Protein AF-A0A0R3U8U8-F1 (afdb_monomer_lite)

Secondary structure (DSSP, 8-state):
-HHHHHHTT-SSPPPHHHHHHHSTT--TT--SSS-PPPPPHHHHHHHHTT-S-EEEEETTEEEESS---SS-EEEEE-HHHHHHHHHHHHHHHHHIIIIITTS-HHHHHHHHHHHHHTT---HHHHHHHHHHHHHHHHHHHHHHHHHHHHHHHHHHHHHHHTSGGGSTTHHHH-EE-HHHHHHHHHS-HHHHHHH-EEEEEESSPPPPPPGGG-SSHHHHHHHSSHHHHHHIIIIIIHHHHHHHHHHHH-S-TTGGGTS-HHHHHHHHHHHHHHHHHHHHHHH-S-HHHHHHHHHHHHHHHHHHHHHHHHHHH-HHHHHHHHH-HHHHHHHHHHHHHHHHHHHHHHHHHHHS-HHHHHHHHHHSTTS---STTHHHHHHHHHHHSTT--

Structure (mmCIF, N/CA/C/O backbone):
data_AF-A0A0R3U8U8-F1
#
_entry.id   AF-A0A0R3U8U8-F1
#
loop_
_atom_site.group_PDB
_atom_site.id
_atom_site.type_symbol
_atom_site.label_atom_id
_atom_site.label_alt_id
_atom_site.label_comp_id
_atom_site.label_asym_id
_atom_site.label_entity_id
_atom_site.label_seq_id
_atom_site.pdbx_PDB_ins_code
_atom_site.Cartn_x
_atom_site.Cartn_y
_atom_site.Cartn_z
_atom_site.occupancy
_atom_site.B_iso_or_equiv
_atom_site.auth_seq_id
_atom_site.auth_comp_id
_atom_site.auth_asym_id
_atom_site.auth_atom_id
_atom_site.pdbx_PDB_model_num
ATOM 1 N N . MET A 1 1 ? -0.030 -17.656 10.258 1.00 36.34 1 MET A N 1
ATOM 2 C CA . MET A 1 1 ? 0.138 -19.116 10.435 1.00 36.34 1 MET A CA 1
ATOM 3 C C . MET A 1 1 ? 0.496 -19.491 11.875 1.00 36.34 1 MET A C 1
ATOM 5 O O . MET A 1 1 ? -0.238 -20.289 12.433 1.00 36.34 1 MET A O 1
ATOM 9 N N . MET A 1 2 ? 1.517 -18.893 12.518 1.00 40.34 2 MET A N 1
ATOM 10 C CA . MET A 1 2 ? 1.862 -19.218 13.926 1.00 40.34 2 MET A CA 1
ATOM 11 C C . MET A 1 2 ? 0.715 -18.973 14.923 1.00 40.34 2 MET A C 1
ATOM 13 O O . MET A 1 2 ? 0.404 -19.857 15.707 1.00 40.34 2 MET A O 1
ATOM 17 N N . VAL A 1 3 ? -0.002 -17.851 14.796 1.00 53.53 3 VAL A N 1
ATOM 18 C CA . VAL A 1 3 ? -1.159 -17.520 15.652 1.00 53.53 3 VAL A CA 1
ATOM 19 C C . VAL A 1 3 ? -2.245 -18.611 15.612 1.00 53.53 3 VAL A C 1
ATOM 21 O O . VAL A 1 3 ? -2.747 -19.026 16.649 1.00 53.53 3 VAL A O 1
ATOM 24 N N . CYS A 1 4 ? -2.567 -19.152 14.431 1.00 51.81 4 CYS A N 1
ATOM 25 C CA . CYS A 1 4 ? -3.560 -20.225 14.283 1.00 51.81 4 CYS A CA 1
ATOM 26 C C . CYS A 1 4 ? -3.095 -21.556 14.898 1.00 51.81 4 CYS A C 1
ATOM 28 O O . CYS A 1 4 ? -3.913 -22.290 15.446 1.00 51.81 4 CYS A O 1
ATOM 30 N N . CYS A 1 5 ? -1.796 -21.862 14.824 1.00 54.69 5 CYS A N 1
ATOM 31 C CA . CYS A 1 5 ? -1.227 -23.072 15.421 1.00 54.69 5 CYS A CA 1
ATOM 32 C C . CYS A 1 5 ? -1.226 -23.022 16.954 1.00 54.69 5 CYS A C 1
ATOM 34 O O . CYS A 1 5 ? -1.372 -24.065 17.586 1.00 54.69 5 CYS A O 1
ATOM 36 N N . ASP A 1 6 ? -1.077 -21.835 17.544 1.00 63.56 6 ASP A N 1
ATOM 37 C CA . ASP A 1 6 ? -1.142 -21.657 18.996 1.00 63.56 6 ASP A CA 1
ATOM 38 C C . ASP A 1 6 ? -2.589 -21.750 19.501 1.00 63.56 6 ASP A C 1
ATOM 40 O O . ASP A 1 6 ? -2.847 -22.423 20.497 1.00 63.56 6 ASP A O 1
ATOM 44 N N . TYR A 1 7 ? -3.554 -21.197 18.755 1.00 63.56 7 TYR A N 1
ATOM 45 C CA . TYR A 1 7 ? -4.982 -21.336 19.065 1.00 63.56 7 TYR A CA 1
ATOM 46 C C . TYR A 1 7 ? -5.494 -22.777 18.941 1.00 63.56 7 TYR A C 1
ATOM 48 O O . TYR A 1 7 ? -6.297 -23.212 19.761 1.00 63.56 7 TYR A O 1
ATOM 56 N N . ALA A 1 8 ? -4.989 -23.552 17.976 1.00 62.41 8 ALA A N 1
ATOM 57 C CA . ALA A 1 8 ? -5.346 -24.964 17.817 1.00 62.41 8 ALA A CA 1
ATOM 58 C C . ALA A 1 8 ? -4.863 -25.863 18.974 1.00 62.41 8 ALA A C 1
ATOM 60 O O . ALA A 1 8 ? -5.318 -26.998 19.096 1.00 62.41 8 ALA A O 1
ATOM 61 N N . LYS A 1 9 ? -3.935 -25.378 19.812 1.00 67.31 9 LYS A N 1
ATOM 62 C CA . LYS A 1 9 ? -3.412 -26.098 20.984 1.00 67.31 9 LYS A CA 1
ATOM 63 C C . LYS A 1 9 ? -4.145 -25.759 22.283 1.00 67.31 9 LYS A C 1
ATOM 65 O O . LYS A 1 9 ? -3.867 -26.390 23.302 1.00 67.31 9 LYS A O 1
ATOM 70 N N . LEU A 1 10 ? -5.039 -24.769 22.278 1.00 73.19 10 LEU A N 1
ATOM 71 C CA . LEU A 1 10 ? -5.806 -24.411 23.468 1.00 73.19 10 LEU A CA 1
ATOM 72 C C . LEU A 1 10 ? -6.879 -25.470 23.742 1.00 73.19 10 LEU A C 1
ATOM 74 O O . LEU A 1 10 ? -7.604 -25.885 22.842 1.00 73.19 10 LEU A O 1
ATOM 78 N N . GLN A 1 11 ? -6.971 -25.905 25.000 1.00 74.06 11 GLN A N 1
ATOM 79 C CA . GLN A 1 11 ? -7.982 -26.874 25.440 1.00 74.06 11 GLN A CA 1
ATOM 80 C C . GLN A 1 11 ? -9.384 -26.257 25.532 1.00 74.06 11 GLN A C 1
ATOM 82 O O . GLN A 1 11 ? -10.376 -26.975 25.438 1.00 74.06 11 GLN A O 1
ATOM 87 N N . GLU A 1 12 ? -9.466 -24.935 25.690 1.00 77.31 12 GLU A N 1
ATOM 88 C CA . GLU A 1 12 ? -10.726 -24.201 25.747 1.00 77.31 12 GLU A CA 1
ATOM 89 C C . GLU A 1 12 ? -11.007 -23.460 24.429 1.00 77.31 12 GLU A C 1
ATOM 91 O O . GLU A 1 12 ? -10.082 -22.911 23.816 1.00 77.31 12 GLU A O 1
ATOM 96 N N . PRO A 1 13 ? -12.278 -23.403 23.983 1.00 73.06 13 PRO A N 1
ATOM 97 C CA . PRO A 1 13 ? -12.655 -22.671 22.781 1.00 73.06 13 PRO A CA 1
ATOM 98 C C . PRO A 1 13 ? -12.299 -21.186 22.896 1.00 73.06 13 PRO A C 1
ATOM 100 O O . PRO A 1 13 ? -12.686 -20.502 23.841 1.00 73.06 13 PRO A O 1
ATOM 103 N N . THR A 1 14 ? -11.601 -20.659 21.893 1.00 74.06 14 THR A N 1
ATOM 104 C CA . THR A 1 14 ? -11.275 -19.230 21.830 1.00 74.06 14 THR A CA 1
ATOM 105 C C . THR A 1 14 ? -12.510 -18.412 21.459 1.00 74.06 14 THR A C 1
ATOM 107 O O . THR A 1 14 ? -13.206 -18.720 20.492 1.00 74.06 14 THR A O 1
ATOM 110 N N . GLY A 1 15 ? -12.777 -17.337 22.203 1.00 76.56 15 GLY A N 1
ATOM 111 C CA . GLY A 1 15 ? -13.890 -16.435 21.912 1.00 76.56 15 GLY A CA 1
ATOM 112 C C . GLY A 1 15 ? -13.701 -15.648 20.608 1.00 76.56 15 GLY A C 1
ATOM 113 O O . GLY A 1 15 ? -12.586 -15.263 20.248 1.00 76.56 15 GLY A O 1
ATOM 114 N N . TRP A 1 16 ? -14.808 -15.329 19.928 1.00 74.56 16 TRP A N 1
ATOM 115 C CA . TRP A 1 16 ? -14.800 -14.568 18.669 1.00 74.56 16 TRP A CA 1
ATOM 116 C C . TRP A 1 16 ? -14.083 -13.219 18.772 1.00 74.56 16 TRP A C 1
ATOM 118 O O . TRP A 1 16 ? -13.357 -12.852 17.857 1.00 74.56 16 TRP A O 1
ATOM 128 N N . GLY A 1 17 ? -14.237 -12.493 19.884 1.00 76.00 17 GLY A N 1
ATOM 129 C CA . GLY A 1 17 ? -13.558 -11.206 20.075 1.00 76.00 17 GLY A CA 1
ATOM 130 C C . GLY A 1 17 ? -12.032 -11.335 20.033 1.00 76.00 17 GLY A C 1
ATOM 131 O O . GLY A 1 17 ? -11.363 -10.573 19.336 1.00 76.00 17 GLY A O 1
ATOM 132 N N . GLN A 1 18 ? -11.493 -12.354 20.705 1.00 76.00 18 GLN A N 1
ATOM 133 C CA . GLN A 1 18 ? -10.062 -12.644 20.699 1.00 76.00 18 GLN A CA 1
ATOM 134 C C . GLN A 1 18 ? -9.599 -13.055 19.298 1.00 76.00 18 GLN A C 1
ATOM 136 O O . GLN A 1 18 ? -8.670 -12.450 18.767 1.00 76.00 18 GLN A O 1
ATOM 141 N N . LEU A 1 19 ? -10.303 -13.984 18.645 1.00 75.00 19 LEU A N 1
ATOM 142 C CA . LEU A 1 19 ? -9.982 -14.417 17.282 1.00 75.00 19 LEU A CA 1
ATOM 143 C C . LEU A 1 19 ? -9.977 -13.248 16.279 1.00 75.00 19 LEU A C 1
ATOM 145 O O . LEU A 1 19 ? -9.058 -13.127 15.469 1.00 75.00 19 LEU A O 1
ATOM 149 N N . LEU A 1 20 ? -10.981 -12.367 16.336 1.00 76.12 20 LEU A N 1
ATOM 150 C CA . LEU A 1 20 ? -11.075 -11.201 15.456 1.00 76.12 20 LEU A CA 1
ATOM 151 C C . LEU A 1 20 ? -9.940 -10.205 15.722 1.00 76.12 20 LEU A C 1
ATOM 153 O O . LEU A 1 20 ? -9.358 -9.706 14.769 1.00 76.12 20 LEU A O 1
ATOM 157 N N . SER A 1 21 ? -9.583 -9.956 16.987 1.00 74.69 21 SER A N 1
ATOM 158 C CA . SER A 1 21 ? -8.508 -9.018 17.355 1.00 74.69 21 SER A CA 1
ATOM 159 C C . SER A 1 21 ? -7.120 -9.462 16.871 1.00 74.69 21 SER A C 1
ATOM 161 O O . SER A 1 21 ? -6.292 -8.645 16.467 1.00 74.69 21 SER A O 1
ATOM 163 N N . GLU A 1 22 ? -6.892 -10.773 16.850 1.00 76.00 22 GLU A N 1
ATOM 164 C CA . GLU A 1 22 ? -5.627 -11.395 16.446 1.00 76.00 22 GLU A CA 1
ATOM 165 C C . GLU A 1 22 ? -5.528 -11.583 14.935 1.00 76.00 22 GLU A C 1
ATOM 167 O O . GLU A 1 22 ? -4.442 -11.785 14.396 1.00 76.00 22 GLU A O 1
ATOM 172 N N . SER A 1 23 ? -6.673 -11.521 14.251 1.00 71.44 23 SER A N 1
ATOM 173 C CA . SER A 1 23 ? -6.767 -11.661 12.803 1.00 71.44 23 SER A CA 1
ATOM 174 C C . SER A 1 23 ? -6.917 -10.331 12.066 1.00 71.44 23 SER A C 1
ATOM 176 O O . SER A 1 23 ? -7.000 -10.340 10.838 1.00 71.44 23 SER A O 1
ATOM 178 N N . ILE A 1 24 ? -6.907 -9.182 12.759 1.00 72.19 24 ILE A N 1
ATOM 179 C CA . ILE A 1 24 ? -6.916 -7.878 12.081 1.00 72.19 24 ILE A CA 1
ATOM 180 C C . ILE A 1 24 ? -5.666 -7.756 11.212 1.00 72.19 24 ILE A C 1
ATOM 182 O O . ILE A 1 24 ? -4.542 -7.806 11.705 1.00 72.19 24 ILE A O 1
ATOM 186 N N . GLY A 1 25 ? -5.870 -7.608 9.904 1.00 59.34 25 GLY A N 1
ATOM 187 C CA . GLY A 1 25 ? -4.782 -7.579 8.925 1.00 59.34 25 GLY A CA 1
ATOM 188 C C . GLY A 1 25 ? -4.218 -8.955 8.546 1.00 59.34 25 GLY A C 1
ATOM 189 O O . GLY A 1 25 ? -3.406 -9.033 7.629 1.00 59.34 25 GLY A O 1
ATOM 190 N N . PHE A 1 26 ? -4.668 -10.047 9.176 1.00 59.69 26 PHE A N 1
ATOM 191 C CA . PHE A 1 26 ? -4.376 -11.419 8.753 1.00 59.69 26 PHE A CA 1
ATOM 192 C C . PHE A 1 26 ? -5.549 -11.971 7.941 1.00 59.69 26 PHE A C 1
ATOM 194 O O . PHE A 1 26 ? -6.565 -12.416 8.470 1.00 59.69 26 PHE A O 1
ATOM 201 N N . GLN A 1 27 ? -5.395 -11.977 6.621 1.00 53.12 27 GLN A N 1
ATOM 202 C CA . GLN A 1 27 ? -6.355 -12.616 5.728 1.00 53.12 27 GLN A CA 1
ATOM 203 C C . GLN A 1 27 ? -6.272 -14.145 5.883 1.00 53.12 27 GLN A C 1
ATOM 205 O O . GLN A 1 27 ? -5.287 -14.764 5.485 1.00 53.12 27 GLN A O 1
ATOM 210 N N . ALA A 1 28 ? -7.339 -14.773 6.385 1.00 38.59 28 ALA A N 1
ATOM 211 C CA . ALA A 1 28 ? -7.546 -16.226 6.312 1.00 38.59 28 ALA A CA 1
ATOM 212 C C . ALA A 1 28 ? -7.781 -16.740 4.867 1.00 38.59 28 ALA A C 1
ATOM 214 O O . ALA A 1 28 ? -7.961 -17.934 4.658 1.00 38.59 28 ALA A O 1
ATOM 215 N N . MET A 1 29 ? -7.772 -15.845 3.869 1.00 36.59 29 MET A N 1
ATOM 216 C CA . MET A 1 29 ? -8.101 -16.100 2.458 1.00 36.59 29 MET A CA 1
ATOM 217 C C . MET A 1 29 ? -6.865 -16.046 1.533 1.00 36.59 29 MET A C 1
ATOM 219 O O . MET A 1 29 ? -6.971 -15.719 0.353 1.00 36.59 29 MET A O 1
ATOM 223 N N . ALA A 1 30 ? -5.665 -16.325 2.050 1.00 37.28 30 ALA A N 1
ATOM 224 C CA . ALA A 1 30 ? -4.413 -16.235 1.293 1.00 37.28 30 ALA A CA 1
ATOM 225 C C . ALA A 1 30 ? -4.118 -17.517 0.484 1.00 37.28 30 ALA A C 1
ATOM 227 O O . ALA A 1 30 ? -3.167 -18.239 0.764 1.00 37.28 30 ALA A O 1
ATOM 228 N N . GLY A 1 31 ? -4.953 -17.801 -0.520 1.00 35.44 31 GLY A N 1
ATOM 229 C CA . GLY A 1 31 ? -4.634 -18.754 -1.595 1.00 35.44 31 GLY A CA 1
ATOM 230 C C . GLY A 1 31 ? -3.940 -18.104 -2.802 1.00 35.44 31 GLY A C 1
ATOM 231 O O . GLY A 1 31 ? -3.416 -18.800 -3.663 1.00 35.44 31 GLY A O 1
ATOM 232 N N . VAL A 1 32 ? -3.917 -16.768 -2.867 1.00 42.38 32 VAL A N 1
ATOM 233 C CA . VAL A 1 32 ? -3.322 -15.997 -3.967 1.00 42.38 32 VAL A CA 1
ATOM 234 C C . VAL A 1 32 ? -2.129 -15.218 -3.417 1.00 42.38 32 VAL A C 1
ATOM 236 O O . VAL A 1 32 ? -2.249 -14.528 -2.411 1.00 42.38 32 VAL A O 1
ATOM 239 N N . PHE A 1 33 ? -0.970 -15.340 -4.057 1.00 42.72 33 PHE A N 1
ATOM 240 C CA . PHE A 1 33 ? 0.354 -14.936 -3.555 1.00 42.72 33 PHE A CA 1
ATOM 241 C C . PHE A 1 33 ? 0.620 -13.416 -3.413 1.00 42.72 33 PHE A C 1
ATOM 243 O O . PHE A 1 33 ? 1.774 -13.024 -3.262 1.00 42.72 33 PHE A O 1
ATOM 250 N N . MET A 1 34 ? -0.391 -12.536 -3.448 1.00 49.56 34 MET A N 1
ATOM 251 C CA . MET A 1 34 ? -0.171 -11.074 -3.450 1.00 49.56 34 MET A CA 1
ATOM 252 C C . MET A 1 34 ? -1.205 -10.117 -2.802 1.00 49.56 34 MET A C 1
ATOM 254 O O . MET A 1 34 ? -0.861 -8.943 -2.711 1.00 49.56 34 MET A O 1
ATOM 258 N N . PRO A 1 35 ? -2.430 -10.456 -2.346 1.00 50.88 35 PRO A N 1
ATOM 259 C CA . PRO A 1 35 ? -3.446 -9.408 -2.249 1.00 50.88 35 PRO A CA 1
ATOM 260 C C . PRO A 1 35 ? -3.750 -8.874 -0.837 1.00 50.88 35 PRO A C 1
ATOM 262 O O . PRO A 1 35 ? -4.819 -8.300 -0.634 1.00 50.88 35 PRO A O 1
ATOM 265 N N . ALA A 1 36 ? -2.879 -9.068 0.156 1.00 56.28 36 ALA A N 1
ATOM 266 C CA . ALA A 1 36 ? -3.153 -8.577 1.508 1.00 56.28 36 ALA A CA 1
ATOM 267 C C . ALA A 1 36 ? -2.430 -7.253 1.768 1.00 56.28 36 ALA A C 1
ATOM 269 O O . ALA A 1 36 ? -1.203 -7.186 1.722 1.00 56.28 36 ALA A O 1
ATOM 270 N N . SER A 1 37 ? -3.191 -6.206 2.090 1.00 66.62 37 SER A N 1
ATOM 271 C CA . SER A 1 37 ? -2.613 -4.961 2.589 1.00 66.62 37 SER A CA 1
ATOM 272 C C . SER A 1 37 ? -1.921 -5.233 3.923 1.00 66.62 37 SER A C 1
ATOM 274 O O . SER A 1 37 ? -2.539 -5.750 4.856 1.00 66.62 37 SER A O 1
ATOM 276 N N . PHE A 1 38 ? -0.647 -4.870 4.031 1.00 75.38 38 PHE A N 1
ATOM 277 C CA . PHE A 1 38 ? 0.074 -5.007 5.290 1.00 75.38 38 PHE A CA 1
ATOM 278 C C . PHE A 1 38 ? -0.420 -3.991 6.318 1.00 75.38 38 PHE A C 1
ATOM 280 O O . PHE A 1 38 ? -0.520 -2.793 6.041 1.00 75.38 38 PHE A O 1
ATOM 287 N N . VAL A 1 39 ? -0.658 -4.478 7.532 1.00 82.94 39 VAL A N 1
ATOM 288 C CA . VAL A 1 39 ? -0.814 -3.645 8.723 1.00 82.94 39 VAL A CA 1
ATOM 289 C C . VAL A 1 39 ? 0.550 -3.492 9.387 1.00 82.94 39 VAL A C 1
ATOM 291 O O . VAL A 1 39 ? 1.311 -4.453 9.510 1.00 82.94 39 VAL A O 1
ATOM 294 N N . VAL A 1 40 ? 0.867 -2.282 9.842 1.00 84.75 40 VAL A N 1
ATOM 295 C CA . VAL A 1 40 ? 2.079 -2.034 10.627 1.00 84.75 40 VAL A CA 1
ATOM 296 C C . VAL A 1 40 ? 1.928 -2.705 11.994 1.00 84.75 40 VAL A C 1
ATOM 298 O O . VAL A 1 40 ? 1.059 -2.340 12.786 1.00 84.75 40 VAL A O 1
ATOM 301 N N . PHE A 1 41 ? 2.788 -3.685 12.281 1.00 84.44 41 PHE A N 1
ATOM 302 C CA . PHE A 1 41 ? 2.723 -4.507 13.494 1.00 84.44 41 PHE A CA 1
ATOM 303 C C . PHE A 1 41 ? 2.719 -3.681 14.787 1.00 84.44 41 PHE A C 1
ATOM 305 O O . PHE A 1 41 ? 1.981 -3.996 15.712 1.00 84.44 41 PHE A O 1
ATOM 312 N N . THR A 1 42 ? 3.487 -2.592 14.849 1.00 86.62 42 THR A N 1
ATOM 313 C CA . THR A 1 42 ? 3.542 -1.714 16.028 1.00 86.62 42 THR A CA 1
ATOM 314 C C . THR A 1 42 ? 2.230 -0.973 16.243 1.00 86.62 42 THR A C 1
ATOM 316 O O . THR A 1 42 ? 1.817 -0.800 17.384 1.00 86.62 42 THR A O 1
ATOM 319 N N . ASP A 1 43 ? 1.546 -0.568 15.172 1.00 89.38 43 ASP A N 1
ATOM 320 C CA . ASP A 1 43 ? 0.237 0.080 15.282 1.00 89.38 43 ASP A CA 1
ATOM 321 C C . ASP A 1 43 ? -0.827 -0.932 15.718 1.00 89.38 43 ASP A C 1
ATOM 323 O O . ASP A 1 43 ? -1.617 -0.637 16.614 1.00 89.38 43 ASP A O 1
ATOM 327 N N . TRP A 1 44 ? -0.796 -2.148 15.159 1.00 88.56 44 TRP A N 1
ATOM 328 C CA . TRP A 1 44 ? -1.650 -3.248 15.616 1.00 88.56 44 TRP A CA 1
ATOM 329 C C . TRP A 1 44 ? -1.400 -3.588 17.090 1.00 88.56 44 TRP A C 1
ATOM 331 O O . TRP A 1 44 ? -2.351 -3.734 17.853 1.00 88.56 44 TRP A O 1
ATOM 341 N N . GLN A 1 45 ? -0.139 -3.652 17.521 1.00 86.38 45 GLN A N 1
ATOM 342 C CA . GLN A 1 45 ? 0.224 -3.958 18.903 1.00 86.38 45 GLN A CA 1
ATOM 343 C C . GLN A 1 45 ? -0.270 -2.872 19.868 1.00 86.38 45 GLN A C 1
ATOM 345 O O . GLN A 1 45 ? -0.868 -3.193 20.891 1.00 86.38 45 GLN A O 1
ATOM 350 N N . ARG A 1 46 ? -0.089 -1.589 19.532 1.00 89.69 46 ARG A N 1
ATOM 351 C CA . ARG A 1 46 ? -0.624 -0.464 20.322 1.00 89.69 46 ARG A CA 1
ATOM 352 C C . ARG A 1 46 ? -2.151 -0.494 20.395 1.00 89.69 46 ARG A C 1
ATOM 354 O O . ARG A 1 46 ? -2.726 -0.244 21.454 1.00 89.69 46 ARG A O 1
ATOM 361 N N . TRP A 1 47 ? -2.813 -0.827 19.285 1.00 89.56 47 TRP A N 1
ATOM 362 C CA . TRP A 1 47 ? -4.265 -1.001 19.243 1.00 89.56 47 TRP A CA 1
ATOM 363 C C . TRP A 1 47 ? -4.711 -2.142 20.162 1.00 89.56 47 TRP A C 1
ATOM 365 O O . TRP A 1 47 ? -5.573 -1.935 21.015 1.00 89.56 47 TRP A O 1
ATOM 375 N N . ARG A 1 48 ? -4.053 -3.302 20.070 1.00 85.31 48 ARG A N 1
ATOM 376 C CA . ARG A 1 48 ? -4.306 -4.475 20.916 1.00 85.31 48 ARG A CA 1
ATOM 377 C C . ARG A 1 48 ? -4.083 -4.185 22.402 1.00 85.31 48 ARG A C 1
ATOM 379 O O . ARG A 1 48 ? -4.839 -4.671 23.234 1.00 85.31 48 ARG A O 1
ATOM 386 N N . ASN A 1 49 ? -3.086 -3.369 22.732 1.00 88.06 49 ASN A N 1
ATOM 387 C CA . ASN A 1 49 ? -2.783 -2.957 24.104 1.00 88.06 49 ASN A CA 1
ATOM 388 C C . ASN A 1 49 ? -3.766 -1.906 24.661 1.00 88.06 49 ASN A C 1
ATOM 390 O O . ASN A 1 49 ? -3.604 -1.459 25.796 1.00 88.06 49 ASN A O 1
ATOM 394 N N . GLY A 1 50 ? -4.773 -1.486 23.886 1.00 86.94 50 GLY A N 1
ATOM 395 C CA . GLY A 1 50 ? -5.775 -0.517 24.328 1.00 86.94 50 GLY A CA 1
ATOM 396 C C . GLY A 1 50 ? -5.269 0.928 24.377 1.00 86.94 50 GLY A C 1
ATOM 397 O O . GLY A 1 50 ? -5.868 1.770 25.046 1.00 86.94 50 GLY A O 1
ATOM 398 N N . GLU A 1 51 ? -4.182 1.253 23.670 1.00 91.12 51 GLU A N 1
ATOM 399 C CA . GLU A 1 51 ? -3.671 2.631 23.609 1.00 91.12 51 GLU A CA 1
ATOM 400 C C . GLU A 1 51 ? -4.592 3.561 22.798 1.00 91.12 51 GLU A C 1
ATOM 402 O O . GLU A 1 51 ? -4.565 4.782 22.970 1.00 91.12 51 GLU A O 1
ATOM 407 N N . PHE A 1 52 ? -5.436 2.981 21.941 1.00 90.38 52 PHE A N 1
ATOM 408 C CA . PHE A 1 52 ? -6.410 3.672 21.102 1.00 90.38 52 PHE A CA 1
ATOM 409 C C . PHE A 1 52 ? -7.670 3.941 21.927 1.00 90.38 52 PHE A C 1
ATOM 411 O O . PHE A 1 52 ? -8.591 3.127 21.985 1.00 90.38 52 PHE A O 1
ATOM 418 N N . LYS A 1 53 ? -7.681 5.086 22.610 1.00 92.19 53 LYS A N 1
ATOM 419 C CA . LYS A 1 53 ? -8.784 5.509 23.479 1.00 92.19 53 LYS A CA 1
ATOM 420 C C . LYS A 1 53 ? -9.839 6.291 22.712 1.00 92.19 53 LYS A C 1
ATOM 422 O O . LYS A 1 53 ? -9.527 7.013 21.765 1.00 92.19 53 LYS A O 1
ATOM 427 N N . PHE A 1 54 ? -11.083 6.182 23.167 1.00 93.56 54 PHE A N 1
ATOM 428 C CA . PHE A 1 54 ? -12.240 6.794 22.525 1.00 93.56 54 PHE A CA 1
ATOM 429 C C . PHE A 1 54 ? -13.000 7.694 23.487 1.00 93.56 54 PHE A C 1
ATOM 431 O O . PHE A 1 54 ? -13.089 7.418 24.684 1.00 93.56 54 PHE A O 1
ATOM 438 N N . VAL A 1 55 ? -13.605 8.735 22.926 1.00 94.12 55 VAL A N 1
ATOM 439 C CA . VAL A 1 55 ? -14.507 9.638 23.632 1.00 94.12 55 VAL A CA 1
ATOM 440 C C . VAL A 1 55 ? -15.814 9.819 22.872 1.00 94.12 55 VAL A C 1
ATOM 442 O O . VAL A 1 55 ? -15.854 9.764 21.639 1.00 94.12 55 VAL A O 1
ATOM 445 N N . TRP A 1 56 ? -16.888 10.070 23.615 1.00 92.69 56 TRP A N 1
ATOM 446 C CA . TRP A 1 56 ? -18.152 10.525 23.047 1.00 92.69 56 TRP A CA 1
ATOM 447 C C . TRP A 1 56 ? -18.011 11.971 22.588 1.00 92.69 56 TRP A C 1
ATOM 449 O O . TRP A 1 56 ? -17.875 12.867 23.424 1.00 92.69 56 TRP A O 1
ATOM 459 N N . SER A 1 57 ? -18.060 12.203 21.275 1.00 89.94 57 SER A N 1
ATOM 460 C CA . SER A 1 57 ? -18.032 13.565 20.725 1.00 89.94 57 SER A CA 1
ATOM 461 C C . SER A 1 57 ? -19.430 14.154 20.528 1.00 89.94 57 SER A C 1
ATOM 463 O O . SER A 1 57 ? -19.599 15.366 20.604 1.00 89.94 57 SER A O 1
ATOM 465 N N . LYS A 1 58 ? -20.425 13.299 20.268 1.00 90.88 58 LYS A N 1
ATOM 466 C CA . LYS A 1 58 ? -21.857 13.621 20.148 1.00 90.88 58 LYS A CA 1
ATOM 467 C C . LYS A 1 58 ? -22.678 12.322 20.269 1.00 90.88 58 LYS A C 1
ATOM 469 O O . LYS A 1 58 ? -22.087 11.235 20.243 1.00 90.88 58 LYS A O 1
ATOM 474 N N . PRO A 1 59 ? -24.022 12.377 20.374 1.00 90.25 59 PRO A N 1
ATOM 475 C CA . PRO A 1 59 ? -24.846 11.171 20.430 1.00 90.25 59 PRO A CA 1
ATOM 476 C C . PRO A 1 59 ? -24.545 10.212 19.272 1.00 90.25 59 PRO A C 1
ATOM 478 O O . PRO A 1 59 ? -24.507 10.628 18.115 1.00 90.25 59 PRO A O 1
ATOM 481 N N . PHE A 1 60 ? -24.339 8.933 19.603 1.00 91.75 60 PHE A N 1
ATOM 482 C CA . PHE A 1 60 ? -23.991 7.856 18.664 1.00 91.75 60 PHE A CA 1
ATOM 483 C C . PHE A 1 60 ? -22.677 8.044 17.891 1.00 91.75 60 PHE A C 1
ATOM 485 O O . PHE A 1 60 ? -22.455 7.334 16.918 1.00 91.75 60 PHE A O 1
ATOM 492 N N . HIS A 1 61 ? -21.787 8.946 18.309 1.00 95.00 61 HIS A N 1
ATOM 493 C CA . HIS A 1 61 ? -20.507 9.138 17.635 1.00 95.00 61 HIS A CA 1
ATOM 494 C C . HIS A 1 61 ? -19.336 9.014 18.609 1.00 95.00 61 HIS A C 1
ATOM 496 O O . HIS A 1 61 ? -19.185 9.819 19.534 1.00 95.00 61 HIS A O 1
ATOM 502 N N . LEU A 1 62 ? -18.484 8.021 18.359 1.00 94.00 62 LEU A N 1
ATOM 503 C CA . LEU A 1 62 ? -17.209 7.847 19.041 1.00 94.00 62 LEU A CA 1
ATOM 504 C C . LEU A 1 62 ? -16.104 8.445 18.176 1.00 94.00 62 LEU A C 1
ATOM 506 O O . LEU A 1 62 ? -16.071 8.241 16.962 1.00 94.00 62 LEU A O 1
ATOM 510 N N . ALA A 1 63 ? -15.184 9.158 18.808 1.00 94.06 63 ALA A N 1
ATOM 511 C CA . ALA A 1 63 ? -13.990 9.695 18.172 1.00 94.06 63 ALA A CA 1
ATOM 512 C C . ALA A 1 63 ? -12.749 9.301 18.983 1.00 94.06 63 ALA A C 1
ATOM 514 O O . ALA A 1 63 ? -12.874 9.056 20.187 1.00 94.06 63 ALA A O 1
ATOM 515 N N . PRO A 1 64 ? -11.558 9.230 18.366 1.00 93.19 64 PRO A N 1
ATOM 516 C CA . PRO A 1 64 ? -10.353 8.940 19.121 1.00 93.19 64 PRO A CA 1
ATOM 517 C C . PRO A 1 64 ? -10.023 10.132 20.023 1.00 93.19 64 PRO A C 1
ATOM 519 O O . PRO A 1 64 ? -10.105 11.283 19.595 1.00 93.19 64 PRO A O 1
ATOM 522 N N . GLU A 1 65 ? -9.631 9.854 21.264 1.00 92.31 65 GLU A N 1
ATOM 523 C CA . GLU A 1 65 ? -9.201 10.879 22.224 1.00 92.31 65 GLU A CA 1
ATOM 524 C C . GLU A 1 65 ? -7.950 11.613 21.717 1.00 92.31 65 GLU A C 1
ATOM 526 O O . GLU A 1 65 ? -7.824 12.831 21.820 1.00 92.31 65 GLU A O 1
ATOM 531 N N . LYS A 1 66 ? -7.026 10.850 21.132 1.00 91.81 66 LYS A N 1
ATOM 532 C CA . LYS A 1 66 ? -5.798 11.332 20.504 1.00 91.81 66 LYS A CA 1
ATOM 533 C C . LYS A 1 66 ? -5.380 10.371 19.400 1.00 91.81 66 LYS A C 1
ATOM 535 O O . LYS A 1 66 ? -5.784 9.211 19.412 1.00 91.81 66 LYS A O 1
ATOM 540 N N . ARG A 1 67 ? -4.531 10.847 18.488 1.00 91.62 67 ARG A N 1
ATOM 541 C CA . ARG A 1 67 ? -3.887 9.978 17.498 1.00 91.62 67 ARG A CA 1
ATOM 542 C C . ARG A 1 67 ? -2.657 9.289 18.084 1.00 91.62 67 ARG A C 1
ATOM 544 O O . ARG A 1 67 ? -1.863 9.940 18.763 1.00 91.62 67 ARG A O 1
ATOM 551 N N . VAL A 1 68 ? -2.512 7.997 17.817 1.00 90.75 68 VAL A N 1
ATOM 552 C CA . VAL A 1 68 ? -1.453 7.133 18.368 1.00 90.75 68 VAL A CA 1
ATOM 553 C C . VAL A 1 68 ? -0.740 6.324 17.283 1.00 90.75 68 VAL A C 1
ATOM 555 O O . VAL A 1 68 ? 0.429 5.959 17.454 1.00 90.75 68 VAL A O 1
ATOM 558 N N . GLY A 1 69 ? -1.415 6.038 16.170 1.00 86.38 69 GLY A N 1
ATOM 559 C CA . GLY A 1 69 ? -0.852 5.236 15.094 1.00 86.38 69 GLY A CA 1
ATOM 560 C C . GLY A 1 69 ? 0.199 5.992 14.283 1.00 86.38 69 GLY A C 1
ATOM 561 O O . GLY A 1 69 ? 0.137 7.208 14.098 1.00 86.38 69 GLY A O 1
ATOM 562 N N . SER A 1 70 ? 1.198 5.254 13.809 1.00 84.88 70 SER A N 1
ATOM 563 C CA . SER A 1 70 ? 2.303 5.781 13.007 1.00 84.88 70 SER A CA 1
ATOM 564 C C . SER A 1 70 ? 2.007 5.776 11.504 1.00 84.88 70 SER A C 1
ATOM 566 O O . SER A 1 70 ? 2.488 6.652 10.781 1.00 84.88 70 SER A O 1
ATOM 568 N N . ALA A 1 71 ? 1.200 4.819 11.049 1.00 84.94 71 ALA A N 1
ATOM 569 C CA . ALA A 1 71 ? 0.809 4.601 9.660 1.00 84.94 71 ALA A CA 1
ATOM 570 C C . ALA A 1 71 ? -0.706 4.353 9.497 1.00 84.94 71 ALA A C 1
ATOM 572 O O . ALA A 1 71 ? -1.161 3.951 8.424 1.00 84.94 71 ALA A O 1
ATOM 573 N N . THR A 1 72 ? -1.487 4.589 10.554 1.00 86.56 72 THR A N 1
ATOM 574 C CA . THR A 1 72 ? -2.947 4.455 10.562 1.00 86.56 72 THR A CA 1
ATOM 575 C C . THR A 1 72 ? -3.632 5.568 9.780 1.00 86.56 72 THR A C 1
ATOM 577 O O . THR A 1 72 ? -3.095 6.662 9.576 1.00 86.56 72 THR A O 1
ATOM 580 N N . VAL A 1 73 ? -4.876 5.305 9.378 1.00 90.38 73 VAL A N 1
ATOM 581 C CA . VAL A 1 73 ? -5.700 6.283 8.665 1.00 90.38 73 VAL A CA 1
ATOM 582 C C . VAL A 1 73 ? -6.991 6.528 9.421 1.00 90.38 73 VAL A C 1
ATOM 584 O O . VAL A 1 73 ? -7.712 5.596 9.770 1.00 90.38 73 VAL A O 1
ATOM 587 N N . LEU A 1 74 ? -7.297 7.799 9.676 1.00 94.06 74 LEU A N 1
ATOM 588 C CA . LEU A 1 74 ? -8.511 8.173 10.387 1.00 94.06 74 LEU A CA 1
ATOM 589 C C . LEU A 1 74 ? -9.725 7.994 9.473 1.00 94.06 74 LEU A C 1
ATOM 591 O O . LEU A 1 74 ? -9.877 8.730 8.499 1.00 94.06 74 LEU A O 1
ATOM 595 N N . ARG A 1 75 ? -10.600 7.043 9.801 1.00 94.38 75 ARG A N 1
ATOM 596 C CA . ARG A 1 75 ? -11.831 6.782 9.048 1.00 94.38 75 ARG A CA 1
ATOM 597 C C . ARG A 1 75 ? -13.000 6.606 10.007 1.00 94.38 75 ARG A C 1
ATOM 599 O O . ARG A 1 75 ? -12.846 6.100 11.115 1.00 94.38 75 ARG A O 1
ATOM 606 N N . THR A 1 76 ? -14.175 7.063 9.587 1.00 96.25 76 THR A N 1
ATOM 607 C CA . THR A 1 76 ? -15.419 6.846 10.333 1.00 96.25 76 THR A CA 1
ATOM 608 C C . THR A 1 76 ? -16.102 5.601 9.803 1.00 96.25 76 THR A C 1
ATOM 610 O O . THR A 1 76 ? -16.450 5.536 8.621 1.00 96.25 76 THR A O 1
ATOM 613 N N . LEU A 1 77 ? -16.291 4.637 10.693 1.00 96.38 77 LEU A N 1
ATOM 614 C CA . LEU A 1 77 ? -16.905 3.346 10.447 1.00 96.38 77 LEU A CA 1
ATOM 615 C C . LEU A 1 77 ? -18.350 3.376 10.941 1.00 96.38 77 LEU A C 1
ATOM 617 O O . LEU A 1 77 ? -18.633 3.845 12.041 1.00 96.38 77 LEU A O 1
ATOM 621 N N . SER A 1 78 ? -19.270 2.895 10.117 1.00 96.75 78 SER A N 1
ATOM 622 C CA . SER A 1 78 ? -20.677 2.731 10.474 1.00 96.75 78 SER A CA 1
ATOM 623 C C . SER A 1 78 ? -21.298 1.656 9.598 1.00 96.75 78 SER A C 1
ATOM 625 O O . SER A 1 78 ? -20.769 1.343 8.526 1.00 96.75 78 SER A O 1
ATOM 627 N N . PHE A 1 79 ? -22.445 1.124 10.018 1.00 95.38 79 PHE A N 1
ATOM 628 C CA . PHE A 1 79 ? -23.177 0.112 9.258 1.00 95.38 79 PHE A CA 1
ATOM 629 C C . PHE A 1 79 ? -23.395 0.525 7.791 1.00 95.38 79 PHE A C 1
ATOM 631 O O . PHE A 1 79 ? -23.085 -0.236 6.872 1.00 95.38 79 PHE A O 1
ATOM 638 N N . TRP A 1 80 ? -23.853 1.759 7.557 1.00 95.56 80 TRP A N 1
ATOM 639 C CA . TRP A 1 80 ? -24.133 2.269 6.212 1.00 95.56 80 TRP A CA 1
ATOM 640 C C . TRP A 1 80 ? -22.878 2.434 5.358 1.00 95.56 80 TRP A C 1
ATOM 642 O O . TRP A 1 80 ? -22.892 2.095 4.176 1.00 95.56 80 TRP A O 1
ATOM 652 N N . ARG A 1 81 ? -21.777 2.915 5.946 1.00 95.88 81 ARG A N 1
ATOM 653 C CA . ARG A 1 81 ? -20.510 3.089 5.222 1.00 95.88 81 ARG A CA 1
ATOM 654 C C . ARG A 1 81 ? -19.895 1.747 4.839 1.00 95.88 81 ARG A C 1
ATOM 656 O O . ARG A 1 81 ? -19.452 1.589 3.706 1.00 95.88 81 ARG A O 1
ATOM 663 N N . LEU A 1 82 ? -19.917 0.779 5.754 1.00 96.00 82 LEU A N 1
ATOM 664 C CA . LEU A 1 82 ? -19.408 -0.573 5.512 1.00 96.00 82 LEU A CA 1
ATOM 665 C C . LEU A 1 82 ? -20.262 -1.302 4.465 1.00 96.00 82 LEU A C 1
ATOM 667 O O . LEU A 1 82 ? -19.718 -1.891 3.536 1.00 96.00 82 LEU A O 1
ATOM 671 N N . SER A 1 83 ? -21.589 -1.173 4.541 1.00 96.25 83 SER A N 1
ATOM 672 C CA . SER A 1 83 ? -22.512 -1.737 3.545 1.00 96.25 83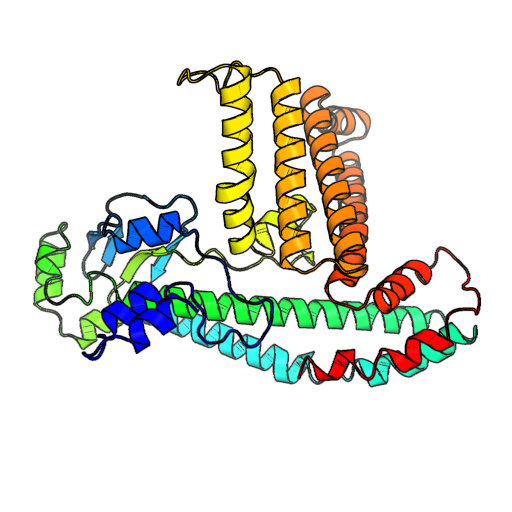 SER A CA 1
ATOM 673 C C . SER A 1 83 ? -22.324 -1.107 2.161 1.00 96.25 83 SER A C 1
ATOM 675 O O . SER A 1 83 ? -22.248 -1.818 1.160 1.00 96.25 83 SER A O 1
ATOM 677 N N . GLY A 1 84 ? -22.184 0.221 2.088 1.00 97.00 84 GLY A N 1
ATOM 678 C CA . GLY A 1 84 ? -21.889 0.921 0.836 1.00 97.00 84 GLY A CA 1
ATOM 679 C C . GLY A 1 84 ? -20.541 0.507 0.238 1.00 97.00 84 GLY A C 1
ATOM 680 O O . GLY A 1 84 ? -20.427 0.322 -0.974 1.00 97.00 84 GLY A O 1
ATOM 681 N N . HIS A 1 85 ? -19.531 0.287 1.082 1.00 94.81 85 HIS A N 1
ATOM 682 C CA . HIS A 1 85 ? -18.234 -0.220 0.646 1.00 94.81 85 HIS A CA 1
ATOM 683 C C . HIS A 1 85 ? -18.332 -1.659 0.107 1.00 94.81 85 HIS A C 1
ATOM 685 O O . HIS A 1 85 ? -17.816 -1.939 -0.975 1.00 94.81 85 HIS A O 1
ATOM 691 N N . ALA A 1 86 ? -19.071 -2.541 0.785 1.00 96.19 86 ALA A N 1
ATOM 692 C CA . ALA A 1 86 ? -19.348 -3.894 0.305 1.00 96.19 86 ALA A CA 1
ATOM 693 C C . ALA A 1 86 ? -20.065 -3.891 -1.056 1.00 96.19 86 ALA A C 1
ATOM 695 O O . ALA A 1 86 ? -19.664 -4.614 -1.968 1.00 96.19 86 ALA A O 1
ATOM 696 N N . ALA A 1 87 ? -21.067 -3.023 -1.234 1.00 96.88 87 ALA A N 1
ATOM 697 C CA . ALA A 1 87 ? -21.769 -2.866 -2.506 1.00 96.88 87 ALA A CA 1
ATOM 698 C C . ALA A 1 87 ? -20.833 -2.390 -3.634 1.00 96.88 87 ALA A C 1
ATOM 700 O O . ALA A 1 87 ? -20.877 -2.932 -4.739 1.00 96.88 87 ALA A O 1
ATOM 701 N N . LYS A 1 88 ? -19.932 -1.435 -3.352 1.00 94.88 88 LYS A N 1
ATOM 702 C CA . LYS A 1 88 ? -18.896 -0.986 -4.301 1.00 94.88 88 LYS A CA 1
ATOM 703 C C . LYS A 1 88 ? -17.986 -2.146 -4.727 1.00 94.88 88 LYS A C 1
ATOM 705 O O . LYS A 1 88 ? -17.714 -2.297 -5.917 1.00 94.88 88 LYS A O 1
ATOM 710 N N . ILE A 1 89 ? -17.525 -2.971 -3.786 1.00 93.12 89 ILE A N 1
ATOM 711 C CA . ILE A 1 89 ? -16.670 -4.135 -4.081 1.00 93.12 89 ILE A CA 1
ATOM 712 C C . ILE A 1 89 ? -17.423 -5.170 -4.920 1.00 93.12 89 ILE A C 1
ATOM 714 O O . ILE A 1 89 ? -16.874 -5.684 -5.897 1.00 93.12 89 ILE A O 1
ATOM 718 N N . ALA A 1 90 ? -18.684 -5.453 -4.584 1.00 94.88 90 ALA A N 1
ATOM 719 C CA . ALA A 1 90 ? -19.521 -6.375 -5.345 1.00 94.88 90 ALA A CA 1
ATOM 720 C C . ALA A 1 90 ? -19.727 -5.892 -6.790 1.00 94.88 90 ALA A C 1
ATOM 722 O O . ALA A 1 90 ? -19.569 -6.673 -7.729 1.00 94.88 90 ALA A O 1
ATOM 723 N N . PHE A 1 91 ? -19.991 -4.594 -6.978 1.00 95.44 91 PHE A N 1
ATOM 724 C CA . PHE A 1 91 ? -20.098 -3.975 -8.298 1.00 95.44 91 PHE A CA 1
ATOM 725 C C . PHE A 1 91 ? -18.814 -4.154 -9.118 1.00 95.44 91 PHE A C 1
ATOM 727 O O . PHE A 1 91 ? -18.865 -4.665 -10.236 1.00 95.44 91 PHE A O 1
ATOM 734 N N . TRP A 1 92 ? -17.649 -3.803 -8.564 1.00 92.94 92 TRP A N 1
ATOM 735 C CA . TRP A 1 92 ? -16.382 -3.936 -9.292 1.00 92.94 92 TRP A CA 1
ATOM 736 C C . TRP A 1 92 ? -16.002 -5.391 -9.558 1.00 92.94 92 TRP A C 1
ATOM 738 O O . TRP A 1 92 ?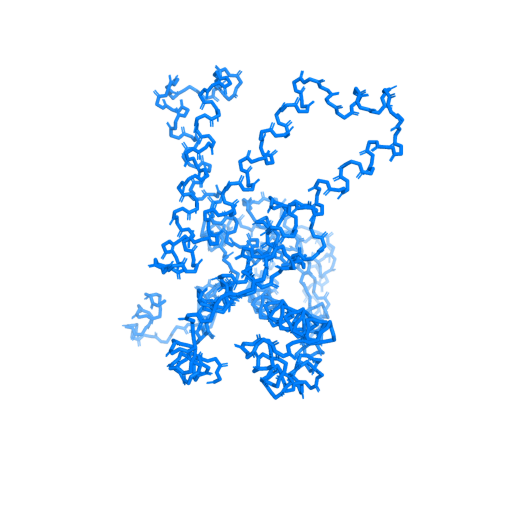 -15.489 -5.692 -10.633 1.00 92.94 92 TRP A O 1
ATOM 748 N N . THR A 1 93 ? -16.320 -6.306 -8.641 1.00 91.62 93 THR A N 1
ATOM 749 C CA . THR A 1 93 ? -16.184 -7.752 -8.867 1.00 91.62 93 THR A CA 1
ATOM 750 C C . THR A 1 93 ? -17.024 -8.210 -10.058 1.00 91.62 93 THR A C 1
ATOM 752 O O . THR A 1 93 ? -16.533 -8.970 -10.894 1.00 91.62 93 THR A O 1
ATOM 755 N N . ALA A 1 94 ? -18.262 -7.721 -10.183 1.00 92.75 94 ALA A N 1
ATOM 756 C CA . ALA A 1 94 ? -19.120 -8.024 -11.324 1.00 92.75 94 ALA A CA 1
ATOM 757 C C . ALA A 1 94 ? -18.554 -7.449 -12.632 1.00 92.75 94 ALA A C 1
ATOM 759 O O . ALA A 1 94 ? -18.469 -8.177 -13.619 1.00 92.75 94 ALA A O 1
ATOM 760 N N . VAL A 1 95 ? -18.092 -6.193 -12.6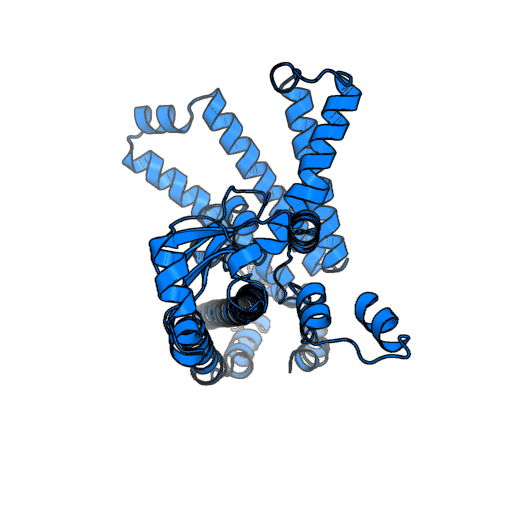34 1.00 91.50 95 VAL A N 1
ATOM 761 C CA . VAL A 1 95 ? -17.420 -5.581 -13.796 1.00 91.50 95 VAL A CA 1
ATOM 762 C C . VAL A 1 95 ? -16.186 -6.394 -14.197 1.00 91.50 95 VAL A C 1
ATOM 764 O O . VAL A 1 95 ? -16.040 -6.774 -15.355 1.00 91.50 95 VAL A O 1
ATOM 767 N N . HIS A 1 96 ? -15.316 -6.735 -13.249 1.00 89.19 96 HIS A N 1
ATOM 768 C CA . HIS A 1 96 ? -14.119 -7.521 -13.528 1.00 89.19 96 HIS A CA 1
ATOM 769 C C . HIS A 1 96 ? -14.467 -8.894 -14.124 1.00 89.19 96 HIS A C 1
ATOM 771 O O . HIS A 1 96 ? -13.939 -9.264 -15.170 1.00 89.19 96 HIS A O 1
ATOM 777 N N . LYS A 1 97 ? -15.392 -9.633 -13.498 1.00 88.06 97 LYS A N 1
ATOM 778 C CA . LYS A 1 97 ? -15.762 -10.992 -13.917 1.00 88.06 97 LYS A CA 1
ATOM 779 C C . LYS A 1 97 ? -16.515 -11.030 -15.248 1.00 88.06 97 LYS A C 1
ATOM 781 O O . LYS A 1 97 ? -16.215 -11.888 -16.071 1.00 88.06 97 LYS A O 1
ATOM 786 N N . TYR A 1 98 ? -17.501 -10.159 -15.443 1.00 89.56 98 TYR A N 1
ATOM 787 C CA . TYR A 1 98 ? -18.423 -10.260 -16.577 1.00 89.56 98 TYR A CA 1
ATOM 788 C C . TYR A 1 98 ? -18.057 -9.367 -17.764 1.00 89.56 98 TYR A C 1
ATOM 790 O O . TYR A 1 98 ? -18.508 -9.662 -18.864 1.00 89.56 98 TYR A O 1
ATOM 798 N N . LEU A 1 99 ? -17.260 -8.308 -17.570 1.00 87.06 99 LEU A N 1
ATOM 799 C CA . LEU A 1 99 ? -16.844 -7.409 -18.655 1.00 87.06 99 LEU A CA 1
ATOM 800 C C . LEU A 1 99 ? -15.378 -7.605 -19.056 1.00 87.06 99 LEU A C 1
ATOM 802 O O . LEU A 1 99 ? -15.071 -7.673 -20.240 1.00 87.06 99 LEU A O 1
ATOM 806 N N . LEU A 1 100 ?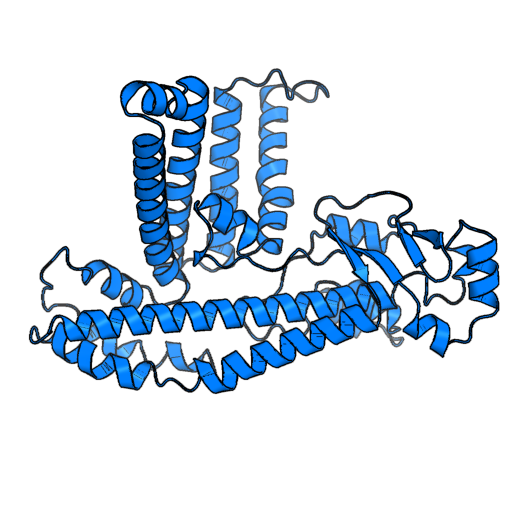 -14.456 -7.669 -18.089 1.00 84.94 100 LEU A N 1
ATOM 807 C CA . LEU A 1 100 ? -13.022 -7.754 -18.406 1.00 84.94 100 LEU A CA 1
ATOM 808 C C . LEU A 1 100 ? -12.561 -9.195 -18.634 1.00 84.94 100 LEU A C 1
ATOM 810 O O . LEU A 1 100 ? -11.836 -9.468 -19.587 1.00 84.94 100 LEU A O 1
ATOM 814 N N . CYS A 1 101 ? -12.986 -10.132 -17.784 1.00 82.56 101 CYS A N 1
ATOM 815 C CA . CYS A 1 101 ? -12.624 -11.543 -17.927 1.00 82.56 101 CYS A CA 1
ATOM 816 C C . CYS A 1 101 ? -13.352 -12.254 -19.079 1.00 82.56 101 CYS A C 1
ATOM 818 O O . CYS A 1 101 ? -12.962 -13.368 -19.415 1.00 82.56 101 CYS A O 1
ATOM 820 N N . SER A 1 102 ? -14.377 -11.645 -19.686 1.00 84.25 102 SER A N 1
ATOM 821 C CA . SER A 1 102 ? -15.043 -12.190 -20.878 1.00 84.25 102 SER A CA 1
ATOM 822 C C . SER A 1 102 ? -14.234 -11.995 -22.164 1.00 84.25 102 SER A C 1
ATOM 824 O O . SER A 1 102 ? -14.588 -12.561 -23.195 1.00 84.25 102 SER A O 1
ATOM 826 N N . ILE A 1 103 ? -13.171 -11.184 -22.130 1.00 81.75 103 ILE A N 1
ATOM 827 C CA . ILE A 1 103 ? -12.287 -10.962 -23.275 1.00 81.75 103 ILE A CA 1
ATOM 828 C C . ILE A 1 103 ? -11.296 -12.129 -23.362 1.00 81.75 103 ILE A C 1
ATOM 830 O O . ILE A 1 103 ? -10.457 -12.303 -22.474 1.00 81.75 103 ILE A O 1
ATOM 834 N N . ASP A 1 104 ? -11.359 -12.902 -24.450 1.00 82.44 104 ASP A N 1
ATOM 835 C CA . ASP A 1 104 ? -10.385 -13.958 -24.751 1.00 82.44 104 ASP A CA 1
ATOM 836 C C . ASP A 1 104 ? -9.059 -13.357 -25.247 1.00 82.44 104 ASP A C 1
ATOM 838 O O . ASP A 1 104 ? -8.762 -13.291 -26.440 1.00 82.44 104 ASP A O 1
ATOM 842 N N . ILE A 1 105 ? -8.257 -12.885 -24.291 1.00 80.94 105 ILE A N 1
ATOM 843 C CA . ILE A 1 105 ? -6.924 -12.304 -24.514 1.00 80.94 105 ILE A CA 1
ATOM 844 C C . ILE A 1 105 ? -6.036 -13.266 -25.319 1.00 80.94 105 ILE A C 1
ATOM 846 O O . ILE A 1 105 ? -5.300 -12.827 -26.202 1.00 80.94 105 ILE A O 1
ATOM 850 N N . ILE A 1 106 ? -6.106 -14.570 -25.036 1.00 77.50 106 ILE A N 1
ATOM 851 C CA . ILE A 1 106 ? -5.257 -15.575 -25.684 1.00 77.50 106 ILE A CA 1
ATOM 852 C C . ILE A 1 106 ? -5.664 -15.723 -27.151 1.00 77.50 106 ILE A C 1
ATOM 854 O O . ILE A 1 106 ? -4.815 -15.588 -28.035 1.00 77.50 106 ILE A O 1
ATOM 858 N N . GLY A 1 107 ? -6.956 -15.925 -27.418 1.00 79.00 107 GLY A N 1
ATOM 859 C CA . GLY A 1 107 ? -7.478 -16.034 -28.779 1.00 79.00 107 GLY A CA 1
ATOM 860 C C . GLY A 1 107 ? -7.184 -14.798 -29.633 1.00 79.00 107 GLY A C 1
ATOM 861 O O . GLY A 1 107 ? -6.838 -14.926 -30.807 1.00 79.00 107 GLY A O 1
ATOM 862 N N . VAL A 1 108 ? -7.237 -13.601 -29.038 1.00 84.44 108 VAL A N 1
ATOM 863 C CA . VAL A 1 108 ? -6.959 -12.335 -29.735 1.00 84.44 108 VAL A CA 1
ATOM 864 C C . VAL A 1 108 ? -5.472 -12.162 -30.077 1.00 84.44 108 VAL A C 1
ATOM 866 O O . VAL A 1 108 ? -5.155 -11.625 -31.138 1.00 84.44 108 VAL A O 1
ATOM 869 N N . VAL A 1 109 ? -4.549 -12.616 -29.221 1.00 83.62 109 VAL A N 1
ATOM 870 C CA . VAL A 1 109 ? -3.103 -12.351 -29.379 1.00 83.62 109 VAL A CA 1
ATOM 871 C C . VAL A 1 109 ? -2.379 -13.408 -30.208 1.00 83.62 109 VAL A C 1
ATOM 873 O O . VAL A 1 109 ? -1.428 -13.064 -30.909 1.00 83.62 109 VAL A O 1
ATOM 876 N N . ILE A 1 110 ? -2.827 -14.671 -30.201 1.00 84.00 110 ILE A N 1
ATOM 877 C CA . ILE A 1 110 ? -2.123 -15.775 -30.882 1.00 84.00 110 ILE A CA 1
ATOM 878 C C . ILE A 1 110 ? -1.851 -15.470 -32.364 1.00 84.00 110 ILE A C 1
ATOM 880 O O . ILE A 1 110 ? -0.716 -15.615 -32.819 1.00 84.00 110 ILE A O 1
ATOM 884 N N . GLY A 1 111 ? -2.866 -15.031 -33.114 1.00 86.69 111 GLY A N 1
ATOM 885 C CA . GLY A 1 111 ? -2.738 -14.758 -34.550 1.00 86.69 111 GLY A CA 1
ATOM 886 C C . GLY A 1 111 ? -1.746 -13.629 -34.874 1.00 86.69 111 GLY A C 1
ATOM 887 O O . GLY A 1 111 ? -0.810 -13.857 -35.644 1.00 86.69 111 GLY A O 1
ATOM 888 N N . PRO A 1 112 ? -1.912 -12.426 -34.289 1.00 86.50 112 PRO A N 1
ATOM 889 C CA . PRO A 1 112 ? -0.946 -11.332 -34.410 1.00 86.50 112 PRO A CA 1
ATOM 890 C C . PRO A 1 112 ? 0.483 -11.737 -34.031 1.00 86.50 112 PRO A C 1
ATOM 892 O O . PRO A 1 112 ? 1.419 -11.456 -34.779 1.00 86.50 112 PRO A O 1
ATOM 895 N N . THR A 1 113 ? 0.660 -12.451 -32.914 1.00 79.44 113 THR A N 1
ATOM 896 C CA . THR A 1 113 ? 1.982 -12.911 -32.471 1.00 79.44 113 THR A CA 1
ATOM 897 C C . THR A 1 113 ? 2.614 -13.864 -33.480 1.00 79.44 113 THR A C 1
ATOM 899 O O . THR A 1 113 ? 3.779 -13.686 -33.822 1.00 79.44 113 THR A O 1
ATOM 902 N N . GLN A 1 114 ? 1.870 -14.839 -34.011 1.00 84.00 114 GLN A N 1
ATOM 903 C CA . GLN A 1 114 ? 2.388 -15.751 -35.036 1.00 84.00 114 GLN A CA 1
ATOM 904 C C . GLN A 1 114 ? 2.835 -15.011 -36.303 1.00 84.00 114 GLN A C 1
ATOM 906 O O . GLN A 1 114 ? 3.901 -15.313 -36.841 1.00 84.00 114 GLN A O 1
ATOM 911 N N . ARG A 1 115 ? 2.065 -14.016 -36.763 1.00 85.75 115 ARG A N 1
ATOM 912 C CA . ARG A 1 115 ? 2.441 -13.198 -37.928 1.00 85.75 115 ARG A CA 1
ATOM 913 C C . ARG A 1 115 ? 3.713 -12.398 -37.682 1.00 85.75 115 ARG A C 1
ATOM 915 O O . ARG A 1 115 ? 4.600 -12.400 -38.526 1.00 85.75 115 ARG A O 1
ATOM 922 N N . ILE A 1 116 ? 3.836 -11.766 -36.517 1.00 81.81 116 ILE A N 1
ATOM 923 C CA . ILE A 1 116 ? 5.039 -11.010 -36.146 1.00 81.81 116 ILE A CA 1
ATOM 924 C C . ILE A 1 116 ? 6.260 -11.927 -36.058 1.00 81.81 116 ILE A C 1
ATOM 926 O O . ILE A 1 116 ? 7.305 -11.599 -36.605 1.00 81.81 116 ILE A O 1
ATOM 930 N N . LEU A 1 117 ? 6.126 -13.094 -35.422 1.00 78.94 117 LEU A N 1
ATOM 931 C CA . LEU A 1 117 ? 7.229 -14.049 -35.267 1.00 78.94 117 LEU A CA 1
ATOM 932 C C . LEU A 1 117 ? 7.694 -14.672 -36.589 1.00 78.94 117 LEU A C 1
ATOM 934 O O . LEU A 1 117 ? 8.805 -15.191 -36.655 1.00 78.94 117 LEU A O 1
ATOM 938 N N . THR A 1 118 ? 6.849 -14.652 -37.618 1.00 86.44 118 THR A N 1
ATOM 939 C CA . THR A 1 118 ? 7.168 -15.167 -38.954 1.00 86.44 118 THR A CA 1
ATOM 940 C C . THR A 1 118 ? 7.567 -14.060 -39.932 1.00 86.44 118 THR A C 1
ATOM 942 O O . THR A 1 118 ? 7.616 -14.327 -41.125 1.00 86.44 118 THR A O 1
ATOM 945 N N . ASP A 1 119 ? 7.842 -12.837 -39.461 1.00 80.69 119 ASP A N 1
ATOM 946 C CA . ASP A 1 119 ? 8.159 -11.649 -40.275 1.00 80.69 119 ASP A CA 1
ATOM 947 C C . ASP A 1 119 ? 7.045 -11.223 -41.261 1.00 80.69 119 ASP A C 1
ATOM 949 O O . ASP A 1 119 ? 7.278 -10.470 -42.204 1.00 80.69 119 ASP A O 1
ATOM 953 N N . HIS A 1 120 ? 5.800 -11.643 -41.011 1.00 86.94 120 HIS A N 1
ATOM 954 C CA . HIS A 1 120 ? 4.598 -11.247 -41.762 1.00 86.94 120 HIS A CA 1
ATOM 955 C C . HIS A 1 120 ? 3.708 -10.269 -40.968 1.00 86.94 120 HIS A C 1
ATOM 957 O O . HIS A 1 120 ? 2.510 -10.142 -41.233 1.00 86.94 120 HIS A O 1
ATOM 963 N N . GLY A 1 121 ? 4.265 -9.612 -39.947 1.00 82.62 121 GLY A N 1
ATOM 964 C CA . GLY A 1 121 ? 3.535 -8.692 -39.078 1.00 82.62 121 GLY A CA 1
ATOM 965 C C . GLY A 1 121 ? 3.111 -7.408 -39.794 1.00 82.62 121 GLY A C 1
ATOM 966 O O . GLY A 1 121 ? 3.878 -6.802 -40.540 1.00 82.62 121 GLY A O 1
ATOM 967 N N . THR A 1 122 ? 1.892 -6.955 -39.519 1.00 86.69 122 THR A N 1
ATOM 968 C CA . THR A 1 122 ? 1.353 -5.673 -39.990 1.00 86.69 122 THR A CA 1
ATOM 969 C C . THR A 1 122 ? 1.321 -4.639 -38.856 1.00 86.69 122 THR A C 1
ATOM 971 O O . THR A 1 122 ? 1.301 -5.014 -37.682 1.00 86.69 122 THR A O 1
ATOM 974 N N . PRO A 1 123 ? 1.246 -3.324 -39.145 1.00 84.31 123 PRO A N 1
ATOM 975 C CA . PRO A 1 123 ? 1.043 -2.304 -38.110 1.00 84.31 123 PRO A CA 1
ATOM 976 C C . PRO A 1 123 ? -0.175 -2.569 -37.210 1.00 84.31 123 PRO A C 1
ATOM 978 O O . PRO A 1 123 ? -0.138 -2.275 -36.017 1.00 84.31 123 PRO A O 1
ATOM 981 N N . MET A 1 124 ? -1.237 -3.171 -37.756 1.00 86.62 124 MET A N 1
ATOM 982 C CA . MET A 1 124 ? -2.432 -3.536 -36.989 1.00 86.62 124 MET A CA 1
ATOM 983 C C . MET A 1 124 ? -2.162 -4.641 -35.963 1.00 86.62 124 MET A C 1
ATOM 985 O O . MET A 1 124 ? -2.753 -4.613 -34.887 1.00 86.62 124 MET A O 1
ATOM 989 N N . ASP A 1 125 ? -1.246 -5.571 -36.244 1.00 82.62 125 ASP A N 1
ATOM 990 C CA . ASP A 1 125 ? -0.865 -6.625 -35.296 1.00 82.62 125 ASP A CA 1
ATOM 991 C C . ASP A 1 125 ? -0.227 -6.036 -34.035 1.00 82.62 125 ASP A C 1
ATOM 993 O O . ASP A 1 125 ? -0.569 -6.428 -32.919 1.00 82.62 125 ASP A O 1
ATOM 997 N N . TRP A 1 126 ? 0.621 -5.019 -34.203 1.00 75.56 126 TRP A N 1
ATOM 998 C CA . TRP A 1 126 ? 1.201 -4.270 -33.089 1.00 75.56 126 TRP A CA 1
ATOM 999 C C . TRP A 1 126 ? 0.145 -3.527 -32.275 1.00 75.56 126 TRP A C 1
ATOM 1001 O O . TRP A 1 126 ? 0.187 -3.556 -31.047 1.00 75.56 126 TRP A O 1
ATOM 1011 N N . VAL A 1 127 ? -0.830 -2.897 -32.938 1.00 80.12 127 VAL A N 1
ATOM 1012 C CA . VAL A 1 127 ? -1.943 -2.218 -32.255 1.00 80.12 127 VAL A CA 1
ATOM 1013 C C . VAL A 1 127 ? -2.755 -3.209 -31.419 1.00 80.12 127 VAL A C 1
ATOM 1015 O O . VAL A 1 127 ? -3.058 -2.916 -30.262 1.00 80.12 127 VAL A O 1
ATOM 1018 N N . ILE A 1 128 ? -3.060 -4.392 -31.960 1.00 84.06 128 ILE A N 1
ATOM 1019 C CA . ILE A 1 128 ? -3.814 -5.437 -31.253 1.00 84.06 128 ILE A CA 1
ATOM 1020 C C . ILE A 1 128 ? -3.033 -5.953 -30.038 1.00 84.06 128 ILE A C 1
ATOM 1022 O O . ILE A 1 128 ? -3.609 -6.083 -28.954 1.00 84.06 128 ILE A O 1
ATOM 1026 N N . ILE A 1 129 ? -1.728 -6.203 -30.179 1.00 80.69 129 ILE A N 1
ATOM 1027 C CA . ILE A 1 129 ? -0.878 -6.641 -29.062 1.00 80.69 129 ILE A CA 1
ATOM 1028 C C . ILE A 1 129 ? -0.817 -5.564 -27.978 1.00 80.69 129 ILE A C 1
ATOM 1030 O O . ILE A 1 129 ? -1.092 -5.859 -26.817 1.00 80.69 129 ILE A O 1
ATOM 1034 N N . CYS A 1 130 ? -0.550 -4.308 -28.343 1.00 78.00 130 CYS A N 1
ATOM 1035 C CA . CYS A 1 130 ? -0.521 -3.190 -27.399 1.00 78.00 130 CYS A CA 1
ATOM 1036 C C . CYS A 1 130 ? -1.857 -3.019 -26.661 1.00 78.00 130 CYS A C 1
ATOM 1038 O O . CYS A 1 130 ? -1.874 -2.878 -25.437 1.00 78.00 130 CYS A O 1
ATOM 1040 N N . PHE A 1 131 ? -2.982 -3.074 -27.381 1.00 81.44 131 PHE A N 1
ATOM 1041 C CA . PHE A 1 131 ? -4.319 -3.000 -26.789 1.00 81.44 131 PHE A CA 1
ATOM 1042 C C . PHE A 1 131 ? -4.590 -4.165 -25.831 1.00 81.44 131 PHE A C 1
ATOM 1044 O O . PHE A 1 131 ? -5.171 -3.980 -24.758 1.00 81.44 131 PHE A O 1
ATOM 1051 N N . THR A 1 132 ? -4.134 -5.367 -26.180 1.00 81.75 132 THR A N 1
ATOM 1052 C CA . THR A 1 132 ? -4.329 -6.545 -25.337 1.00 81.75 132 THR A CA 1
ATOM 1053 C C . THR A 1 132 ? -3.461 -6.495 -24.081 1.00 81.75 132 THR A C 1
ATOM 1055 O O . THR A 1 132 ? -3.956 -6.773 -22.990 1.00 81.75 132 THR A O 1
ATOM 1058 N N . CYS A 1 133 ? -2.206 -6.052 -24.189 1.00 76.62 133 CYS A N 1
ATOM 1059 C CA . CYS A 1 133 ? -1.350 -5.784 -23.032 1.00 76.62 133 CYS A CA 1
ATOM 1060 C C . CYS A 1 133 ? -1.966 -4.728 -22.110 1.00 76.62 133 CYS A C 1
ATOM 1062 O O . CYS A 1 133 ? -2.009 -4.924 -20.897 1.00 76.62 133 CYS A O 1
ATOM 1064 N N . TYR A 1 134 ? -2.499 -3.641 -22.674 1.00 77.94 134 TYR A N 1
ATOM 1065 C CA . TYR A 1 134 ? -3.221 -2.628 -21.906 1.00 77.94 134 TYR A CA 1
ATOM 1066 C C . TYR A 1 134 ? -4.433 -3.226 -21.179 1.00 77.94 134 TYR A C 1
ATOM 1068 O O . TYR A 1 134 ? -4.593 -3.028 -19.977 1.00 77.94 134 TYR A O 1
ATOM 1076 N N . THR A 1 135 ? -5.250 -4.019 -21.874 1.00 81.44 135 THR A N 1
ATOM 1077 C CA . THR A 1 135 ? -6.425 -4.688 -21.293 1.00 81.44 135 THR A CA 1
ATOM 1078 C C . THR A 1 135 ? -6.031 -5.648 -20.170 1.00 81.44 135 THR A C 1
ATOM 1080 O O . THR A 1 135 ? -6.674 -5.669 -19.121 1.00 81.44 135 THR A O 1
ATOM 1083 N N . PHE A 1 136 ? -4.944 -6.404 -20.344 1.00 81.25 136 PHE A N 1
ATOM 1084 C CA . PHE A 1 136 ? -4.403 -7.288 -19.315 1.00 81.25 136 PHE A CA 1
ATOM 1085 C C . PHE A 1 136 ? -3.944 -6.510 -18.074 1.00 81.25 136 PHE A C 1
ATOM 1087 O O . PHE A 1 136 ? -4.284 -6.891 -16.954 1.00 81.25 136 PHE A O 1
ATOM 1094 N N . LEU A 1 137 ? -3.245 -5.385 -18.259 1.00 77.38 137 LEU A N 1
ATOM 1095 C CA . LEU A 1 137 ? -2.846 -4.506 -17.158 1.00 77.38 137 LEU A CA 1
ATOM 1096 C C . LEU A 1 137 ? -4.061 -3.930 -16.426 1.00 77.38 137 LEU A C 1
ATOM 1098 O O . LEU A 1 137 ? -4.105 -3.984 -15.202 1.00 77.38 137 LEU A O 1
ATOM 1102 N N . VAL A 1 138 ? -5.075 -3.446 -17.150 1.00 81.56 138 VAL A N 1
ATOM 1103 C CA . VAL A 1 138 ? -6.323 -2.943 -16.550 1.00 81.56 138 VAL A CA 1
ATOM 1104 C C . VAL A 1 138 ? -7.040 -4.043 -15.765 1.00 81.56 138 VAL A C 1
ATOM 1106 O O . VAL A 1 138 ? -7.489 -3.797 -14.644 1.00 81.56 138 VAL A O 1
ATOM 1109 N N . ARG A 1 139 ? -7.109 -5.265 -16.311 1.00 84.81 139 ARG A N 1
ATOM 1110 C CA . ARG A 1 139 ? -7.677 -6.437 -15.630 1.00 84.81 139 ARG A CA 1
ATOM 1111 C C . ARG A 1 139 ? -6.937 -6.718 -14.323 1.00 84.81 139 ARG A C 1
ATOM 1113 O O . ARG A 1 139 ? -7.577 -6.806 -13.279 1.00 84.81 139 ARG A O 1
ATOM 1120 N N . PHE A 1 140 ? -5.606 -6.780 -14.364 1.00 82.50 140 PHE A N 1
ATOM 1121 C CA . PHE A 1 140 ? -4.774 -6.967 -13.176 1.00 82.50 140 PHE A CA 1
ATOM 1122 C C . PHE A 1 140 ? -4.965 -5.840 -12.150 1.00 82.50 140 PHE A C 1
ATOM 1124 O O . PHE A 1 140 ? -5.171 -6.113 -10.970 1.00 82.50 140 PHE A O 1
ATOM 1131 N N . THR A 1 141 ? -4.947 -4.573 -12.574 1.00 80.62 141 THR A N 1
ATOM 1132 C CA . THR A 1 141 ? -5.129 -3.430 -11.670 1.00 80.62 141 THR A CA 1
ATOM 1133 C C . THR A 1 141 ? -6.500 -3.463 -11.003 1.00 80.62 141 THR A C 1
ATOM 1135 O O . THR A 1 141 ? -6.584 -3.263 -9.793 1.00 80.62 141 THR A O 1
ATOM 1138 N N . LEU A 1 142 ? -7.573 -3.751 -11.748 1.00 85.25 142 LEU A N 1
ATOM 1139 C CA . LEU A 1 142 ? -8.912 -3.835 -11.168 1.00 85.25 142 LEU A CA 1
ATOM 1140 C C . LEU A 1 142 ? -9.027 -5.013 -10.194 1.00 85.25 142 LEU A C 1
ATOM 1142 O O . LEU A 1 142 ? -9.563 -4.839 -9.101 1.00 85.25 142 LEU A O 1
ATOM 1146 N N . PHE A 1 143 ? -8.491 -6.180 -10.558 1.00 85.31 143 PHE A N 1
ATOM 1147 C CA . PHE A 1 143 ? -8.389 -7.332 -9.662 1.00 85.31 143 PHE A CA 1
ATOM 1148 C C . PHE A 1 143 ? -7.686 -6.956 -8.353 1.00 85.31 143 PHE A C 1
ATOM 1150 O O . PHE A 1 143 ? -8.224 -7.180 -7.271 1.00 85.31 143 PHE A O 1
ATOM 1157 N N . TYR A 1 144 ? -6.521 -6.317 -8.449 1.00 82.38 144 TYR A N 1
ATOM 1158 C CA . TYR A 1 144 ? -5.736 -5.912 -7.291 1.00 82.38 144 TYR A CA 1
ATOM 1159 C C . TYR A 1 144 ? -6.496 -4.918 -6.395 1.00 82.38 144 TYR A C 1
ATOM 1161 O O . TYR A 1 144 ? -6.576 -5.119 -5.184 1.00 82.38 144 TYR A O 1
ATOM 1169 N N . VAL A 1 145 ? -7.146 -3.905 -6.985 1.00 84.75 145 VAL A N 1
ATOM 1170 C CA . VAL A 1 145 ? -8.005 -2.954 -6.257 1.00 84.75 145 VAL A CA 1
ATOM 1171 C C . VAL A 1 145 ? -9.139 -3.677 -5.527 1.00 84.75 145 VAL A C 1
ATOM 1173 O O . VAL A 1 145 ? -9.360 -3.407 -4.351 1.00 84.75 145 VAL A O 1
ATOM 1176 N N . ILE A 1 146 ? -9.846 -4.601 -6.189 1.00 86.88 146 ILE A N 1
ATOM 1177 C CA . ILE A 1 146 ? -10.964 -5.351 -5.591 1.00 86.88 146 ILE A CA 1
ATOM 1178 C C . ILE A 1 146 ? -10.509 -6.102 -4.343 1.00 86.88 146 ILE A C 1
ATOM 1180 O O . ILE A 1 146 ? -11.153 -6.005 -3.299 1.00 86.88 146 ILE A O 1
ATOM 1184 N N . PHE A 1 147 ? -9.404 -6.839 -4.436 1.00 83.75 147 PHE A N 1
ATOM 1185 C CA . PHE A 1 147 ? -8.925 -7.624 -3.306 1.00 83.75 147 PHE A CA 1
ATOM 1186 C C . PHE A 1 147 ? -8.397 -6.756 -2.159 1.00 83.75 147 PHE A C 1
ATOM 1188 O O . PHE A 1 147 ? -8.621 -7.076 -0.988 1.00 83.75 147 PHE A O 1
ATOM 1195 N N . TYR A 1 148 ? -7.716 -5.657 -2.478 1.00 84.44 148 TYR A N 1
ATOM 1196 C CA . TYR A 1 148 ? -7.242 -4.726 -1.462 1.00 84.44 148 TYR A CA 1
ATOM 1197 C C . TYR A 1 148 ? -8.423 -4.080 -0.729 1.00 84.44 148 TYR A C 1
ATOM 1199 O O . TYR A 1 148 ? -8.446 -4.014 0.499 1.00 84.44 148 TYR A O 1
ATOM 1207 N N . GLU A 1 149 ? -9.449 -3.660 -1.471 1.00 87.38 149 GLU A N 1
ATOM 1208 C CA . GLU A 1 149 ? -10.677 -3.092 -0.912 1.00 87.38 149 GLU A CA 1
ATOM 1209 C C . GLU A 1 149 ? -11.456 -4.114 -0.077 1.00 87.38 149 GLU A C 1
ATOM 1211 O O . GLU A 1 149 ? -11.953 -3.775 0.996 1.00 87.38 149 GLU A O 1
ATOM 1216 N N . LEU A 1 150 ? -11.504 -5.379 -0.507 1.00 87.75 150 LEU A N 1
ATOM 1217 C CA . LEU A 1 150 ? -12.068 -6.473 0.285 1.00 87.75 150 LEU A CA 1
ATOM 1218 C C . LEU A 1 150 ? -11.306 -6.655 1.598 1.00 87.75 150 LEU A C 1
ATOM 1220 O O . LEU A 1 150 ? -11.921 -6.750 2.660 1.00 87.75 150 LEU A O 1
ATOM 1224 N N . SER A 1 151 ? -9.974 -6.651 1.541 1.00 84.56 151 SER A N 1
ATOM 1225 C CA . SER A 1 151 ? -9.145 -6.748 2.740 1.00 84.56 151 SER A CA 1
ATOM 1226 C C . SER A 1 151 ? -9.414 -5.600 3.701 1.00 84.56 151 SER A C 1
ATOM 1228 O O . SER A 1 151 ? -9.594 -5.816 4.902 1.00 84.56 151 SER A O 1
ATOM 1230 N N . ARG A 1 152 ? -9.496 -4.382 3.160 1.00 88.38 152 ARG A N 1
ATOM 1231 C CA . ARG A 1 152 ? -9.810 -3.168 3.908 1.00 88.38 152 ARG A CA 1
ATOM 1232 C C . ARG A 1 152 ? -11.189 -3.246 4.553 1.00 88.38 152 ARG A C 1
ATOM 1234 O O . ARG A 1 152 ? -11.303 -2.974 5.741 1.00 88.38 152 ARG A O 1
ATOM 1241 N N . LEU A 1 153 ? -12.212 -3.675 3.811 1.00 91.06 153 LEU A N 1
ATOM 1242 C CA . LEU A 1 153 ? -13.565 -3.867 4.332 1.00 91.06 153 LEU A CA 1
ATOM 1243 C C . LEU A 1 153 ? -13.582 -4.842 5.513 1.00 91.06 153 LEU A C 1
ATOM 1245 O O . LEU A 1 153 ? -14.213 -4.548 6.524 1.00 91.06 153 LEU A O 1
ATOM 1249 N N . VAL A 1 154 ? -12.893 -5.981 5.396 1.00 88.81 154 VAL A N 1
ATOM 1250 C CA . VAL A 1 154 ? -12.827 -6.980 6.473 1.00 88.81 154 VAL A CA 1
ATOM 1251 C C . VAL A 1 154 ? -12.148 -6.397 7.712 1.00 88.81 154 VAL A C 1
ATOM 1253 O O . VAL A 1 154 ? -12.715 -6.483 8.800 1.00 88.81 154 VAL A O 1
ATOM 1256 N N . GLY A 1 155 ? -10.984 -5.759 7.559 1.00 88.12 155 GLY A N 1
ATOM 1257 C CA . GLY A 1 155 ? -10.261 -5.166 8.689 1.00 88.12 155 GLY A CA 1
ATOM 1258 C C . GLY A 1 155 ? -11.027 -4.021 9.359 1.00 88.12 155 GLY A C 1
ATOM 1259 O O . GLY A 1 155 ? -11.099 -3.954 10.585 1.00 88.12 155 GLY A O 1
ATOM 1260 N N . ASP A 1 156 ? -11.674 -3.164 8.570 1.00 92.19 156 ASP A N 1
ATOM 1261 C CA . ASP A 1 156 ? -12.530 -2.095 9.087 1.00 92.19 156 ASP A CA 1
ATOM 1262 C C . ASP A 1 156 ? -13.746 -2.668 9.823 1.00 92.19 156 ASP A C 1
ATOM 1264 O O . ASP A 1 156 ? -14.095 -2.206 10.907 1.00 92.19 156 ASP A O 1
ATOM 1268 N N . PHE A 1 157 ? -14.388 -3.701 9.272 1.00 92.44 157 PHE A N 1
ATOM 1269 C CA . PHE A 1 157 ? -15.513 -4.367 9.922 1.00 92.44 157 PHE A CA 1
ATOM 1270 C C . PHE A 1 157 ? -15.093 -5.002 11.256 1.00 92.44 157 PHE A C 1
ATOM 1272 O O . PHE A 1 157 ? -15.794 -4.841 12.254 1.00 92.44 157 PHE A O 1
ATOM 1279 N N . GLN A 1 158 ? -13.920 -5.641 11.313 1.00 90.75 158 GLN A N 1
ATOM 1280 C CA . GLN A 1 158 ? -13.351 -6.164 12.558 1.00 90.75 158 GLN A CA 1
ATOM 1281 C C . GLN A 1 158 ? -13.119 -5.052 13.589 1.00 90.75 158 GLN A C 1
ATOM 1283 O O . GLN A 1 158 ? -13.583 -5.172 14.722 1.00 90.75 158 GLN A O 1
ATOM 1288 N N . GLN A 1 159 ? -12.463 -3.947 13.214 1.00 91.19 159 GLN A N 1
ATOM 1289 C CA . GLN A 1 159 ? -12.242 -2.816 14.126 1.00 91.19 159 GLN A CA 1
ATOM 1290 C C . GLN A 1 159 ? -13.549 -2.147 14.568 1.00 91.19 159 GLN A C 1
ATOM 1292 O O . GLN A 1 159 ? -13.645 -1.690 15.706 1.00 91.19 159 GLN A O 1
ATOM 1297 N N . PHE A 1 160 ? -14.561 -2.105 13.699 1.00 93.81 160 PHE A N 1
ATOM 1298 C CA . PHE A 1 160 ? -15.888 -1.605 14.042 1.00 93.81 160 PHE A CA 1
ATOM 1299 C C . PHE A 1 160 ? -16.542 -2.474 15.119 1.00 93.81 160 PHE A C 1
ATOM 1301 O O . PHE A 1 160 ? -16.939 -1.940 16.154 1.00 93.81 160 PHE A O 1
ATOM 1308 N N . LEU A 1 161 ? -16.587 -3.797 14.926 1.00 91.19 161 LEU A N 1
ATOM 1309 C CA . LEU A 1 161 ? -17.163 -4.741 15.893 1.00 91.19 161 LEU A CA 1
ATOM 1310 C C . LEU A 1 161 ? -16.400 -4.788 17.220 1.00 91.19 161 LEU A C 1
ATOM 1312 O O . LEU A 1 161 ? -17.008 -4.975 18.269 1.00 91.19 161 LEU A O 1
ATOM 1316 N N . LEU A 1 162 ? -15.080 -4.609 17.181 1.00 90.62 162 LEU A N 1
ATOM 1317 C CA . LEU A 1 162 ? -14.218 -4.606 18.366 1.00 90.62 162 LEU A CA 1
ATOM 1318 C C . LEU A 1 162 ? -14.121 -3.229 19.032 1.00 90.62 162 LEU A C 1
ATOM 1320 O O . LEU A 1 162 ? -13.408 -3.067 20.022 1.00 90.62 162 LEU A O 1
ATOM 1324 N N . SER A 1 163 ? -14.820 -2.224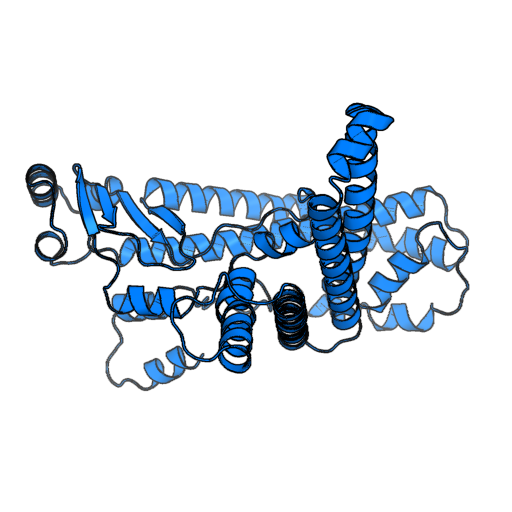 18.504 1.00 91.88 163 SER A N 1
ATOM 1325 C CA . SER A 1 163 ? -14.834 -0.899 19.110 1.00 91.88 163 SER A CA 1
ATOM 1326 C C . SER A 1 163 ? -15.546 -0.914 20.470 1.00 91.88 163 SER A C 1
ATOM 1328 O O . SER A 1 163 ? -16.445 -1.731 20.705 1.00 91.88 163 SER A O 1
ATOM 1330 N N . PRO A 1 164 ? -15.233 0.041 21.368 1.00 91.06 164 PRO A N 1
ATOM 1331 C CA . PRO A 1 164 ? -15.905 0.137 22.662 1.00 91.06 164 PRO A CA 1
ATOM 1332 C C . PRO A 1 164 ? -17.428 0.283 22.568 1.00 91.06 164 PRO A C 1
ATOM 1334 O O . PRO A 1 164 ? -18.122 -0.025 23.535 1.00 91.06 164 PRO A O 1
ATOM 1337 N N . ALA A 1 165 ? -17.957 0.713 21.417 1.00 89.38 165 ALA A N 1
ATOM 1338 C CA . ALA A 1 165 ? -19.389 0.815 21.163 1.00 89.38 165 ALA A CA 1
ATOM 1339 C C . ALA A 1 165 ? -20.129 -0.527 21.290 1.00 89.38 165 ALA A C 1
ATOM 1341 O O . ALA A 1 165 ? -21.302 -0.535 21.636 1.00 89.38 165 ALA A O 1
ATOM 1342 N N . PHE A 1 166 ? -19.472 -1.660 21.049 1.00 88.81 166 PHE A N 1
ATOM 1343 C CA . PHE A 1 166 ? -20.099 -2.982 21.177 1.00 88.81 166 PHE A CA 1
ATOM 1344 C C . PHE A 1 166 ? -19.641 -3.745 22.425 1.00 88.81 166 PHE A C 1
ATOM 1346 O O . PHE A 1 166 ? -19.994 -4.909 22.607 1.00 88.81 166 PHE A O 1
ATOM 1353 N N . SER A 1 167 ? -18.885 -3.090 23.310 1.00 87.44 167 SER A N 1
ATOM 1354 C CA . SER A 1 167 ? -18.478 -3.665 24.591 1.00 87.44 167 SER A CA 1
ATOM 1355 C C . SER A 1 167 ? -19.637 -3.672 25.600 1.00 87.44 167 SER A C 1
ATOM 1357 O O . SER A 1 167 ? -20.393 -2.703 25.666 1.00 87.44 167 SER A O 1
ATOM 1359 N N . PRO A 1 168 ? -19.761 -4.695 26.465 1.00 84.44 168 PRO A N 1
ATOM 1360 C CA . PRO A 1 168 ? -20.709 -4.671 27.583 1.00 84.44 168 PRO A CA 1
ATOM 1361 C C . PRO A 1 168 ? -20.521 -3.455 28.507 1.00 84.44 168 PRO A C 1
ATOM 1363 O O . PRO A 1 168 ? -21.495 -2.917 29.032 1.00 84.44 168 PRO A O 1
ATOM 1366 N N . ASN A 1 169 ? -19.280 -2.971 28.636 1.00 88.00 169 ASN A N 1
ATOM 1367 C CA . ASN A 1 169 ? -18.900 -1.897 29.556 1.00 88.00 169 ASN A CA 1
ATOM 1368 C C . ASN A 1 169 ? -18.636 -0.566 28.826 1.00 88.00 169 ASN A C 1
ATOM 1370 O O . ASN A 1 169 ? -17.806 0.230 29.264 1.00 88.00 169 ASN A O 1
ATOM 1374 N N . THR A 1 170 ? -19.318 -0.290 27.704 1.00 87.75 170 THR A N 1
ATOM 1375 C CA . THR A 1 170 ? -19.096 0.933 26.901 1.00 87.75 170 THR A CA 1
ATOM 1376 C C . THR A 1 170 ? -19.075 2.213 27.741 1.00 87.75 170 THR A C 1
ATOM 1378 O O . THR A 1 170 ? -18.226 3.071 27.523 1.00 87.75 170 THR A O 1
ATOM 1381 N N . LEU A 1 171 ? -20.002 2.357 28.697 1.00 85.62 171 LEU A N 1
ATOM 1382 C CA . LEU A 1 171 ? -20.139 3.576 29.508 1.00 85.62 171 LEU A CA 1
ATOM 1383 C C . LEU A 1 171 ? -18.972 3.791 30.486 1.00 85.62 171 LEU A C 1
ATOM 1385 O O . LEU A 1 171 ? -18.735 4.921 30.901 1.00 85.62 171 LEU A O 1
ATOM 1389 N N . GLU A 1 172 ? -18.241 2.733 30.840 1.00 87.00 172 GLU A N 1
ATOM 1390 C CA . GLU A 1 172 ? -17.026 2.821 31.658 1.00 87.00 172 GLU A CA 1
ATOM 1391 C C . GLU A 1 172 ? -15.797 3.112 30.789 1.00 87.00 172 GLU A C 1
ATOM 1393 O O . GLU A 1 172 ? -14.916 3.883 31.175 1.00 87.00 172 GLU A O 1
ATOM 1398 N N . LEU A 1 173 ? -15.762 2.506 29.597 1.00 85.38 173 LEU A N 1
ATOM 1399 C CA . LEU A 1 173 ? -14.651 2.587 28.649 1.00 85.38 173 LEU A CA 1
ATOM 1400 C C . LEU A 1 173 ? -14.601 3.915 27.885 1.00 85.38 173 LEU A C 1
ATOM 1402 O O . LEU A 1 173 ? -13.518 4.357 27.506 1.00 85.38 173 LEU A O 1
ATOM 1406 N N . VAL A 1 174 ? -15.753 4.546 27.644 1.00 88.62 174 VAL A N 1
ATOM 1407 C CA . VAL A 1 174 ? -15.873 5.752 26.816 1.00 88.62 174 VAL A CA 1
ATOM 1408 C C . VAL A 1 174 ? -16.423 6.898 27.652 1.00 88.62 174 VAL A C 1
ATOM 1410 O O . VAL A 1 174 ? -17.603 6.936 28.002 1.00 88.62 174 VAL A O 1
ATOM 1413 N N . ARG A 1 175 ? -15.554 7.865 27.945 1.00 86.31 175 ARG A N 1
ATOM 1414 C CA . ARG A 1 175 ? -15.916 9.127 28.609 1.00 86.31 175 ARG A CA 1
ATOM 1415 C C . ARG A 1 175 ? -16.247 10.194 27.561 1.00 86.31 175 ARG A C 1
ATOM 1417 O O . ARG A 1 175 ? -15.977 10.005 26.380 1.00 86.31 175 ARG A O 1
ATOM 1424 N N . GLY A 1 176 ? -16.835 11.317 27.958 1.00 82.25 176 GLY A N 1
ATOM 1425 C CA . GLY A 1 176 ? -17.125 12.423 27.039 1.00 82.25 176 GLY A CA 1
ATOM 1426 C C . GLY A 1 176 ? -18.469 13.072 27.328 1.00 82.25 176 GLY A C 1
ATOM 1427 O O . GLY A 1 176 ? -18.835 13.215 28.492 1.00 82.25 176 GLY A O 1
ATOM 1428 N N . ASP A 1 177 ? -19.186 13.462 26.276 1.00 84.56 177 ASP A N 1
ATOM 1429 C CA . ASP A 1 177 ? -20.465 14.171 26.379 1.00 84.56 177 ASP A CA 1
ATOM 1430 C C . ASP A 1 177 ? -21.504 13.407 27.248 1.00 84.56 177 ASP A C 1
ATOM 1432 O O . ASP A 1 177 ? -21.958 12.318 26.867 1.00 84.56 177 ASP A O 1
ATOM 1436 N N . PRO A 1 178 ? -21.931 13.970 28.400 1.00 84.19 178 PRO A N 1
ATOM 1437 C CA . PRO A 1 178 ? -22.938 13.360 29.270 1.00 84.19 178 PRO A CA 1
ATOM 1438 C C . PRO A 1 178 ? -24.290 13.140 28.579 1.00 84.19 178 PRO A C 1
ATOM 1440 O O . PRO A 1 178 ? -25.006 12.186 28.901 1.00 84.19 178 PRO A O 1
ATOM 1443 N N . LEU A 1 179 ? -24.650 13.999 27.618 1.00 87.62 179 LEU A N 1
ATOM 1444 C CA . LEU A 1 179 ? -25.877 13.849 26.839 1.00 87.62 179 LEU A CA 1
ATOM 1445 C C . LEU A 1 179 ? -25.771 12.637 25.916 1.00 87.62 179 LEU A C 1
ATOM 1447 O O . LEU A 1 179 ? -26.697 11.826 25.872 1.00 87.62 179 LEU A O 1
ATOM 1451 N N . ALA A 1 180 ? -24.635 12.458 25.241 1.00 87.94 180 ALA A N 1
ATOM 1452 C CA . ALA A 1 180 ? -24.380 11.290 24.403 1.00 87.94 180 ALA A CA 1
ATOM 1453 C C . ALA A 1 180 ? -24.464 9.980 25.203 1.00 87.94 180 ALA A C 1
ATOM 1455 O O . ALA A 1 180 ? -25.125 9.041 24.758 1.00 87.94 180 ALA A O 1
ATOM 1456 N N . ALA A 1 181 ? -23.891 9.938 26.411 1.00 85.25 181 ALA A N 1
ATOM 1457 C CA . ALA A 1 181 ? -23.988 8.781 27.304 1.00 85.25 181 ALA A CA 1
ATOM 1458 C C . ALA A 1 181 ? -25.443 8.471 27.713 1.00 85.25 181 ALA A C 1
ATOM 1460 O O . ALA A 1 181 ? -25.852 7.306 27.753 1.00 85.25 181 ALA A O 1
ATOM 1461 N N . LYS A 1 182 ? -26.255 9.508 27.965 1.00 89.50 182 LYS A N 1
ATOM 1462 C CA . LYS A 1 182 ? -27.688 9.361 28.265 1.00 89.50 182 LYS A CA 1
ATOM 1463 C C . LYS A 1 182 ? -28.466 8.798 27.073 1.00 89.50 182 LYS A C 1
ATOM 1465 O O . LYS A 1 182 ? -29.208 7.832 27.250 1.00 89.50 182 LYS A O 1
ATOM 1470 N N . PHE A 1 183 ? -28.275 9.358 25.876 1.00 90.12 183 PHE A N 1
ATOM 1471 C CA . PHE A 1 183 ? -28.901 8.854 24.647 1.00 90.12 183 PHE A CA 1
ATOM 1472 C C . PHE A 1 183 ? -28.495 7.409 24.363 1.00 90.12 183 PHE A C 1
ATOM 1474 O O . PHE A 1 183 ? -29.349 6.579 24.062 1.00 90.12 183 PHE A O 1
ATOM 1481 N N . TRP A 1 184 ? -27.212 7.086 24.535 1.00 89.88 184 TRP A N 1
ATOM 1482 C CA . TRP A 1 184 ? -26.707 5.729 24.368 1.00 89.88 184 TRP A CA 1
ATOM 1483 C C . TRP A 1 184 ? -27.435 4.744 25.282 1.00 89.88 184 TRP A C 1
ATOM 1485 O O . TRP A 1 184 ? -27.951 3.733 24.811 1.00 89.88 184 TRP A O 1
ATOM 1495 N N . LYS A 1 185 ? -27.551 5.068 26.578 1.00 89.75 185 LYS A N 1
ATOM 1496 C CA . LYS A 1 185 ? -28.228 4.222 27.572 1.00 89.75 185 LYS A CA 1
ATOM 1497 C C . LYS A 1 185 ? -29.694 3.948 27.217 1.00 89.75 185 LYS A C 1
ATOM 1499 O O . LYS A 1 185 ? -30.160 2.840 27.459 1.00 89.75 185 LYS A O 1
ATOM 1504 N N . GLN A 1 186 ? -30.392 4.927 26.643 1.00 91.88 186 GLN A N 1
ATOM 1505 C CA . GLN A 1 186 ? -31.809 4.819 26.270 1.00 91.88 186 GLN A CA 1
ATOM 1506 C C . GLN A 1 186 ? -32.044 4.099 24.935 1.00 91.88 186 GLN A C 1
ATOM 1508 O O . GLN A 1 186 ? -33.118 3.541 24.730 1.00 91.88 186 GLN A O 1
ATOM 1513 N N . ALA A 1 187 ? -31.059 4.101 24.038 1.00 90.69 187 ALA A N 1
ATOM 1514 C CA . ALA A 1 187 ? -31.186 3.509 22.714 1.00 90.69 187 ALA A CA 1
ATOM 1515 C C . ALA A 1 187 ? -31.281 1.978 22.761 1.00 90.69 187 ALA A C 1
ATOM 1517 O O . ALA A 1 187 ? -30.560 1.318 23.519 1.00 90.69 187 ALA A O 1
ATOM 1518 N N . SER A 1 188 ? -32.118 1.416 21.886 1.00 92.06 188 SER A N 1
ATOM 1519 C CA . SER A 1 188 ? -32.184 -0.034 21.670 1.00 92.06 188 SER A CA 1
ATOM 1520 C C . SER A 1 188 ? -30.895 -0.564 21.030 1.00 92.06 188 SER A C 1
ATOM 1522 O O . SER A 1 188 ? -30.136 0.181 20.408 1.00 92.06 188 SER A O 1
ATOM 1524 N N . LEU A 1 189 ? -30.647 -1.873 21.135 1.00 88.44 189 LEU A N 1
ATOM 1525 C CA . LEU A 1 189 ? -29.465 -2.497 20.530 1.00 88.44 189 LEU A CA 1
ATOM 1526 C C . LEU A 1 189 ? -29.424 -2.296 19.005 1.00 88.44 189 LEU A C 1
ATOM 1528 O O . LEU A 1 189 ? -28.373 -1.969 18.460 1.00 88.44 189 LEU A O 1
ATOM 1532 N N . VAL A 1 190 ? -30.574 -2.421 18.335 1.00 90.56 190 VAL A N 1
ATOM 1533 C CA . VAL A 1 190 ? -30.710 -2.209 16.884 1.00 90.56 190 VAL A CA 1
ATOM 1534 C C . VAL A 1 190 ? -30.430 -0.754 16.514 1.00 90.56 190 VAL A C 1
ATOM 1536 O O . VAL A 1 190 ? -29.696 -0.476 15.569 1.00 90.56 190 VAL A O 1
ATOM 1539 N N . GLU A 1 191 ? -30.973 0.186 17.287 1.00 91.56 191 GLU A N 1
ATOM 1540 C CA . GLU A 1 191 ? -30.741 1.608 17.061 1.00 91.56 191 GLU A CA 1
ATOM 1541 C C . GLU A 1 191 ? -29.260 1.970 17.214 1.00 91.56 191 GLU A C 1
ATOM 1543 O O . GLU A 1 191 ? -28.713 2.671 16.362 1.00 91.56 191 GLU A O 1
ATOM 1548 N N . ARG A 1 192 ? -28.592 1.447 18.252 1.00 90.81 192 ARG A N 1
ATOM 1549 C CA . ARG A 1 192 ? -27.143 1.612 18.435 1.00 90.81 192 ARG A CA 1
ATOM 1550 C C . ARG A 1 192 ? -26.385 1.083 17.224 1.00 90.81 192 ARG A C 1
ATOM 1552 O O . ARG A 1 192 ? -25.572 1.808 16.674 1.00 90.81 192 ARG A O 1
ATOM 1559 N N . TRP A 1 193 ? -26.700 -0.126 16.765 1.00 89.62 193 TRP A N 1
ATOM 1560 C CA . TRP A 1 193 ? -26.062 -0.742 15.599 1.00 89.62 193 TRP A CA 1
ATOM 1561 C C . TRP A 1 193 ? -26.171 0.094 14.319 1.00 89.62 193 TRP A C 1
ATOM 1563 O O . TRP A 1 193 ? -25.192 0.242 13.590 1.00 89.62 193 TRP A O 1
ATOM 1573 N N . ILE A 1 194 ? -27.352 0.647 14.043 1.00 93.12 194 ILE A N 1
ATOM 1574 C CA . ILE A 1 194 ? -27.620 1.380 12.798 1.00 93.12 194 ILE A CA 1
ATOM 1575 C C . ILE A 1 194 ? -27.062 2.806 12.849 1.00 93.12 194 ILE A C 1
ATOM 1577 O O . ILE A 1 194 ? -26.582 3.318 11.835 1.00 93.12 194 ILE A O 1
ATOM 1581 N N . ARG A 1 195 ? -27.161 3.469 14.007 1.00 94.44 195 ARG A N 1
ATOM 1582 C CA . ARG A 1 195 ? -26.828 4.893 14.152 1.00 94.44 195 ARG A CA 1
ATOM 1583 C C . ARG A 1 195 ? -25.389 5.143 14.575 1.00 94.44 195 ARG A C 1
ATOM 1585 O O . ARG A 1 195 ? -24.930 6.270 14.406 1.00 94.44 195 ARG A O 1
ATOM 1592 N N . VAL A 1 196 ? -24.702 4.151 15.146 1.00 95.38 196 VAL A N 1
ATOM 1593 C CA . VAL A 1 196 ? -23.350 4.364 15.658 1.00 95.38 196 VAL A CA 1
ATOM 1594 C C . VAL A 1 196 ? -22.366 4.666 14.533 1.00 95.38 196 VAL A C 1
ATOM 1596 O O . VAL A 1 196 ? -22.266 3.961 13.527 1.00 95.38 196 VAL A O 1
ATOM 1599 N N . GLU A 1 197 ? -21.608 5.729 14.749 1.00 96.69 197 GLU A N 1
ATOM 1600 C CA . GLU A 1 197 ? -20.456 6.116 13.963 1.00 96.69 197 GLU A CA 1
ATOM 1601 C C . GLU A 1 197 ? -19.217 6.045 14.853 1.00 96.69 197 GLU A C 1
ATOM 1603 O O . GLU A 1 197 ? -19.142 6.686 15.900 1.00 96.69 197 GLU A O 1
ATOM 1608 N N . VAL A 1 198 ? -18.224 5.271 14.435 1.00 96.12 198 VAL A N 1
ATOM 1609 C CA . VAL A 1 198 ? -16.957 5.124 15.147 1.00 96.12 198 VAL A CA 1
ATOM 1610 C C . VAL A 1 198 ? -15.862 5.702 14.273 1.00 96.12 198 VAL A C 1
ATOM 1612 O O . VAL A 1 198 ? -15.417 5.077 13.314 1.00 96.12 198 VAL A O 1
ATOM 1615 N N . THR A 1 199 ? -15.424 6.916 14.581 1.00 96.19 199 THR A N 1
ATOM 1616 C CA . THR A 1 199 ? -14.198 7.462 14.006 1.00 96.19 199 THR A CA 1
ATOM 1617 C C . THR A 1 199 ? -13.014 6.814 14.711 1.00 96.19 199 THR A C 1
ATOM 1619 O O . THR A 1 199 ? -12.867 6.935 15.925 1.00 96.19 199 THR A O 1
ATOM 1622 N N . VAL A 1 200 ? -12.184 6.096 13.957 1.00 93.88 200 VAL A N 1
ATOM 1623 C CA . VAL A 1 200 ? -11.044 5.338 14.479 1.00 93.88 200 VAL A CA 1
ATOM 1624 C C . VAL A 1 200 ? -9.841 5.472 13.556 1.00 93.88 200 VAL A C 1
ATOM 1626 O O . VAL A 1 200 ? -9.964 5.639 12.341 1.00 93.88 200 VAL A O 1
ATOM 1629 N N . GLU A 1 201 ? -8.658 5.412 14.152 1.00 93.88 201 GLU A N 1
ATOM 1630 C CA . GLU A 1 201 ? -7.411 5.177 13.436 1.00 93.88 201 GLU A CA 1
ATOM 1631 C C . GLU A 1 201 ? -7.397 3.729 12.926 1.00 93.88 201 GLU A C 1
ATOM 1633 O O . GLU A 1 201 ? -7.060 2.788 13.647 1.00 93.88 201 GLU A O 1
ATOM 1638 N N . CYS A 1 202 ? -7.835 3.546 11.683 1.00 91.81 202 CYS A N 1
ATOM 1639 C CA . CYS A 1 202 ? -7.903 2.236 11.063 1.00 91.81 202 CYS A CA 1
ATOM 1640 C C . CYS A 1 202 ? -6.495 1.712 10.778 1.00 91.81 202 CYS A C 1
ATOM 1642 O O . CYS A 1 202 ? -5.636 2.439 10.271 1.00 91.81 202 CYS A O 1
ATOM 1644 N N . LEU A 1 203 ? -6.299 0.437 11.098 1.00 89.75 203 LEU A N 1
ATOM 1645 C CA . LEU A 1 203 ? -5.065 -0.311 10.903 1.00 89.75 203 LEU A CA 1
ATOM 1646 C C . LEU A 1 203 ? -4.851 -0.663 9.432 1.00 89.75 203 LEU A C 1
ATOM 1648 O O . LEU A 1 203 ? -3.715 -0.695 8.964 1.00 89.75 203 LEU A O 1
ATOM 1652 N N . MET A 1 204 ? -5.945 -0.893 8.700 1.00 88.62 204 MET A N 1
ATOM 1653 C CA . MET A 1 204 ? -5.875 -1.098 7.261 1.00 88.62 204 MET A CA 1
ATOM 1654 C C . MET A 1 204 ? -5.483 0.219 6.565 1.00 88.62 204 MET A C 1
ATOM 1656 O O . MET A 1 204 ? -6.123 1.250 6.816 1.00 88.62 204 MET A O 1
ATOM 1660 N N . PRO A 1 205 ? -4.454 0.206 5.702 1.00 86.69 205 PRO A N 1
ATOM 1661 C CA . PRO A 1 205 ? -4.028 1.377 4.938 1.00 86.69 205 PRO A CA 1
ATOM 1662 C C . PRO A 1 205 ? -5.078 1.818 3.903 1.00 86.69 205 PRO A C 1
ATOM 1664 O O . PRO A 1 205 ? -6.056 1.115 3.629 1.00 86.69 205 PRO A O 1
ATOM 1667 N N . GLU A 1 206 ? -4.860 2.990 3.299 1.00 83.62 206 GLU A N 1
ATOM 1668 C CA . GLU A 1 206 ? -5.665 3.429 2.155 1.00 83.62 206 GLU A CA 1
ATOM 1669 C C . GLU A 1 206 ? -5.519 2.496 0.951 1.00 83.62 206 GLU A C 1
ATOM 1671 O O . GLU A 1 206 ? -4.514 1.793 0.807 1.00 83.62 206 GLU A O 1
ATOM 1676 N N . GLY A 1 207 ? -6.560 2.494 0.111 1.00 76.25 207 GLY A N 1
ATOM 1677 C CA . GLY A 1 207 ? -6.626 1.700 -1.115 1.00 76.25 207 GLY A CA 1
ATOM 1678 C C . GLY A 1 207 ? -5.564 2.105 -2.144 1.00 76.25 207 GLY A C 1
ATOM 1679 O O . GLY A 1 207 ? -5.075 3.238 -2.112 1.00 76.25 207 GLY A O 1
ATOM 1680 N N . PRO A 1 208 ? -5.219 1.203 -3.075 1.00 77.81 208 PRO A N 1
ATOM 1681 C CA . PRO A 1 208 ? -4.138 1.442 -4.008 1.00 77.81 208 PRO A CA 1
ATOM 1682 C C . PRO A 1 208 ? -4.520 2.491 -5.058 1.00 77.81 208 PRO A C 1
ATOM 1684 O O . PRO A 1 208 ? -5.669 2.553 -5.507 1.00 77.81 208 PRO A O 1
ATOM 1687 N N . CYS A 1 209 ? -3.559 3.310 -5.489 1.00 72.00 209 CYS A N 1
ATOM 1688 C CA . CYS A 1 209 ? -3.740 4.157 -6.661 1.00 72.00 209 CYS A CA 1
ATOM 1689 C C . CYS A 1 209 ? -3.571 3.340 -7.945 1.00 72.00 209 CYS A C 1
ATOM 1691 O O . CYS A 1 209 ? -2.823 2.361 -8.010 1.00 72.00 209 CYS A O 1
ATOM 1693 N N . CYS A 1 210 ? -4.247 3.777 -9.005 1.00 70.38 210 CYS A N 1
ATOM 1694 C CA . CYS A 1 210 ? -3.975 3.246 -10.330 1.00 70.38 210 CYS A CA 1
ATOM 1695 C C . CYS A 1 210 ? -2.561 3.679 -10.755 1.00 70.38 210 CYS A C 1
ATOM 1697 O O . CYS A 1 210 ? -2.259 4.870 -10.815 1.00 70.38 210 CYS A O 1
ATOM 1699 N N . THR A 1 211 ? -1.684 2.730 -11.084 1.00 68.94 211 THR A N 1
ATOM 1700 C CA . THR A 1 211 ? -0.307 3.038 -11.515 1.00 68.94 211 THR A CA 1
ATOM 1701 C C . THR A 1 211 ? -0.272 3.932 -12.753 1.00 68.94 211 THR A C 1
ATOM 1703 O O . THR A 1 211 ? 0.693 4.663 -12.947 1.00 68.94 211 THR A O 1
ATOM 1706 N N . MET A 1 212 ? -1.342 3.930 -13.554 1.00 66.75 212 MET A N 1
ATOM 1707 C CA . MET A 1 212 ? -1.490 4.748 -14.760 1.00 66.75 212 MET A CA 1
ATOM 1708 C C . MET A 1 212 ? -1.733 6.238 -14.486 1.00 66.75 212 MET A C 1
ATOM 1710 O O . MET A 1 212 ? -1.535 7.039 -15.394 1.00 66.75 212 MET A O 1
ATOM 1714 N N . ILE A 1 213 ? -2.185 6.620 -13.283 1.00 70.50 213 ILE A N 1
ATOM 1715 C CA . ILE A 1 213 ? -2.466 8.029 -12.935 1.00 70.50 213 ILE A CA 1
ATOM 1716 C C . ILE A 1 213 ? -1.327 8.698 -12.157 1.00 70.50 213 ILE A C 1
ATOM 1718 O O . ILE A 1 213 ? -1.391 9.895 -11.891 1.00 70.50 213 ILE A O 1
ATOM 1722 N N . ALA A 1 214 ? -0.310 7.935 -11.760 1.00 75.69 214 ALA A N 1
ATOM 1723 C CA . ALA A 1 214 ? 0.848 8.464 -11.058 1.00 75.69 214 ALA A CA 1
ATOM 1724 C C . ALA A 1 214 ? 1.826 9.121 -12.043 1.00 75.69 214 ALA A C 1
ATOM 1726 O O . ALA A 1 214 ? 2.063 8.610 -13.137 1.00 75.69 214 ALA A O 1
ATOM 1727 N N . PHE A 1 215 ? 2.403 10.255 -11.647 1.00 74.69 215 PHE A N 1
ATOM 1728 C CA . PHE A 1 215 ? 3.323 11.032 -12.483 1.00 74.69 215 PHE A CA 1
ATOM 1729 C C . PHE A 1 215 ? 4.787 10.650 -12.258 1.00 74.69 215 PHE A C 1
ATOM 1731 O O . PHE A 1 215 ? 5.654 10.999 -13.063 1.00 74.69 215 PHE A O 1
ATOM 1738 N N . THR A 1 216 ? 5.066 9.967 -11.148 1.00 83.38 216 THR A N 1
ATOM 1739 C CA . THR A 1 216 ? 6.403 9.548 -10.735 1.00 83.38 216 THR A CA 1
ATOM 1740 C C . THR A 1 216 ? 6.410 8.087 -10.284 1.00 83.38 216 THR A C 1
ATOM 1742 O O . THR A 1 216 ? 5.458 7.579 -9.689 1.00 83.38 216 THR A O 1
ATOM 1745 N N . SER A 1 217 ? 7.527 7.407 -10.514 1.00 84.12 217 SER A N 1
ATOM 1746 C CA . SER A 1 217 ? 7.840 6.092 -9.959 1.00 84.12 217 SER A CA 1
ATOM 1747 C C . SER A 1 217 ? 7.731 6.099 -8.433 1.00 84.12 217 SER A C 1
ATOM 1749 O O . SER A 1 217 ? 7.156 5.182 -7.847 1.00 84.12 217 SER A O 1
ATOM 1751 N N . SER A 1 218 ? 8.197 7.155 -7.758 1.00 85.38 218 SER A N 1
ATOM 1752 C CA . SER A 1 218 ? 8.062 7.253 -6.301 1.00 85.38 218 SER A CA 1
ATOM 1753 C C . SER A 1 218 ? 6.614 7.384 -5.811 1.00 85.38 218 SER A C 1
ATOM 1755 O O . SER A 1 218 ? 6.318 6.896 -4.722 1.00 85.38 218 SER A O 1
ATOM 1757 N N . GLU A 1 219 ? 5.700 7.994 -6.573 1.00 86.62 219 GLU A N 1
ATOM 1758 C CA . GLU A 1 219 ? 4.260 7.948 -6.273 1.00 86.62 219 GLU A CA 1
ATOM 1759 C C . GLU A 1 219 ? 3.699 6.538 -6.430 1.00 86.62 219 GLU A C 1
ATOM 1761 O O . GLU A 1 219 ? 2.965 6.086 -5.553 1.00 86.62 219 GLU A O 1
ATOM 1766 N N . ILE A 1 220 ? 4.096 5.819 -7.484 1.00 84.88 220 ILE A N 1
ATOM 1767 C CA . ILE A 1 220 ? 3.694 4.422 -7.688 1.00 84.88 220 ILE A CA 1
ATOM 1768 C C . ILE A 1 220 ? 4.108 3.584 -6.481 1.00 84.88 220 ILE A C 1
ATOM 1770 O O . ILE A 1 220 ? 3.265 2.923 -5.896 1.00 84.88 220 ILE A O 1
ATOM 1774 N N . TRP A 1 221 ? 5.346 3.692 -6.002 1.00 87.06 221 TRP A N 1
ATOM 1775 C CA . TRP A 1 221 ? 5.775 2.946 -4.812 1.00 87.06 221 TRP A CA 1
ATOM 1776 C C . TRP A 1 221 ? 5.038 3.318 -3.520 1.00 87.06 221 TRP A C 1
ATOM 1778 O O . TRP A 1 221 ? 4.901 2.468 -2.648 1.00 87.06 221 TRP A O 1
ATOM 1788 N N . ARG A 1 222 ? 4.572 4.563 -3.362 1.00 87.56 222 ARG A N 1
ATOM 1789 C CA . ARG A 1 222 ? 3.838 4.998 -2.154 1.00 87.56 222 ARG A CA 1
ATOM 1790 C C . ARG A 1 222 ? 2.391 4.525 -2.138 1.00 87.56 222 ARG A C 1
ATOM 1792 O O . ARG A 1 222 ? 1.830 4.280 -1.069 1.00 87.56 222 ARG A O 1
ATOM 1799 N N . PHE A 1 223 ? 1.781 4.476 -3.315 1.00 85.56 223 PHE A N 1
ATOM 1800 C CA . PHE A 1 223 ? 0.338 4.364 -3.440 1.00 85.56 223 PHE A CA 1
ATOM 1801 C C . PHE A 1 223 ? -0.114 3.095 -4.157 1.00 85.56 223 PHE A C 1
ATOM 1803 O O . PHE A 1 223 ? -1.271 2.741 -4.008 1.00 85.56 223 PHE A O 1
ATOM 1810 N N . PHE A 1 224 ? 0.747 2.388 -4.893 1.00 81.69 224 PHE A N 1
ATOM 1811 C CA . PHE A 1 224 ? 0.391 1.099 -5.491 1.00 81.69 224 PHE A CA 1
ATOM 1812 C C . PHE A 1 224 ? 0.137 0.042 -4.417 1.00 81.69 224 PHE A C 1
ATOM 1814 O O . PHE A 1 224 ? -0.856 -0.657 -4.500 1.00 81.69 224 PHE A O 1
ATOM 1821 N N . ASP A 1 225 ? 0.984 -0.030 -3.389 1.00 84.25 225 ASP A N 1
ATOM 1822 C CA . ASP A 1 225 ? 0.759 -0.866 -2.207 1.00 84.25 225 ASP A CA 1
ATOM 1823 C C . ASP A 1 225 ? 1.168 -0.083 -0.957 1.00 84.25 225 ASP A C 1
ATOM 1825 O O . ASP A 1 225 ? 2.324 -0.094 -0.525 1.00 84.25 225 ASP A O 1
ATOM 1829 N N . THR A 1 226 ? 0.218 0.663 -0.391 1.00 86.06 226 THR A N 1
ATOM 1830 C CA . THR A 1 226 ? 0.484 1.510 0.777 1.00 86.06 226 THR A CA 1
ATOM 1831 C C . THR A 1 226 ? 0.830 0.684 2.015 1.00 86.06 226 THR A C 1
ATOM 1833 O O . THR A 1 226 ? 1.636 1.128 2.834 1.00 86.06 226 THR A O 1
ATOM 1836 N N . GLY A 1 227 ? 0.282 -0.526 2.147 1.00 84.62 227 GLY A N 1
ATOM 1837 C CA . GLY A 1 227 ? 0.630 -1.437 3.235 1.00 84.62 227 GLY A CA 1
ATOM 1838 C C . GLY A 1 227 ? 2.100 -1.836 3.180 1.00 84.62 227 GLY A C 1
ATOM 1839 O O . GLY A 1 227 ? 2.846 -1.593 4.134 1.00 84.62 227 GLY A O 1
ATOM 1840 N N . LEU A 1 228 ? 2.536 -2.397 2.049 1.00 85.19 228 LEU A N 1
ATOM 1841 C CA . LEU A 1 228 ? 3.931 -2.781 1.847 1.00 85.19 228 LEU A CA 1
ATOM 1842 C C . LEU A 1 228 ? 4.845 -1.560 1.973 1.00 85.19 228 LEU A C 1
ATOM 1844 O O . LEU A 1 228 ? 5.838 -1.615 2.692 1.00 85.19 228 LEU A O 1
ATOM 1848 N N . TYR A 1 229 ? 4.485 -0.427 1.365 1.00 89.38 229 TYR A N 1
ATOM 1849 C CA . TYR A 1 229 ? 5.240 0.818 1.503 1.00 89.38 229 TYR A CA 1
ATOM 1850 C C . TYR A 1 229 ? 5.451 1.218 2.968 1.00 89.38 229 TYR A C 1
ATOM 1852 O O . TYR A 1 229 ? 6.566 1.575 3.355 1.00 89.38 229 TYR A O 1
ATOM 1860 N N . ASN A 1 230 ? 4.410 1.135 3.800 1.00 89.06 230 ASN A N 1
ATOM 1861 C CA . ASN A 1 230 ? 4.510 1.450 5.220 1.00 89.06 230 ASN A CA 1
ATOM 1862 C C . ASN A 1 230 ? 5.437 0.474 5.954 1.00 89.06 230 ASN A C 1
ATOM 1864 O O . ASN A 1 230 ? 6.253 0.921 6.760 1.00 89.06 230 ASN A O 1
ATOM 1868 N N . VAL A 1 231 ? 5.386 -0.824 5.637 1.00 87.62 231 VAL A N 1
ATOM 1869 C CA . VAL A 1 231 ? 6.325 -1.818 6.183 1.00 87.62 231 VAL A CA 1
ATOM 1870 C C . VAL A 1 231 ? 7.764 -1.466 5.809 1.00 87.62 231 VAL A C 1
ATOM 1872 O O . VAL A 1 231 ? 8.617 -1.334 6.686 1.00 87.62 231 VAL A O 1
ATOM 1875 N N . LEU A 1 232 ? 8.029 -1.231 4.524 1.00 91.31 232 LEU A N 1
ATOM 1876 C CA . LEU A 1 232 ? 9.354 -0.863 4.024 1.00 91.31 232 LEU A CA 1
ATOM 1877 C C . LEU A 1 232 ? 9.865 0.423 4.686 1.00 91.31 232 LEU A C 1
ATOM 1879 O O . LEU A 1 232 ? 11.006 0.502 5.140 1.00 91.31 232 LEU A O 1
ATOM 1883 N N . LYS A 1 233 ? 9.005 1.437 4.793 1.00 91.75 233 LYS A N 1
ATOM 1884 C CA . LYS A 1 233 ? 9.334 2.729 5.392 1.00 91.75 233 LYS A CA 1
ATOM 1885 C C . LYS A 1 233 ? 9.655 2.606 6.882 1.00 91.75 233 LYS A C 1
ATOM 1887 O O . LYS A 1 233 ? 10.679 3.132 7.313 1.00 91.75 233 LYS A O 1
ATOM 1892 N N . HIS A 1 234 ? 8.785 1.963 7.657 1.00 89.94 234 HIS A N 1
ATOM 1893 C CA . HIS A 1 234 ? 8.849 1.970 9.120 1.00 89.94 234 HIS A CA 1
ATOM 1894 C C . HIS A 1 234 ? 9.742 0.870 9.707 1.00 89.94 234 HIS A C 1
ATOM 1896 O O . HIS A 1 234 ? 10.271 1.072 10.794 1.00 89.94 234 HIS A O 1
ATOM 1902 N N . TYR A 1 235 ? 9.966 -0.242 8.997 1.00 89.75 235 TYR A N 1
ATOM 1903 C CA . TYR A 1 235 ? 10.799 -1.349 9.489 1.00 89.75 235 TYR A CA 1
ATOM 1904 C C . TYR A 1 235 ? 12.163 -1.474 8.817 1.00 89.75 235 TYR A C 1
ATOM 1906 O O . TYR A 1 235 ? 13.033 -2.148 9.360 1.00 89.75 235 TYR A O 1
ATOM 1914 N N . ILE A 1 236 ? 12.379 -0.827 7.668 1.00 93.12 236 ILE A N 1
ATOM 1915 C CA . ILE A 1 236 ? 13.654 -0.920 6.943 1.00 93.12 236 ILE A CA 1
ATOM 1916 C C . ILE A 1 236 ? 14.266 0.465 6.771 1.00 93.12 236 ILE A C 1
ATOM 1918 O O . ILE A 1 236 ? 15.319 0.756 7.333 1.00 93.12 236 ILE A O 1
ATOM 1922 N N . TYR A 1 237 ? 13.599 1.341 6.021 1.00 93.12 237 TYR A N 1
ATOM 1923 C CA . TYR A 1 237 ? 14.185 2.606 5.593 1.00 93.12 237 TYR A CA 1
ATOM 1924 C C . TYR A 1 237 ? 14.469 3.554 6.767 1.00 93.12 237 TYR A C 1
ATOM 1926 O O . TYR A 1 237 ? 15.599 4.010 6.914 1.00 93.12 237 TYR A O 1
ATOM 1934 N N . ILE A 1 238 ? 13.474 3.866 7.608 1.00 90.88 238 ILE A N 1
ATOM 1935 C CA . ILE A 1 238 ? 13.656 4.781 8.750 1.00 90.88 238 ILE A CA 1
ATOM 1936 C C . ILE A 1 238 ? 14.638 4.206 9.784 1.00 90.88 238 ILE A C 1
ATOM 1938 O O . ILE A 1 238 ? 15.594 4.919 10.097 1.00 90.88 238 ILE A O 1
ATOM 1942 N N . PRO A 1 239 ? 14.496 2.948 10.254 1.00 91.81 239 PRO A N 1
ATOM 1943 C CA . PRO A 1 239 ? 15.455 2.368 11.193 1.00 91.81 239 PRO A CA 1
ATOM 1944 C C . PRO A 1 239 ? 16.891 2.382 10.662 1.00 91.81 239 PRO A C 1
ATOM 1946 O O . PRO A 1 239 ? 17.819 2.715 11.394 1.00 91.81 239 PRO A O 1
ATOM 1949 N N . TRP A 1 240 ? 17.096 2.112 9.368 1.00 92.75 240 TRP A N 1
ATOM 1950 C CA . TRP A 1 240 ? 18.420 2.227 8.758 1.00 92.75 240 TRP A CA 1
ATOM 1951 C C . TRP A 1 240 ? 18.982 3.654 8.838 1.00 92.75 240 TRP A C 1
ATOM 1953 O O . TRP A 1 240 ? 20.140 3.855 9.210 1.00 92.75 240 TRP A O 1
ATOM 1963 N N . MET A 1 241 ? 18.165 4.661 8.521 1.00 88.00 241 MET A N 1
ATOM 1964 C CA . MET A 1 241 ? 18.574 6.065 8.622 1.00 88.00 241 MET A CA 1
ATOM 1965 C C . MET A 1 241 ? 18.964 6.448 10.057 1.00 88.00 241 MET A C 1
ATOM 1967 O O . MET A 1 241 ? 19.912 7.213 10.254 1.00 88.00 241 MET A O 1
ATOM 1971 N N . GLU A 1 242 ? 18.250 5.921 11.052 1.00 86.50 242 GLU A N 1
ATOM 1972 C CA . GLU A 1 242 ? 18.541 6.125 12.474 1.00 86.50 242 GLU A CA 1
ATOM 1973 C C . GLU A 1 242 ? 19.858 5.459 12.878 1.00 86.50 242 GLU A C 1
ATOM 1975 O O . GLU A 1 242 ? 20.702 6.121 13.481 1.00 86.50 242 GLU A O 1
ATOM 1980 N N . VAL A 1 243 ? 20.099 4.214 12.452 1.00 89.12 243 VAL A N 1
ATOM 1981 C CA . VAL A 1 243 ? 21.363 3.497 12.690 1.00 89.12 243 VAL A CA 1
ATOM 1982 C C . VAL A 1 243 ? 22.552 4.269 12.123 1.00 89.12 243 VAL A C 1
ATOM 1984 O O . VAL A 1 243 ? 23.523 4.505 12.839 1.00 89.12 243 VAL A O 1
ATOM 1987 N N . VAL A 1 244 ? 22.486 4.721 10.867 1.00 87.75 244 VAL A N 1
ATOM 1988 C CA . VAL A 1 244 ? 23.593 5.483 10.261 1.00 87.75 244 VAL A CA 1
ATOM 1989 C C . VAL A 1 244 ? 23.831 6.798 11.005 1.00 87.75 244 VAL A C 1
ATOM 1991 O O . VAL A 1 244 ? 24.980 7.182 11.235 1.00 87.75 244 VAL A O 1
ATOM 1994 N N . THR A 1 245 ? 22.760 7.480 11.417 1.00 82.06 245 THR A N 1
ATOM 1995 C CA . THR A 1 245 ? 22.862 8.724 12.193 1.00 82.06 245 THR A CA 1
ATOM 1996 C C . THR A 1 245 ? 23.527 8.474 13.547 1.00 82.06 245 THR A C 1
ATOM 1998 O O . THR A 1 245 ? 24.467 9.187 13.899 1.00 82.06 245 THR A O 1
ATOM 2001 N N . MET A 1 246 ? 23.099 7.428 14.259 1.00 83.69 246 MET A N 1
ATOM 2002 C CA . MET A 1 246 ? 23.651 7.019 15.550 1.00 83.69 246 MET A CA 1
ATOM 2003 C C . MET A 1 246 ? 25.134 6.647 15.443 1.00 83.69 246 MET A C 1
ATOM 2005 O O . MET A 1 246 ? 25.936 7.108 16.248 1.00 83.69 246 MET A O 1
ATOM 2009 N N . VAL A 1 247 ? 25.520 5.855 14.438 1.00 86.56 247 VAL A N 1
ATOM 2010 C CA . VAL A 1 247 ? 26.917 5.435 14.232 1.00 86.56 247 VAL A CA 1
ATOM 2011 C C . VAL A 1 247 ? 27.815 6.623 13.885 1.00 86.56 247 VAL A C 1
ATOM 2013 O O . VAL A 1 247 ? 28.952 6.688 14.341 1.00 86.56 247 VAL A O 1
ATOM 2016 N N . THR A 1 248 ? 27.316 7.575 13.094 1.00 83.44 248 THR A N 1
ATOM 2017 C CA . THR A 1 248 ? 28.146 8.682 12.597 1.00 83.44 248 THR A CA 1
ATOM 2018 C C . THR A 1 248 ? 28.294 9.816 13.614 1.00 83.44 248 THR A C 1
ATOM 2020 O O . THR A 1 248 ? 29.345 10.448 13.673 1.00 83.44 248 THR A O 1
ATOM 2023 N N . TYR A 1 249 ? 27.253 10.101 14.402 1.00 77.94 249 TYR A N 1
ATOM 2024 C CA . TYR A 1 249 ? 27.208 11.286 15.270 1.00 77.94 249 TYR A CA 1
ATOM 2025 C C . TYR A 1 249 ? 26.952 10.978 16.758 1.00 77.94 249 TYR A C 1
ATOM 2027 O O . TYR A 1 249 ? 26.967 11.894 17.584 1.00 77.94 249 TYR A O 1
ATOM 2035 N N . GLY A 1 250 ? 26.767 9.707 17.124 1.00 72.88 250 GLY A N 1
ATOM 2036 C CA . GLY A 1 250 ? 26.458 9.269 18.485 1.00 72.88 250 GLY A CA 1
ATOM 2037 C C . GLY A 1 250 ? 24.991 9.471 18.880 1.00 72.88 250 GLY A C 1
ATOM 2038 O O . GLY A 1 250 ? 24.185 10.036 18.141 1.00 72.88 250 GLY A O 1
ATOM 2039 N N . ASN A 1 251 ? 24.638 9.005 20.081 1.00 65.38 251 ASN A N 1
ATOM 2040 C CA . ASN A 1 251 ? 23.284 9.090 20.632 1.00 65.38 251 ASN A CA 1
ATOM 2041 C C . ASN A 1 251 ? 23.048 10.457 21.305 1.00 65.38 251 ASN A C 1
ATOM 2043 O O . ASN A 1 251 ? 23.008 10.557 22.529 1.00 65.38 251 ASN A O 1
ATOM 2047 N N . LYS A 1 252 ? 23.001 11.540 20.518 1.00 60.06 252 LYS A N 1
ATOM 2048 C CA . LYS A 1 252 ? 22.594 12.865 21.016 1.00 60.06 252 LYS A CA 1
ATOM 2049 C C . LYS A 1 252 ? 21.263 13.253 20.379 1.00 60.06 252 LYS A C 1
ATOM 2051 O O . LYS A 1 252 ? 21.187 13.426 19.163 1.00 60.06 252 LYS A O 1
ATOM 2056 N N . ASP A 1 253 ? 20.249 13.460 21.213 1.00 56.12 253 ASP A N 1
ATOM 2057 C CA . ASP A 1 253 ? 18.828 13.619 20.851 1.00 56.12 253 ASP A CA 1
ATOM 2058 C C . ASP A 1 253 ? 18.485 14.803 19.909 1.00 56.12 253 ASP A C 1
ATOM 2060 O O . ASP A 1 253 ? 17.336 14.968 19.516 1.00 56.12 253 ASP A O 1
ATOM 2064 N N . ASN A 1 254 ? 19.464 15.612 19.476 1.00 53.03 254 ASN A N 1
ATOM 2065 C CA . ASN A 1 254 ? 19.261 16.849 18.703 1.00 53.03 254 ASN A CA 1
ATOM 2066 C C . ASN A 1 254 ? 20.022 16.930 17.355 1.00 53.03 254 ASN A C 1
ATOM 2068 O O . ASN A 1 254 ? 20.217 18.014 16.807 1.00 53.03 254 ASN A O 1
ATOM 2072 N N . LEU A 1 255 ? 20.456 15.806 16.773 1.00 55.75 255 LEU A N 1
ATOM 2073 C CA . LEU A 1 255 ? 21.361 15.798 15.604 1.00 55.75 255 LEU A CA 1
ATOM 2074 C C . LEU A 1 255 ? 20.698 15.766 14.216 1.00 55.75 255 LEU A C 1
ATOM 2076 O O . LEU A 1 255 ? 21.404 15.836 13.204 1.00 55.75 255 LEU A O 1
ATOM 2080 N N . ARG A 1 256 ? 19.362 15.708 14.110 1.00 51.72 256 ARG A N 1
ATOM 2081 C CA . ARG A 1 256 ? 18.683 15.616 12.796 1.00 51.72 256 ARG A CA 1
ATOM 2082 C C . ARG A 1 256 ? 18.995 16.809 11.873 1.00 51.72 256 ARG A C 1
ATOM 2084 O O . ARG A 1 256 ? 18.899 16.668 10.659 1.00 51.72 256 ARG A O 1
ATOM 2091 N N . GLY A 1 257 ? 19.429 17.941 12.437 1.00 55.09 257 GLY A N 1
ATOM 2092 C CA . GLY A 1 257 ? 19.880 19.134 11.709 1.00 55.09 257 GLY A CA 1
ATOM 2093 C C . GLY A 1 257 ? 21.398 19.281 11.507 1.00 55.09 257 GLY A C 1
ATOM 2094 O O . GLY A 1 257 ? 21.805 20.224 10.841 1.00 55.09 257 GLY A O 1
ATOM 2095 N N . GLN A 1 258 ? 22.239 18.392 12.055 1.00 60.81 258 GLN A N 1
ATOM 2096 C CA . GLN A 1 258 ? 23.714 18.507 12.001 1.00 60.81 258 GLN A CA 1
ATOM 2097 C C . GLN A 1 258 ? 24.392 17.434 11.132 1.00 60.81 258 GLN A C 1
ATOM 2099 O O . GLN A 1 258 ? 25.616 17.385 11.018 1.00 60.81 258 GLN A O 1
ATOM 2104 N N . THR A 1 259 ? 23.608 16.558 10.508 1.00 67.19 259 THR A N 1
ATOM 2105 C CA . THR A 1 259 ? 24.123 15.498 9.637 1.00 67.19 259 THR A CA 1
ATOM 2106 C C . THR A 1 259 ? 24.584 16.080 8.299 1.00 67.19 259 THR A C 1
ATOM 2108 O O . THR A 1 259 ? 23.850 16.808 7.631 1.00 67.19 259 THR A O 1
ATOM 2111 N N . SER A 1 260 ? 25.807 15.741 7.882 1.00 81.25 260 SER A N 1
ATOM 2112 C CA . SER A 1 260 ? 26.359 16.165 6.593 1.00 81.25 260 SER A CA 1
ATOM 2113 C C . SER A 1 260 ? 25.442 15.706 5.452 1.00 81.25 260 SER A C 1
ATOM 2115 O O . SER A 1 260 ? 25.019 14.542 5.443 1.00 81.25 260 SER A O 1
ATOM 2117 N N . PRO A 1 261 ? 25.178 16.555 4.439 1.00 82.69 261 PRO A N 1
ATOM 2118 C CA . PRO A 1 261 ? 24.385 16.172 3.274 1.00 82.69 261 PRO A CA 1
ATOM 2119 C C . PRO A 1 261 ? 24.914 14.919 2.565 1.00 82.69 261 PRO A C 1
ATOM 2121 O O . PRO A 1 261 ? 24.143 14.192 1.940 1.00 82.69 261 PRO A O 1
ATOM 2124 N N . VAL A 1 262 ? 26.220 14.647 2.642 1.00 85.19 262 VAL A N 1
ATOM 2125 C CA . VAL A 1 262 ? 26.826 13.438 2.062 1.00 85.19 262 VAL A CA 1
ATOM 2126 C C . VAL A 1 262 ? 26.366 12.196 2.822 1.00 85.19 262 VAL A C 1
ATOM 2128 O O . VAL A 1 262 ? 25.833 11.274 2.208 1.00 85.19 262 VAL A O 1
ATOM 2131 N N . VAL A 1 263 ? 26.475 12.212 4.153 1.00 85.81 263 VAL A N 1
ATOM 2132 C CA . VAL A 1 263 ? 26.061 11.100 5.024 1.00 85.81 263 VAL A CA 1
ATOM 2133 C C . VAL A 1 263 ? 24.567 10.827 4.874 1.00 85.81 263 VAL A C 1
ATOM 2135 O O . VAL A 1 263 ? 24.177 9.681 4.673 1.00 85.81 263 VAL A O 1
ATOM 2138 N N . GLN A 1 264 ? 23.728 11.869 4.864 1.00 84.75 264 GLN A N 1
ATOM 2139 C CA . GLN A 1 264 ? 22.286 11.714 4.643 1.00 84.75 264 GLN A CA 1
ATOM 2140 C C . GLN A 1 264 ? 21.962 11.067 3.289 1.00 84.75 264 GLN A C 1
ATOM 2142 O O . GLN A 1 264 ? 21.013 10.290 3.180 1.00 84.75 264 GLN A O 1
ATOM 2147 N N . ASN A 1 265 ? 22.725 11.392 2.240 1.00 87.94 265 ASN A N 1
ATOM 2148 C CA . ASN A 1 265 ? 22.515 10.803 0.921 1.00 87.94 265 ASN A CA 1
ATOM 2149 C C . ASN A 1 265 ? 22.963 9.347 0.865 1.00 87.94 265 ASN A C 1
ATOM 2151 O O . ASN A 1 265 ? 22.221 8.531 0.329 1.00 87.94 265 ASN A O 1
ATOM 2155 N N . ILE A 1 266 ? 24.119 9.020 1.443 1.00 88.88 266 ILE A N 1
ATOM 2156 C CA . ILE A 1 266 ? 24.595 7.638 1.555 1.00 88.88 266 ILE A CA 1
ATOM 2157 C C . ILE A 1 266 ? 23.572 6.805 2.331 1.00 88.88 266 ILE A C 1
ATOM 2159 O O . ILE A 1 266 ? 23.102 5.789 1.824 1.00 88.88 266 ILE A O 1
ATOM 2163 N N . ALA A 1 267 ? 23.150 7.281 3.505 1.00 90.88 267 ALA A N 1
ATOM 2164 C CA . ALA A 1 267 ? 22.145 6.617 4.325 1.00 90.88 267 ALA A CA 1
ATOM 2165 C C . ALA A 1 267 ? 20.855 6.360 3.531 1.00 90.88 267 ALA A C 1
ATOM 2167 O O . ALA A 1 267 ? 20.365 5.235 3.506 1.00 90.88 267 ALA A O 1
ATOM 2168 N N . ALA A 1 268 ? 20.354 7.366 2.809 1.00 91.19 268 ALA A N 1
ATOM 2169 C CA . ALA A 1 268 ? 19.133 7.234 2.021 1.00 91.19 268 ALA A CA 1
ATOM 2170 C C . ALA A 1 268 ? 19.268 6.241 0.857 1.00 91.19 268 ALA A C 1
ATOM 2172 O O . ALA A 1 268 ? 18.328 5.500 0.583 1.00 91.19 268 ALA A O 1
ATOM 2173 N N . VAL A 1 269 ? 20.416 6.217 0.171 1.00 92.94 269 VAL A N 1
ATOM 2174 C CA . VAL A 1 269 ? 20.671 5.267 -0.922 1.00 92.94 269 VAL A CA 1
ATOM 2175 C C . VAL A 1 269 ? 20.733 3.844 -0.381 1.00 92.94 269 VAL A C 1
ATOM 2177 O O . VAL A 1 269 ? 20.036 2.982 -0.900 1.00 92.94 269 VAL A O 1
ATOM 2180 N N . PHE A 1 270 ? 21.483 3.596 0.695 1.00 93.81 270 PHE A N 1
ATOM 2181 C CA . PHE A 1 270 ? 21.541 2.264 1.304 1.00 93.81 270 PHE A CA 1
ATOM 2182 C C . PHE A 1 270 ? 20.193 1.828 1.893 1.00 93.81 270 PHE A C 1
ATOM 2184 O O . PHE A 1 270 ? 19.795 0.681 1.714 1.00 93.81 270 PHE A O 1
ATOM 2191 N N . GLY A 1 271 ? 19.436 2.746 2.501 1.00 94.31 271 GLY A N 1
ATOM 2192 C CA . GLY A 1 271 ? 18.084 2.462 2.986 1.00 94.31 271 GLY A CA 1
ATOM 2193 C C . GLY A 1 271 ? 17.142 2.053 1.854 1.00 94.31 271 GLY A C 1
ATOM 2194 O O . GLY A 1 271 ? 16.353 1.119 2.005 1.00 94.31 271 GLY A O 1
ATOM 2195 N N . ALA A 1 272 ? 17.256 2.706 0.694 1.00 94.19 272 ALA A N 1
ATOM 2196 C CA . ALA A 1 272 ? 16.536 2.301 -0.507 1.00 94.19 272 ALA A CA 1
ATOM 2197 C C . ALA A 1 272 ? 17.025 0.942 -1.032 1.00 94.19 272 ALA A C 1
ATOM 2199 O O . ALA A 1 272 ? 16.197 0.088 -1.325 1.00 94.19 272 ALA A O 1
ATOM 2200 N N . VAL A 1 273 ? 18.337 0.691 -1.085 1.00 95.38 273 VAL A N 1
ATOM 2201 C CA . VAL A 1 273 ? 18.891 -0.612 -1.498 1.00 95.38 273 VAL A CA 1
ATOM 2202 C C . VAL A 1 273 ? 18.328 -1.744 -0.637 1.00 95.38 273 VAL A C 1
ATOM 2204 O O . VAL A 1 273 ? 17.812 -2.711 -1.188 1.00 95.38 273 VAL A O 1
ATOM 2207 N N . PHE A 1 274 ? 18.331 -1.616 0.693 1.00 95.50 274 PHE A N 1
ATOM 2208 C CA . PHE A 1 274 ? 17.749 -2.638 1.573 1.00 95.50 274 PHE A CA 1
ATOM 2209 C C . PHE A 1 274 ? 16.250 -2.824 1.353 1.00 95.50 274 PHE A C 1
ATOM 2211 O O . PHE A 1 274 ? 15.762 -3.951 1.350 1.00 95.50 274 PHE A O 1
ATOM 2218 N N . THR A 1 275 ? 15.534 -1.729 1.107 1.00 95.00 275 THR A N 1
ATOM 2219 C CA . THR A 1 275 ? 14.109 -1.759 0.772 1.00 95.00 275 THR A CA 1
ATOM 2220 C C . THR A 1 275 ? 13.853 -2.570 -0.506 1.00 95.00 275 THR A C 1
ATOM 2222 O O . THR A 1 275 ? 13.035 -3.485 -0.503 1.00 95.00 275 THR A O 1
ATOM 2225 N N . PHE A 1 276 ? 14.586 -2.298 -1.587 1.00 94.31 276 PHE A N 1
ATOM 2226 C CA . PHE A 1 276 ? 14.429 -3.016 -2.857 1.00 94.31 276 PHE A CA 1
ATOM 2227 C C . PHE A 1 276 ? 14.938 -4.465 -2.795 1.00 94.31 276 PHE A C 1
ATOM 2229 O O . PHE A 1 276 ? 14.341 -5.345 -3.412 1.00 94.31 276 PHE A O 1
ATOM 2236 N N . LEU A 1 277 ? 15.985 -4.751 -2.012 1.00 94.75 277 LEU A N 1
ATOM 2237 C CA . LEU A 1 277 ? 16.443 -6.122 -1.754 1.00 94.75 277 LEU A CA 1
ATOM 2238 C C . LEU A 1 277 ? 15.397 -6.944 -0.995 1.00 94.75 277 LEU A C 1
ATOM 2240 O O . LEU A 1 277 ? 15.196 -8.120 -1.307 1.00 94.75 277 LEU A O 1
ATOM 2244 N N . PHE A 1 278 ? 14.711 -6.330 -0.027 1.00 93.12 278 PHE A N 1
ATOM 2245 C CA . PHE A 1 278 ? 13.586 -6.966 0.646 1.00 93.12 278 PHE A CA 1
ATOM 2246 C C . PHE A 1 278 ? 12.471 -7.284 -0.350 1.00 93.12 278 PHE A C 1
ATOM 2248 O O . PHE A 1 278 ? 12.018 -8.420 -0.387 1.00 93.12 278 PHE A O 1
ATOM 2255 N N . VAL A 1 279 ? 12.081 -6.327 -1.200 1.00 91.12 279 VAL A N 1
ATOM 2256 C CA . VAL A 1 279 ? 11.051 -6.532 -2.237 1.00 91.12 279 VAL A CA 1
ATOM 2257 C C . VAL A 1 279 ? 11.429 -7.679 -3.182 1.00 91.12 279 VAL A C 1
ATOM 2259 O O . VAL A 1 279 ? 10.610 -8.562 -3.430 1.00 91.12 279 VAL A O 1
ATOM 2262 N N . LEU A 1 280 ? 12.677 -7.724 -3.661 1.00 91.50 280 LEU A N 1
ATOM 2263 C CA . LEU A 1 280 ? 13.165 -8.818 -4.509 1.00 91.50 280 LEU A CA 1
ATOM 2264 C C . LEU A 1 280 ? 13.100 -10.172 -3.795 1.00 91.50 280 LEU A C 1
ATOM 2266 O O . LEU A 1 280 ? 12.688 -11.168 -4.380 1.00 91.50 280 LEU A O 1
ATOM 2270 N N . THR A 1 281 ? 13.489 -10.209 -2.522 1.00 89.94 281 THR A N 1
ATOM 2271 C CA . THR A 1 281 ? 13.450 -11.437 -1.720 1.00 89.94 281 THR A CA 1
ATOM 2272 C C . THR A 1 281 ? 12.019 -11.886 -1.458 1.00 89.94 281 THR A C 1
ATOM 2274 O O . THR A 1 281 ? 11.721 -13.068 -1.595 1.00 89.94 281 THR A O 1
ATOM 2277 N N . PHE A 1 282 ? 11.130 -10.942 -1.149 1.00 85.81 282 PHE A N 1
ATOM 2278 C CA . PHE A 1 282 ? 9.717 -11.178 -0.882 1.00 85.81 282 PHE A CA 1
ATOM 2279 C C . PHE A 1 282 ? 8.986 -11.748 -2.103 1.00 85.81 282 PHE A C 1
ATOM 2281 O O . PHE A 1 282 ? 8.233 -12.708 -1.973 1.00 85.81 282 PHE A O 1
ATOM 2288 N N . HIS A 1 283 ? 9.244 -11.209 -3.296 1.00 83.50 283 HIS A N 1
ATOM 2289 C CA . HIS A 1 283 ? 8.637 -11.706 -4.535 1.00 83.50 283 HIS A CA 1
ATOM 2290 C C . HIS A 1 283 ? 9.399 -12.879 -5.172 1.00 83.50 283 HIS A C 1
ATOM 2292 O O . HIS A 1 283 ? 8.896 -13.511 -6.101 1.00 83.50 283 HIS A O 1
ATOM 2298 N N . GLY A 1 284 ? 10.597 -13.189 -4.678 1.00 87.19 284 GLY A N 1
ATOM 2299 C CA . GLY A 1 284 ? 11.447 -14.272 -5.156 1.00 87.19 284 GLY A CA 1
ATOM 2300 C C . GLY A 1 284 ? 12.484 -13.834 -6.194 1.00 87.19 284 GLY A C 1
ATOM 2301 O O . GLY A 1 284 ? 12.246 -12.985 -7.058 1.00 87.19 284 GLY A O 1
ATOM 2302 N N . TRP A 1 285 ? 13.644 -14.489 -6.136 1.00 91.38 285 TRP A N 1
ATOM 2303 C CA . TRP A 1 285 ? 14.827 -14.204 -6.952 1.00 91.38 285 TRP A CA 1
ATOM 2304 C C . TRP A 1 285 ? 14.751 -14.864 -8.335 1.00 91.38 285 TRP A C 1
ATOM 2306 O O . TRP A 1 285 ? 15.516 -15.770 -8.659 1.00 91.38 285 TRP A O 1
ATOM 2316 N N . ASN A 1 286 ? 13.814 -14.415 -9.167 1.00 90.19 286 ASN A N 1
ATOM 2317 C CA . ASN A 1 286 ? 13.738 -14.814 -10.573 1.00 90.19 286 ASN A CA 1
ATOM 2318 C C . ASN A 1 286 ? 14.162 -13.667 -11.508 1.00 90.19 286 ASN A C 1
ATOM 2320 O O . ASN A 1 286 ? 14.264 -12.510 -11.100 1.00 90.19 286 ASN A O 1
ATOM 2324 N N . LYS A 1 287 ? 14.412 -13.996 -12.782 1.00 90.50 287 LYS A N 1
ATOM 2325 C CA . LYS A 1 287 ? 14.901 -13.031 -13.782 1.00 90.50 287 LYS A CA 1
ATOM 2326 C C . LYS A 1 287 ? 13.951 -11.847 -13.991 1.00 90.50 287 LYS A C 1
ATOM 2328 O O . LYS A 1 287 ? 14.429 -10.725 -14.122 1.00 90.50 287 LYS A O 1
ATOM 2333 N N . GLY A 1 288 ? 12.638 -12.091 -14.018 1.00 88.56 288 GLY A N 1
ATOM 2334 C CA . GLY A 1 288 ? 11.624 -11.049 -14.204 1.00 88.56 288 GLY A CA 1
ATOM 2335 C C . GLY A 1 288 ? 11.632 -10.052 -13.047 1.00 88.56 288 GLY A C 1
ATOM 2336 O O . GLY A 1 288 ? 11.857 -8.861 -13.254 1.00 88.56 288 GLY A O 1
ATOM 2337 N N . ASN A 1 289 ? 11.539 -10.558 -11.816 1.00 89.81 289 ASN A N 1
ATOM 2338 C CA . ASN A 1 289 ? 11.595 -9.737 -10.608 1.00 89.81 289 ASN A CA 1
ATOM 2339 C C . ASN A 1 289 ? 12.915 -8.974 -10.475 1.00 89.81 289 ASN A C 1
ATOM 2341 O O . ASN A 1 289 ? 12.909 -7.811 -10.083 1.00 89.81 289 ASN A O 1
ATOM 2345 N N . TYR A 1 290 ? 14.044 -9.597 -10.825 1.00 93.44 290 TYR A N 1
ATOM 2346 C CA . TYR A 1 290 ? 15.349 -8.938 -10.789 1.00 93.44 290 TYR A CA 1
ATOM 2347 C C . TYR A 1 290 ? 15.401 -7.716 -11.715 1.00 93.44 290 TYR A C 1
ATOM 2349 O O . TYR A 1 290 ? 15.853 -6.645 -11.303 1.00 93.44 290 TYR A O 1
ATOM 2357 N N . VAL A 1 291 ? 14.913 -7.862 -12.952 1.00 92.69 291 VAL A N 1
ATOM 2358 C CA . VAL A 1 291 ? 14.832 -6.766 -13.930 1.00 92.69 291 VAL A CA 1
ATOM 2359 C C . VAL A 1 291 ? 13.878 -5.682 -13.438 1.00 92.69 291 VAL A C 1
ATOM 2361 O O . VAL A 1 291 ? 14.267 -4.516 -13.396 1.00 92.69 291 VAL A O 1
ATOM 2364 N N . TRP A 1 292 ? 12.673 -6.065 -13.007 1.00 92.12 292 TRP A N 1
ATOM 2365 C CA . TRP A 1 292 ? 11.668 -5.133 -12.500 1.00 92.12 292 TRP A CA 1
ATOM 2366 C C . TRP A 1 292 ? 12.202 -4.287 -11.335 1.00 92.12 292 TRP A C 1
ATOM 2368 O O . TRP A 1 292 ? 12.223 -3.057 -11.413 1.00 92.12 292 TRP A O 1
ATOM 2378 N N . VAL A 1 293 ? 12.724 -4.939 -10.291 1.00 93.19 293 VAL A N 1
ATOM 2379 C CA . VAL A 1 293 ? 13.267 -4.277 -9.095 1.00 93.19 293 VAL A CA 1
ATOM 2380 C C . VAL A 1 293 ? 14.439 -3.364 -9.449 1.00 93.19 293 VAL A C 1
ATOM 2382 O O . VAL A 1 293 ? 14.520 -2.241 -8.950 1.00 93.19 293 VAL A O 1
ATOM 2385 N N . THR A 1 294 ? 15.333 -3.815 -10.333 1.00 94.75 294 THR A N 1
ATOM 2386 C CA . THR A 1 294 ? 16.514 -3.042 -10.737 1.00 94.75 294 THR A CA 1
ATOM 2387 C C . THR A 1 294 ? 16.114 -1.786 -11.508 1.00 94.75 294 THR A C 1
ATOM 2389 O O . THR A 1 294 ? 16.593 -0.698 -11.187 1.00 94.75 294 THR A O 1
ATOM 2392 N N . ILE A 1 295 ? 15.207 -1.898 -12.484 1.00 93.75 295 ILE A N 1
ATOM 2393 C CA . ILE A 1 295 ? 14.697 -0.734 -13.219 1.00 93.75 295 ILE A CA 1
ATOM 2394 C C . ILE A 1 295 ? 13.982 0.218 -12.256 1.00 93.75 295 ILE A C 1
ATOM 2396 O O . ILE A 1 295 ? 14.243 1.419 -12.281 1.00 93.75 295 ILE A O 1
ATOM 2400 N N . SER A 1 296 ? 13.136 -0.292 -11.358 1.00 93.00 296 SER A N 1
ATOM 2401 C CA . SER A 1 296 ? 12.447 0.539 -10.367 1.00 93.00 296 SER A CA 1
ATOM 2402 C C . SER A 1 296 ? 13.412 1.286 -9.439 1.00 93.00 296 SER A C 1
ATOM 2404 O O . SER A 1 296 ? 13.189 2.468 -9.167 1.00 93.00 296 SER A O 1
ATOM 2406 N N . PHE A 1 297 ? 14.510 0.655 -9.011 1.00 94.19 297 PHE A N 1
ATOM 2407 C CA . PHE A 1 297 ? 15.561 1.317 -8.235 1.00 94.19 297 PHE A CA 1
ATOM 2408 C C . PHE A 1 297 ? 16.267 2.419 -9.039 1.00 94.19 297 PHE A C 1
ATOM 2410 O O . PHE A 1 297 ? 16.473 3.522 -8.528 1.00 94.19 297 PHE A O 1
ATOM 2417 N N . VAL A 1 298 ? 16.594 2.163 -10.310 1.00 94.62 298 VAL A N 1
ATOM 2418 C CA . VAL A 1 298 ? 17.206 3.166 -11.199 1.00 94.62 298 VAL A CA 1
ATOM 2419 C C . VAL A 1 298 ? 16.275 4.363 -11.405 1.00 94.62 298 VAL A C 1
ATOM 2421 O O . VAL A 1 298 ? 16.717 5.505 -11.279 1.00 94.62 298 VAL A O 1
ATOM 2424 N N . LEU A 1 299 ? 14.983 4.130 -11.652 1.00 92.94 299 LEU A N 1
ATOM 2425 C CA . LEU A 1 299 ? 13.989 5.201 -11.784 1.00 92.94 299 LEU A CA 1
ATOM 2426 C C . LEU A 1 299 ? 13.893 6.037 -10.501 1.00 92.94 299 LEU A C 1
ATOM 2428 O O . LEU A 1 299 ? 13.901 7.267 -10.562 1.00 92.94 299 LEU A O 1
ATOM 2432 N N . TRP A 1 300 ? 13.885 5.388 -9.333 1.00 92.88 300 TRP A N 1
ATOM 2433 C CA . TRP A 1 300 ? 13.909 6.082 -8.044 1.00 92.88 300 TRP A CA 1
ATOM 2434 C C . TRP A 1 300 ? 15.176 6.936 -7.863 1.00 92.88 300 TRP A C 1
ATOM 2436 O O . TRP A 1 300 ? 15.098 8.075 -7.394 1.00 92.88 300 TRP A O 1
ATOM 2446 N N . MET A 1 301 ? 16.343 6.425 -8.273 1.00 92.88 301 MET A N 1
ATOM 2447 C CA . MET A 1 301 ? 17.609 7.165 -8.234 1.00 92.88 301 MET A CA 1
ATOM 2448 C C . MET A 1 301 ? 17.585 8.401 -9.140 1.00 92.88 301 MET A C 1
ATOM 2450 O O . MET A 1 301 ? 18.023 9.474 -8.712 1.00 92.88 301 MET A O 1
ATOM 2454 N N . ILE A 1 302 ? 17.042 8.277 -10.357 1.00 92.62 302 ILE A N 1
ATOM 2455 C CA . ILE A 1 302 ? 16.871 9.399 -11.291 1.00 92.62 302 ILE A CA 1
ATOM 2456 C C . ILE A 1 302 ? 15.982 10.473 -10.659 1.00 92.62 302 ILE A C 1
ATOM 2458 O O . ILE A 1 302 ? 16.385 11.634 -10.588 1.00 92.62 302 ILE A O 1
ATOM 2462 N N . GLU A 1 303 ? 14.812 10.101 -10.133 1.00 91.69 303 GLU A N 1
ATOM 2463 C CA . GLU A 1 303 ? 13.892 11.046 -9.487 1.00 91.69 303 GLU A CA 1
ATOM 2464 C C . GLU A 1 303 ? 14.530 11.756 -8.300 1.00 91.69 303 GLU A C 1
ATOM 2466 O O . GLU A 1 303 ? 14.415 12.976 -8.156 1.00 91.69 303 GLU A O 1
ATOM 2471 N N . ARG A 1 304 ? 15.255 11.011 -7.463 1.00 90.06 304 ARG A N 1
ATOM 2472 C CA . ARG A 1 304 ? 15.979 11.580 -6.329 1.00 90.06 304 ARG A CA 1
ATOM 2473 C C . ARG A 1 304 ? 17.026 12.594 -6.788 1.00 90.06 304 ARG A C 1
ATOM 2475 O O . ARG A 1 304 ? 17.132 13.667 -6.188 1.00 90.06 304 ARG A O 1
ATOM 2482 N N . PHE A 1 305 ? 17.801 12.266 -7.822 1.00 90.38 305 PHE A N 1
ATOM 2483 C CA . PHE A 1 305 ? 18.825 13.157 -8.360 1.00 90.38 305 PHE A CA 1
ATOM 2484 C C . PHE A 1 305 ? 18.206 14.420 -8.961 1.00 90.38 305 PHE A C 1
ATOM 2486 O O . PHE A 1 305 ? 18.626 15.521 -8.612 1.00 90.38 305 PHE A O 1
ATOM 2493 N N . VAL A 1 306 ? 17.166 14.277 -9.787 1.00 89.69 306 VAL A N 1
ATOM 2494 C CA . VAL A 1 306 ? 16.445 15.403 -10.396 1.00 89.69 306 VAL A CA 1
ATOM 2495 C C . VAL A 1 306 ? 15.828 16.298 -9.324 1.00 89.69 306 VAL A C 1
ATOM 2497 O O . VAL A 1 306 ? 15.993 17.514 -9.377 1.00 89.69 306 VAL A O 1
ATOM 2500 N N . ALA A 1 307 ? 15.188 15.726 -8.300 1.00 89.12 307 ALA A N 1
ATOM 2501 C CA . ALA A 1 307 ? 14.619 16.495 -7.196 1.00 89.12 307 ALA A CA 1
ATOM 2502 C C . ALA A 1 307 ? 15.694 17.271 -6.419 1.00 89.12 307 ALA A C 1
ATOM 2504 O O . ALA A 1 307 ? 15.490 18.433 -6.063 1.00 89.12 307 ALA A O 1
ATOM 2505 N N . LYS A 1 308 ? 16.857 16.653 -6.175 1.00 89.06 308 LYS A N 1
ATOM 2506 C CA . LYS A 1 308 ? 17.994 17.317 -5.528 1.00 89.06 308 LYS A CA 1
ATOM 2507 C C . LYS A 1 308 ? 18.558 18.435 -6.407 1.00 89.06 308 LYS A C 1
ATOM 2509 O O . LYS A 1 308 ? 18.717 19.550 -5.922 1.00 89.06 308 LYS A O 1
ATOM 2514 N N . ALA A 1 309 ? 18.799 18.168 -7.688 1.00 89.50 309 ALA A N 1
ATOM 2515 C CA . ALA A 1 309 ? 19.303 19.150 -8.641 1.00 89.50 309 ALA A CA 1
ATOM 2516 C C . ALA A 1 309 ? 18.336 20.333 -8.798 1.00 89.50 309 ALA A C 1
ATOM 2518 O O . ALA A 1 309 ? 18.770 21.482 -8.792 1.00 89.50 309 ALA A O 1
ATOM 2519 N N . ASN A 1 310 ? 17.025 20.078 -8.845 1.00 90.81 310 ASN A N 1
ATOM 2520 C CA . ASN A 1 310 ? 16.018 21.131 -8.896 1.00 90.81 310 ASN A CA 1
ATOM 2521 C C . ASN A 1 310 ? 16.062 22.026 -7.649 1.00 90.81 310 ASN A C 1
ATOM 2523 O O . ASN A 1 310 ? 16.009 23.242 -7.782 1.00 90.81 310 ASN A O 1
ATOM 2527 N N . ARG A 1 311 ? 16.227 21.449 -6.450 1.00 89.00 311 ARG A N 1
ATOM 2528 C CA . ARG A 1 311 ? 16.371 22.224 -5.204 1.00 89.00 311 ARG A CA 1
ATOM 2529 C C . ARG A 1 311 ? 17.666 23.034 -5.151 1.00 89.00 311 ARG A C 1
ATOM 2531 O O . ARG A 1 311 ? 17.657 24.137 -4.624 1.00 89.00 311 ARG A O 1
ATOM 2538 N N . THR A 1 312 ? 18.771 22.494 -5.662 1.00 89.81 312 THR A N 1
ATOM 2539 C CA . THR A 1 312 ? 20.085 23.157 -5.614 1.00 89.81 312 THR A CA 1
ATOM 2540 C C . THR A 1 312 ? 20.231 24.250 -6.670 1.00 89.81 312 THR A C 1
ATOM 2542 O O . THR A 1 312 ? 20.793 25.300 -6.381 1.00 89.81 312 THR A O 1
ATOM 2545 N N . TYR A 1 313 ? 19.733 24.016 -7.883 1.00 91.31 313 TYR A N 1
ATOM 2546 C CA . TYR A 1 313 ? 19.967 24.893 -9.033 1.00 91.31 313 TYR A CA 1
ATOM 2547 C C . TYR A 1 313 ? 18.711 25.620 -9.516 1.00 91.31 313 TYR A C 1
ATOM 2549 O O . TYR A 1 313 ? 18.769 26.266 -10.559 1.00 91.31 313 TYR A O 1
ATOM 2557 N N . ALA A 1 314 ? 17.581 25.492 -8.811 1.00 92.31 314 ALA A N 1
ATOM 2558 C CA . ALA A 1 314 ? 16.286 26.054 -9.205 1.00 92.31 314 ALA A CA 1
ATOM 2559 C C . ALA A 1 314 ? 15.954 25.760 -10.682 1.00 92.31 314 ALA A C 1
ATOM 2561 O O . ALA A 1 314 ? 15.593 26.656 -11.446 1.00 92.31 314 ALA A O 1
ATOM 2562 N N . LEU A 1 315 ? 16.158 24.506 -11.113 1.00 88.94 315 LEU A N 1
ATOM 2563 C CA . LEU A 1 315 ? 16.084 24.116 -12.529 1.00 88.94 315 LEU A CA 1
ATOM 2564 C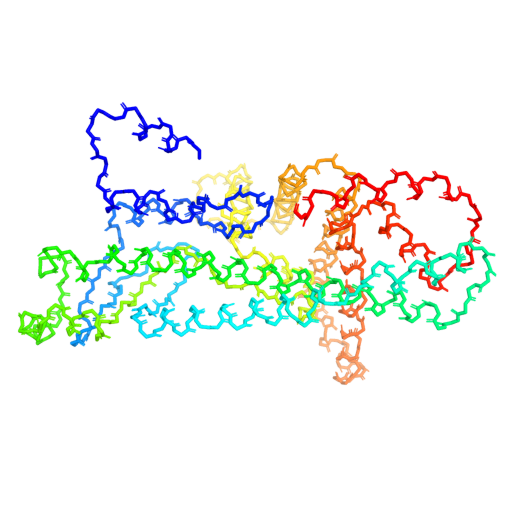 C . LEU A 1 315 ? 14.740 24.495 -13.151 1.00 88.94 315 LEU A C 1
ATOM 2566 O O . LEU A 1 315 ? 14.726 25.087 -14.224 1.00 88.94 315 LEU A O 1
ATOM 2570 N N . SER A 1 316 ? 13.636 24.210 -12.459 1.00 88.31 316 SER A N 1
ATOM 2571 C CA . SER A 1 316 ? 12.278 24.547 -12.895 1.00 88.31 316 SER A CA 1
ATOM 2572 C C . SER A 1 316 ? 12.100 26.053 -13.102 1.00 88.31 316 SER A C 1
ATOM 2574 O O . SER A 1 316 ? 11.614 26.483 -14.146 1.00 88.31 316 SER A O 1
ATOM 2576 N N . ASP A 1 317 ? 12.551 26.869 -12.148 1.00 91.00 317 ASP A N 1
ATOM 2577 C CA . ASP A 1 317 ? 12.426 28.327 -12.228 1.00 91.00 317 ASP A CA 1
ATOM 2578 C C . ASP A 1 317 ? 13.293 28.895 -13.350 1.00 91.00 317 ASP A C 1
ATOM 2580 O O . ASP A 1 317 ? 12.869 29.779 -14.091 1.00 91.00 317 ASP A O 1
ATOM 2584 N N . ASN A 1 318 ? 14.506 28.366 -13.511 1.00 91.88 318 ASN A N 1
ATOM 2585 C CA . ASN A 1 318 ? 15.419 28.764 -14.575 1.00 91.88 318 ASN A CA 1
ATOM 2586 C C . ASN A 1 318 ? 14.886 28.383 -15.959 1.00 91.88 318 ASN A C 1
ATOM 2588 O O . ASN A 1 318 ? 14.991 29.176 -16.896 1.00 91.88 318 ASN A O 1
ATOM 2592 N N . LEU A 1 319 ? 14.290 27.198 -16.091 1.00 90.38 319 LEU A N 1
ATOM 2593 C CA . LEU A 1 319 ? 13.668 26.733 -17.327 1.00 90.38 319 LEU A CA 1
ATOM 2594 C C . LEU A 1 319 ? 12.441 27.588 -17.671 1.00 90.38 319 LEU A C 1
ATOM 2596 O O . LEU A 1 319 ? 12.321 28.055 -18.802 1.00 90.38 319 LEU A O 1
ATOM 2600 N N . SER A 1 320 ? 11.591 27.870 -16.679 1.00 93.00 320 SER A N 1
ATOM 2601 C CA . SER A 1 320 ? 10.415 28.734 -16.819 1.00 93.00 320 SER A CA 1
ATOM 2602 C C . SER A 1 320 ? 10.795 30.168 -17.205 1.00 93.00 320 SER A C 1
ATOM 2604 O O . SER A 1 320 ? 10.200 30.737 -18.115 1.00 93.00 320 SER A O 1
ATOM 2606 N N . LYS A 1 321 ? 11.849 30.740 -16.606 1.00 94.56 321 LYS A N 1
ATOM 2607 C CA . LYS A 1 321 ? 12.356 32.078 -16.965 1.00 94.56 321 LYS A CA 1
ATOM 2608 C C . LYS A 1 321 ? 12.922 32.150 -18.385 1.00 94.56 321 LYS A C 1
ATOM 2610 O O . LYS A 1 321 ? 12.795 33.186 -19.026 1.00 94.56 321 LYS A O 1
ATOM 2615 N N . ARG A 1 322 ? 13.576 31.086 -18.867 1.00 94.12 322 ARG A N 1
ATOM 2616 C CA . ARG A 1 322 ? 14.249 31.074 -20.181 1.00 94.12 322 ARG A CA 1
ATOM 2617 C C . ARG A 1 322 ? 13.330 30.698 -21.337 1.00 94.12 322 ARG A C 1
ATOM 2619 O O . ARG A 1 322 ? 13.470 31.254 -22.418 1.00 94.12 322 ARG A O 1
ATOM 2626 N N . LEU A 1 323 ? 12.442 29.729 -21.127 1.00 93.50 323 LEU A N 1
ATOM 2627 C CA . LEU A 1 323 ? 11.606 29.143 -22.179 1.00 93.50 323 LEU A CA 1
ATOM 2628 C C . LEU A 1 323 ? 10.114 29.454 -21.991 1.00 93.50 323 LEU A C 1
ATOM 2630 O O . LEU A 1 323 ? 9.320 29.211 -22.894 1.00 93.50 323 LEU A O 1
ATOM 2634 N N . GLY A 1 324 ? 9.716 29.998 -20.841 1.00 94.19 324 GLY A N 1
ATOM 2635 C CA . GLY A 1 324 ? 8.322 30.213 -20.463 1.00 94.19 324 GLY A CA 1
ATOM 2636 C C . GLY A 1 324 ? 7.709 29.015 -19.729 1.00 94.19 324 GLY A C 1
ATOM 2637 O O . GLY A 1 324 ? 8.111 27.862 -19.908 1.00 94.19 324 GLY A O 1
ATOM 2638 N N . ALA A 1 325 ? 6.676 29.286 -18.926 1.00 92.50 325 ALA A N 1
ATOM 2639 C CA . ALA A 1 325 ? 5.988 28.276 -18.116 1.00 92.50 325 ALA A CA 1
ATOM 2640 C C . ALA A 1 325 ? 5.373 27.138 -18.955 1.00 92.50 325 ALA A C 1
ATOM 2642 O O . ALA A 1 325 ? 5.392 25.979 -18.551 1.00 92.50 325 ALA A O 1
ATOM 2643 N N . ALA A 1 326 ? 4.875 27.445 -20.158 1.00 93.06 326 ALA A N 1
ATOM 2644 C CA . ALA A 1 326 ? 4.305 26.435 -21.050 1.00 93.06 326 ALA A CA 1
ATOM 2645 C C . ALA A 1 326 ? 5.352 25.409 -21.523 1.00 93.06 326 ALA A C 1
ATOM 2647 O O . ALA A 1 326 ? 5.053 24.219 -21.620 1.00 93.06 326 ALA A O 1
ATOM 2648 N N . TRP A 1 327 ? 6.580 25.850 -21.806 1.00 91.44 327 TRP A N 1
ATOM 2649 C CA . TRP A 1 327 ? 7.665 24.956 -22.209 1.00 91.44 327 TRP A CA 1
ATOM 2650 C C . TRP A 1 327 ? 8.231 24.166 -21.029 1.00 91.44 327 TRP A C 1
ATOM 2652 O O . TRP A 1 327 ? 8.511 22.981 -21.195 1.00 91.44 327 TRP A O 1
ATOM 2662 N N . GLU A 1 328 ? 8.318 24.769 -19.840 1.00 92.44 328 GLU A N 1
ATOM 2663 C CA . GLU A 1 328 ? 8.659 24.047 -18.605 1.00 92.44 328 GLU A CA 1
ATOM 2664 C C . GLU A 1 328 ? 7.687 22.888 -18.360 1.00 92.44 328 GLU A C 1
ATOM 2666 O O . GLU A 1 328 ? 8.116 21.738 -18.245 1.00 92.44 328 GLU A O 1
ATOM 2671 N N . GLN A 1 329 ? 6.382 23.168 -18.410 1.00 89.75 329 GLN A N 1
ATOM 2672 C CA . GLN A 1 329 ? 5.336 22.162 -18.260 1.00 89.75 329 GLN A CA 1
ATOM 2673 C C . GLN A 1 329 ? 5.483 21.037 -19.296 1.00 89.75 329 GLN A C 1
ATOM 2675 O O . GLN A 1 329 ? 5.418 19.864 -18.936 1.00 89.75 329 GLN A O 1
ATOM 2680 N N . ARG A 1 330 ? 5.708 21.366 -20.577 1.00 90.69 330 ARG A N 1
ATOM 2681 C CA . ARG A 1 330 ? 5.884 20.367 -21.649 1.00 90.69 330 ARG A CA 1
ATOM 2682 C C . ARG A 1 330 ? 7.095 19.471 -21.408 1.00 90.69 330 ARG A C 1
ATOM 2684 O O . ARG A 1 330 ? 6.978 18.260 -21.562 1.00 90.69 330 ARG A O 1
ATOM 2691 N N . ILE A 1 331 ? 8.229 20.047 -21.012 1.00 89.19 331 ILE A N 1
ATOM 2692 C CA . ILE A 1 331 ? 9.457 19.297 -20.718 1.00 89.19 331 ILE A CA 1
ATOM 2693 C C . ILE A 1 331 ? 9.236 18.374 -19.517 1.00 89.19 331 ILE A C 1
ATOM 2695 O O . ILE A 1 331 ? 9.583 17.194 -19.579 1.00 89.19 331 ILE A O 1
ATOM 2699 N N . ARG A 1 332 ? 8.591 18.872 -18.455 1.00 87.31 332 ARG A N 1
ATOM 2700 C CA . ARG A 1 332 ? 8.236 18.068 -17.281 1.00 87.31 332 ARG A CA 1
ATOM 2701 C C . ARG A 1 332 ? 7.297 16.919 -17.648 1.00 87.31 332 ARG A C 1
ATOM 2703 O O . ARG A 1 332 ? 7.564 15.779 -17.286 1.00 87.31 332 ARG A O 1
ATOM 2710 N N . CYS A 1 333 ? 6.242 17.192 -18.415 1.00 85.94 333 CYS A N 1
ATOM 2711 C CA . CYS A 1 333 ? 5.307 16.171 -18.885 1.00 85.94 333 CYS A CA 1
ATOM 2712 C C . CYS A 1 333 ? 5.991 15.126 -19.777 1.00 85.94 333 CYS A C 1
ATOM 2714 O O . CYS A 1 333 ? 5.727 13.938 -19.610 1.00 85.94 333 CYS A O 1
ATOM 2716 N N . ALA A 1 334 ? 6.884 15.535 -20.682 1.00 86.00 334 ALA A N 1
ATOM 2717 C CA . ALA A 1 334 ? 7.647 14.614 -21.521 1.00 86.00 334 ALA A CA 1
ATOM 2718 C C . ALA A 1 334 ? 8.564 13.709 -20.680 1.00 86.00 334 ALA A C 1
ATOM 2720 O O . ALA A 1 334 ? 8.580 12.496 -20.881 1.00 86.00 334 ALA A O 1
ATOM 2721 N N . ALA A 1 335 ? 9.264 14.276 -19.691 1.00 86.81 335 ALA A N 1
ATOM 2722 C CA . ALA A 1 335 ? 10.113 13.517 -18.774 1.00 86.81 335 ALA A CA 1
ATOM 2723 C C . ALA A 1 335 ? 9.305 12.519 -17.924 1.00 86.81 335 ALA A C 1
ATOM 2725 O O . ALA A 1 335 ? 9.658 11.341 -17.868 1.00 86.81 335 ALA A O 1
ATOM 2726 N N . CYS A 1 336 ? 8.192 12.956 -17.323 1.00 84.38 336 CYS A N 1
ATOM 2727 C CA . CYS A 1 336 ? 7.282 12.083 -16.574 1.00 84.38 336 CYS A CA 1
ATOM 2728 C C . CYS A 1 336 ? 6.701 10.971 -17.456 1.00 84.38 336 CYS A C 1
ATOM 2730 O O . CYS A 1 336 ? 6.666 9.819 -17.038 1.00 84.38 336 CYS A O 1
ATOM 2732 N N . SER A 1 337 ? 6.307 11.283 -18.695 1.00 82.06 337 SER A N 1
ATOM 2733 C CA . SER A 1 337 ? 5.772 10.288 -19.636 1.00 82.06 337 SER A CA 1
ATOM 2734 C C . SER A 1 337 ? 6.819 9.233 -20.000 1.00 82.06 337 SER A C 1
ATOM 2736 O O . SER A 1 337 ? 6.512 8.043 -20.021 1.00 82.06 337 SER A O 1
ATOM 2738 N N . GLY A 1 338 ? 8.071 9.648 -20.231 1.00 84.06 338 GLY A N 1
ATOM 2739 C CA . GLY A 1 338 ? 9.183 8.730 -20.484 1.00 84.06 338 GLY A CA 1
ATOM 2740 C C . GLY A 1 338 ? 9.474 7.814 -19.291 1.00 84.06 338 GLY A C 1
ATOM 2741 O O . GLY A 1 338 ? 9.588 6.601 -19.464 1.00 84.06 338 GLY A O 1
ATOM 2742 N N . LEU A 1 339 ? 9.526 8.370 -18.075 1.00 85.06 339 LEU A N 1
ATOM 2743 C CA . LEU A 1 339 ? 9.683 7.586 -16.841 1.00 85.06 339 LEU A CA 1
ATOM 2744 C C . LEU A 1 339 ? 8.534 6.590 -16.660 1.00 85.06 339 LEU A C 1
ATOM 2746 O O . LEU A 1 339 ? 8.776 5.425 -16.348 1.00 85.06 339 LEU A O 1
ATOM 2750 N N . GLN A 1 340 ? 7.300 7.030 -16.899 1.00 82.56 340 GLN A N 1
ATOM 2751 C CA . GLN A 1 340 ? 6.118 6.189 -16.775 1.00 82.56 340 GLN A CA 1
ATOM 2752 C C . GLN A 1 340 ? 6.125 5.046 -17.792 1.00 82.56 340 GLN A C 1
ATOM 2754 O O . GLN A 1 340 ? 5.820 3.913 -17.434 1.00 82.56 340 GLN A O 1
ATOM 2759 N N . MET A 1 341 ? 6.536 5.305 -19.035 1.00 82.12 341 MET A N 1
ATOM 2760 C CA . MET A 1 341 ? 6.688 4.264 -20.052 1.00 82.12 341 MET A CA 1
ATOM 2761 C C . MET A 1 341 ? 7.698 3.198 -19.610 1.00 82.12 341 MET A C 1
ATOM 2763 O O . MET A 1 341 ? 7.392 2.009 -19.664 1.00 82.12 341 MET A O 1
ATOM 2767 N N . ILE A 1 342 ? 8.870 3.607 -19.111 1.00 85.81 342 ILE A N 1
ATOM 2768 C CA . ILE A 1 342 ? 9.879 2.669 -18.596 1.00 85.81 342 ILE A CA 1
ATOM 2769 C C . ILE A 1 342 ? 9.324 1.885 -17.402 1.00 85.81 342 ILE A C 1
ATOM 2771 O O . ILE A 1 342 ? 9.570 0.686 -17.290 1.00 85.81 342 ILE A O 1
ATOM 2775 N N . ASN A 1 343 ? 8.548 2.527 -16.528 1.00 84.25 343 ASN A N 1
ATOM 2776 C CA . ASN A 1 343 ? 7.957 1.852 -15.381 1.00 84.25 343 ASN A CA 1
ATOM 2777 C C . ASN A 1 343 ? 6.893 0.822 -15.790 1.00 84.25 343 ASN A C 1
ATOM 2779 O O . ASN A 1 343 ? 6.857 -0.266 -15.227 1.00 84.25 343 ASN A O 1
ATOM 2783 N N . LEU A 1 344 ? 6.071 1.114 -16.802 1.00 79.31 344 LEU A N 1
ATOM 2784 C CA . LEU A 1 344 ? 5.096 0.161 -17.344 1.00 79.31 344 LEU A CA 1
ATOM 2785 C C . LEU A 1 344 ? 5.778 -1.033 -18.018 1.00 79.31 344 LEU A C 1
ATOM 2787 O O . LEU A 1 344 ? 5.386 -2.176 -17.783 1.00 79.31 344 LEU A O 1
ATOM 2791 N N . LEU A 1 345 ? 6.836 -0.784 -18.795 1.00 81.50 345 LEU A N 1
ATOM 2792 C CA . LEU A 1 345 ? 7.659 -1.850 -19.370 1.00 81.50 345 LEU A CA 1
ATOM 2793 C C . LEU A 1 345 ? 8.300 -2.696 -18.265 1.00 81.50 345 LEU A C 1
ATOM 2795 O O . LEU A 1 345 ? 8.230 -3.920 -18.317 1.00 81.50 345 LEU A O 1
ATOM 2799 N N . SER A 1 346 ? 8.844 -2.060 -17.226 1.00 85.88 346 SER A N 1
ATOM 2800 C CA . SER A 1 346 ? 9.378 -2.733 -16.038 1.00 85.88 346 SER A CA 1
ATOM 2801 C C . SER A 1 346 ? 8.324 -3.611 -15.359 1.00 85.88 346 SER A C 1
ATOM 2803 O O . SER A 1 346 ? 8.576 -4.771 -15.050 1.00 85.88 346 SER A O 1
ATOM 2805 N N . PHE A 1 347 ? 7.111 -3.087 -15.181 1.00 81.94 347 PHE A N 1
ATOM 2806 C CA . PHE A 1 347 ? 6.015 -3.794 -14.528 1.00 81.94 347 PHE A CA 1
ATOM 2807 C C . PHE A 1 347 ? 5.570 -5.038 -15.306 1.00 81.94 347 PHE A C 1
ATOM 2809 O O . PHE A 1 347 ? 5.164 -6.027 -14.700 1.00 81.94 347 PHE A O 1
ATOM 2816 N N . SER A 1 348 ? 5.718 -5.056 -16.634 1.00 79.62 348 SER A N 1
ATOM 2817 C CA . SER A 1 348 ? 5.446 -6.265 -17.420 1.00 79.62 348 SER A CA 1
ATOM 2818 C C . SER A 1 348 ? 6.337 -7.452 -17.017 1.00 79.62 348 SER A C 1
ATOM 2820 O O . SER A 1 348 ? 5.848 -8.581 -16.997 1.00 79.62 348 SER A O 1
ATOM 2822 N N . PHE A 1 349 ? 7.590 -7.214 -16.596 1.00 84.50 349 PHE A N 1
ATOM 2823 C CA . PHE A 1 349 ? 8.489 -8.260 -16.079 1.00 84.50 349 PHE A CA 1
ATOM 2824 C C . PHE A 1 349 ? 8.064 -8.813 -14.716 1.00 84.50 349 PHE A C 1
ATOM 2826 O O . PHE A 1 349 ? 8.495 -9.904 -14.351 1.00 84.50 349 PHE A O 1
ATOM 2833 N N . PHE A 1 350 ? 7.253 -8.064 -13.968 1.00 82.62 350 PHE A N 1
ATOM 2834 C CA . PHE A 1 350 ? 6.696 -8.489 -12.687 1.00 82.62 350 PHE A CA 1
ATOM 2835 C C . PHE A 1 350 ? 5.394 -9.276 -12.858 1.00 82.62 350 PHE A C 1
ATOM 2837 O O . PHE A 1 350 ? 5.214 -10.317 -12.234 1.00 82.62 350 PHE A O 1
ATOM 2844 N N . VAL A 1 351 ? 4.484 -8.789 -13.708 1.00 76.25 351 VAL A N 1
ATOM 2845 C CA . VAL A 1 351 ? 3.149 -9.396 -13.871 1.00 76.25 351 VAL A CA 1
ATOM 2846 C C . VAL A 1 351 ? 3.171 -10.598 -14.828 1.00 76.25 351 VAL A C 1
ATOM 2848 O O . VAL A 1 351 ? 2.267 -11.430 -14.795 1.00 76.25 351 VAL A O 1
ATOM 2851 N N . THR A 1 352 ? 4.187 -10.715 -15.687 1.00 72.56 352 THR A N 1
ATOM 2852 C CA . THR A 1 352 ? 4.308 -11.799 -16.679 1.00 72.56 352 THR A CA 1
ATOM 2853 C C . THR A 1 352 ? 5.620 -12.576 -16.521 1.00 72.56 352 THR A C 1
ATOM 2855 O O . THR A 1 352 ? 6.409 -12.316 -15.616 1.00 72.56 352 THR A O 1
ATOM 2858 N N . SER A 1 353 ? 5.874 -13.559 -17.391 1.00 76.06 353 SER A N 1
ATOM 2859 C CA . SER A 1 353 ? 7.172 -14.236 -17.430 1.00 76.06 353 SER A CA 1
ATOM 2860 C C . SER A 1 353 ? 8.256 -13.324 -18.020 1.00 76.06 353 SER A C 1
ATOM 2862 O O . SER A 1 353 ? 7.978 -12.437 -18.829 1.00 76.06 353 SER A O 1
ATOM 2864 N N . TYR A 1 354 ? 9.517 -13.583 -17.659 1.00 81.56 354 TYR A N 1
ATOM 2865 C CA . TYR A 1 354 ? 10.660 -12.860 -18.226 1.00 81.56 354 TYR A CA 1
ATOM 2866 C C . TYR A 1 354 ? 10.651 -12.874 -19.761 1.00 81.56 354 TYR A C 1
ATOM 2868 O O . TYR A 1 354 ? 10.881 -11.839 -20.376 1.00 81.56 354 TYR A O 1
ATOM 2876 N N . ASP A 1 355 ? 10.357 -14.024 -20.374 1.00 78.62 355 ASP A N 1
ATOM 2877 C CA . ASP A 1 355 ? 10.375 -14.173 -21.831 1.00 78.62 355 ASP A CA 1
ATOM 2878 C C . ASP A 1 355 ? 9.240 -13.384 -22.506 1.00 78.62 355 ASP A C 1
ATOM 2880 O O . ASP A 1 355 ? 9.469 -12.745 -23.533 1.00 78.62 355 ASP A O 1
ATOM 2884 N N . SER A 1 356 ? 8.041 -13.360 -21.911 1.00 73.50 356 SER A N 1
ATOM 2885 C CA . SER A 1 356 ? 6.908 -12.576 -22.421 1.00 73.50 356 SER A CA 1
ATOM 2886 C C . SER A 1 356 ? 7.166 -11.071 -22.330 1.00 73.50 356 SER A C 1
ATOM 2888 O O . SER A 1 356 ? 6.928 -10.339 -23.290 1.00 73.50 356 SER A O 1
ATOM 2890 N N . ALA A 1 357 ? 7.697 -10.602 -21.201 1.00 79.12 357 ALA A N 1
ATOM 2891 C CA . ALA A 1 357 ? 8.062 -9.201 -21.021 1.00 79.12 357 ALA A CA 1
ATOM 2892 C C . ALA A 1 357 ? 9.225 -8.782 -21.933 1.00 79.12 357 ALA A C 1
ATOM 2894 O O . ALA A 1 357 ? 9.185 -7.718 -22.551 1.00 79.12 357 ALA A O 1
ATOM 2895 N N . TRP A 1 358 ? 10.242 -9.638 -22.074 1.00 81.50 358 TRP A N 1
ATOM 2896 C CA . TRP A 1 358 ? 11.368 -9.385 -22.969 1.00 81.50 358 TRP A CA 1
ATOM 2897 C C . TRP A 1 358 ? 10.924 -9.291 -24.425 1.00 81.50 358 TRP A C 1
ATOM 2899 O O . TRP A 1 358 ? 11.369 -8.388 -25.127 1.00 81.50 358 TRP A O 1
ATOM 2909 N N . PHE A 1 359 ? 10.012 -10.167 -24.862 1.00 75.00 359 PHE A N 1
ATOM 2910 C CA . PHE A 1 359 ? 9.400 -10.062 -26.182 1.00 75.00 359 PHE A CA 1
ATOM 2911 C C . PHE A 1 359 ? 8.770 -8.684 -26.372 1.00 75.00 359 PHE A C 1
ATOM 2913 O O . PHE A 1 359 ? 9.118 -8.016 -27.334 1.00 75.00 359 PHE A O 1
ATOM 2920 N N . LEU A 1 360 ? 7.930 -8.205 -25.448 1.00 70.69 360 LEU A N 1
ATOM 2921 C CA . LEU A 1 360 ? 7.294 -6.881 -25.554 1.00 70.69 360 LEU A CA 1
ATOM 2922 C C . LEU A 1 360 ? 8.306 -5.733 -25.667 1.00 70.69 360 LEU A C 1
ATOM 2924 O O . LEU A 1 360 ? 8.100 -4.805 -26.445 1.00 70.69 360 LEU A O 1
ATOM 2928 N N . VAL A 1 361 ? 9.413 -5.802 -24.925 1.00 74.25 361 VAL A N 1
ATOM 2929 C CA . VAL A 1 361 ? 10.479 -4.793 -25.003 1.00 74.25 361 VAL A CA 1
ATOM 2930 C C . VAL A 1 361 ? 11.234 -4.876 -26.329 1.00 74.25 361 VAL A C 1
ATOM 2932 O O . VAL A 1 361 ? 11.415 -3.853 -26.982 1.00 74.25 361 VAL A O 1
ATOM 2935 N N . ASP A 1 362 ? 11.648 -6.067 -26.760 1.00 69.88 362 ASP A N 1
ATOM 2936 C CA . ASP A 1 362 ? 12.399 -6.266 -28.012 1.00 69.88 362 ASP A CA 1
ATOM 2937 C C . ASP A 1 362 ? 11.574 -5.898 -29.254 1.00 69.88 362 ASP A C 1
ATOM 2939 O O . ASP A 1 362 ? 12.108 -5.493 -30.283 1.00 69.88 362 ASP A O 1
ATOM 2943 N N . SER A 1 363 ? 10.256 -6.006 -29.124 1.00 61.53 363 SER A N 1
ATOM 2944 C CA . SER A 1 363 ? 9.287 -5.851 -30.197 1.00 61.53 363 SER A CA 1
ATOM 2945 C C . SER A 1 363 ? 8.634 -4.458 -30.248 1.00 61.53 363 SER A C 1
ATOM 2947 O O . SER A 1 363 ? 7.954 -4.118 -31.215 1.00 61.53 363 SER A O 1
ATOM 2949 N N . THR A 1 364 ? 8.919 -3.581 -29.272 1.00 58.03 364 THR A N 1
ATOM 2950 C CA . THR A 1 364 ? 8.678 -2.140 -29.461 1.00 58.03 364 THR A CA 1
ATOM 2951 C C . THR A 1 364 ? 9.471 -1.618 -30.670 1.00 58.03 364 THR A C 1
ATOM 2953 O O . THR A 1 364 ? 10.594 -2.064 -30.902 1.00 58.03 364 THR A O 1
ATOM 2956 N N . PRO A 1 365 ? 8.921 -0.669 -31.456 1.00 48.56 365 PRO A N 1
ATOM 2957 C CA . PRO A 1 365 ? 9.274 -0.422 -32.867 1.00 48.56 365 PRO A CA 1
ATOM 2958 C C . PRO A 1 365 ? 10.687 0.140 -33.143 1.00 48.56 365 PRO A C 1
ATOM 2960 O O . PRO A 1 365 ? 10.951 0.665 -34.221 1.00 48.56 365 PRO A O 1
ATOM 2963 N N . ALA A 1 366 ? 11.619 0.041 -32.197 1.00 42.94 366 ALA A N 1
ATOM 2964 C CA . ALA A 1 366 ? 12.998 0.478 -32.350 1.00 42.94 366 ALA A CA 1
ATOM 2965 C C . ALA A 1 366 ? 13.916 -0.549 -33.046 1.00 42.94 366 ALA A C 1
ATOM 2967 O O . ALA A 1 366 ? 15.046 -0.183 -33.382 1.00 42.94 366 ALA A O 1
ATOM 2968 N N . ARG A 1 367 ? 13.496 -1.809 -33.276 1.00 40.53 367 ARG A N 1
ATOM 2969 C CA . ARG A 1 367 ? 14.319 -2.814 -33.985 1.00 40.53 367 ARG A CA 1
ATOM 2970 C C . ARG A 1 367 ? 13.512 -3.782 -34.867 1.00 40.53 367 ARG A C 1
ATOM 2972 O O . ARG A 1 367 ? 12.448 -4.226 -34.456 1.00 40.53 367 ARG A O 1
ATOM 2979 N N . PRO A 1 368 ? 14.035 -4.177 -36.045 1.00 37.31 368 PRO A N 1
ATOM 2980 C CA . PRO A 1 368 ? 13.567 -5.364 -36.759 1.00 37.31 368 PRO A CA 1
ATOM 2981 C C . PRO A 1 368 ? 14.027 -6.636 -36.016 1.00 37.31 368 PRO A C 1
ATOM 2983 O O . PRO A 1 368 ? 15.222 -6.795 -35.746 1.00 37.31 368 PRO A O 1
ATOM 2986 N N . CYS A 1 369 ? 13.092 -7.521 -35.649 1.00 39.75 369 CYS A N 1
ATOM 2987 C CA . CYS A 1 369 ? 13.375 -8.768 -34.922 1.00 39.75 369 CYS A CA 1
ATOM 2988 C C . CYS A 1 369 ? 14.217 -9.759 -35.751 1.00 39.75 369 CYS A C 1
ATOM 2990 O O . CYS A 1 369 ? 14.125 -9.812 -36.973 1.00 39.75 369 CYS A O 1
ATOM 2992 N N . LYS A 1 370 ? 15.030 -10.583 -35.068 1.00 39.06 370 LYS A N 1
ATOM 2993 C CA . LYS A 1 370 ? 15.726 -11.753 -35.639 1.00 39.06 370 LYS A CA 1
ATOM 2994 C C . LYS A 1 370 ? 15.171 -13.059 -35.051 1.00 39.06 370 LYS A C 1
ATOM 2996 O O . LYS A 1 370 ? 14.947 -13.168 -33.850 1.00 39.06 370 LYS A O 1
ATOM 3001 N N . LEU A 1 371 ? 15.041 -14.061 -35.921 1.00 38.44 371 LEU A N 1
ATOM 3002 C CA . LEU A 1 371 ? 14.302 -15.334 -35.820 1.00 38.44 371 LEU A CA 1
ATOM 3003 C C . LEU A 1 371 ? 14.604 -16.332 -34.667 1.00 38.44 371 LEU A C 1
ATOM 3005 O O . LEU A 1 371 ? 14.076 -17.442 -34.685 1.00 38.44 371 LEU A O 1
ATOM 3009 N N . SER A 1 372 ? 15.450 -16.049 -33.673 1.00 39.97 372 SER A N 1
ATOM 3010 C CA . SER A 1 372 ? 16.035 -17.129 -32.844 1.00 39.97 372 SER A CA 1
ATOM 3011 C C . SER A 1 372 ? 15.213 -17.629 -31.639 1.00 39.97 372 SER A C 1
ATOM 3013 O O . SER A 1 372 ? 15.691 -18.512 -30.929 1.00 39.97 372 SER A O 1
ATOM 3015 N N . ASN A 1 373 ? 14.003 -17.117 -31.368 1.00 43.72 373 ASN A N 1
ATOM 3016 C CA . ASN A 1 373 ? 13.309 -17.351 -30.080 1.00 43.72 373 ASN A CA 1
ATOM 3017 C C . ASN A 1 373 ? 12.083 -18.295 -30.118 1.00 43.72 373 ASN A C 1
ATOM 3019 O O . ASN A 1 373 ? 11.454 -18.522 -29.083 1.00 43.72 373 ASN A O 1
ATOM 3023 N N . LEU A 1 374 ? 11.773 -18.911 -31.265 1.00 40.72 374 LEU A N 1
ATOM 3024 C CA . LEU A 1 374 ? 10.557 -19.719 -31.476 1.00 40.72 374 LEU A CA 1
ATOM 3025 C C . LEU A 1 374 ? 10.443 -20.955 -30.552 1.00 40.72 374 LEU A C 1
ATOM 3027 O O . LEU A 1 374 ? 9.349 -21.322 -30.131 1.00 40.72 374 LEU A O 1
ATOM 3031 N N . GLY A 1 375 ? 11.568 -21.582 -30.190 1.00 36.69 375 GLY A N 1
ATOM 3032 C CA . GLY A 1 375 ? 11.578 -22.850 -29.444 1.00 36.69 375 GLY A CA 1
ATOM 3033 C C . GLY A 1 375 ? 11.281 -22.750 -27.941 1.00 36.69 375 GLY A C 1
ATOM 3034 O O . GLY A 1 375 ? 10.909 -23.750 -27.337 1.00 36.69 375 GLY A O 1
ATOM 3035 N N . LYS A 1 376 ? 11.420 -21.568 -27.322 1.00 40.91 376 LYS A N 1
ATOM 3036 C CA . LYS A 1 376 ? 11.197 -21.385 -25.869 1.00 40.91 376 LYS A CA 1
ATOM 3037 C C . LYS A 1 376 ? 9.770 -20.962 -25.518 1.00 40.91 376 LYS A C 1
ATOM 3039 O O . LYS A 1 376 ? 9.286 -21.273 -24.437 1.00 40.91 376 LYS A O 1
ATOM 3044 N N . PHE A 1 377 ? 9.079 -20.283 -26.432 1.00 42.44 377 PHE A N 1
ATOM 3045 C CA . PHE A 1 377 ? 7.762 -19.693 -26.176 1.00 42.44 377 PHE A CA 1
ATOM 3046 C C . PHE A 1 377 ? 6.639 -20.740 -26.057 1.00 42.44 377 PHE A C 1
ATOM 3048 O O . PHE A 1 377 ? 5.750 -20.617 -25.214 1.00 42.44 377 PHE A O 1
ATOM 3055 N N . LEU A 1 378 ? 6.698 -21.811 -26.855 1.00 38.59 378 LEU A N 1
ATOM 3056 C CA . LEU A 1 378 ? 5.658 -22.847 -26.880 1.00 38.59 378 LEU A CA 1
ATOM 3057 C C . LEU A 1 378 ? 5.703 -23.795 -25.668 1.00 38.59 378 LEU A C 1
ATOM 3059 O O . LEU A 1 378 ? 4.674 -24.362 -25.313 1.00 38.59 378 LEU A O 1
ATOM 3063 N N . SER A 1 379 ? 6.845 -23.927 -24.981 1.00 34.59 379 SER A N 1
ATOM 3064 C CA . SER A 1 379 ? 6.959 -24.786 -23.791 1.00 34.59 379 SER A CA 1
ATOM 3065 C C . SER A 1 379 ? 6.571 -24.097 -22.472 1.00 34.59 379 SER A C 1
ATOM 3067 O O . SER A 1 379 ? 6.416 -24.781 -21.465 1.00 34.59 379 SER A O 1
ATOM 3069 N N . LEU A 1 380 ? 6.432 -22.763 -22.443 1.00 41.22 380 LEU A N 1
ATOM 3070 C CA . LEU A 1 380 ? 6.258 -21.975 -21.205 1.00 41.22 380 LEU A CA 1
ATOM 3071 C C . LEU A 1 380 ? 4.814 -21.511 -20.927 1.00 41.22 380 LEU A C 1
ATOM 3073 O O . LEU A 1 380 ? 4.489 -21.181 -19.783 1.00 41.22 380 LEU A O 1
ATOM 3077 N N . ASN A 1 381 ? 3.931 -21.515 -21.932 1.00 37.47 381 ASN A N 1
ATOM 3078 C CA . ASN A 1 381 ? 2.542 -21.051 -21.783 1.00 37.47 381 ASN A CA 1
ATOM 3079 C C . ASN A 1 381 ? 1.571 -22.108 -21.228 1.00 37.47 381 ASN A C 1
ATOM 3081 O O . ASN A 1 381 ? 0.509 -21.745 -20.733 1.00 37.47 381 ASN A O 1
ATOM 3085 N N . LEU A 1 382 ? 1.920 -23.399 -21.242 1.00 32.22 382 LEU A N 1
ATOM 3086 C CA . LEU A 1 382 ? 1.067 -24.442 -20.646 1.00 32.22 382 LEU A CA 1
ATOM 3087 C C . LEU A 1 382 ? 1.282 -24.623 -19.136 1.00 32.22 382 LEU A C 1
ATOM 3089 O O . LEU A 1 382 ? 0.373 -25.063 -18.443 1.00 32.22 382 LEU A O 1
ATOM 3093 N N . SER A 1 383 ? 2.448 -24.256 -18.605 1.00 27.48 383 SER A N 1
ATOM 3094 C CA . SER A 1 383 ? 2.792 -24.456 -17.190 1.00 27.48 383 SER A CA 1
ATOM 3095 C C . SER A 1 383 ? 2.547 -23.227 -16.308 1.00 27.48 383 SER A C 1
ATOM 3097 O O . SER A 1 383 ? 2.357 -23.382 -15.108 1.00 27.48 383 SER A O 1
ATOM 3099 N N . SER A 1 384 ? 2.493 -22.016 -16.874 1.00 31.48 384 SER A N 1
ATOM 3100 C CA . SER A 1 384 ? 2.296 -20.768 -16.109 1.00 31.48 384 SER A CA 1
ATOM 3101 C C . SER A 1 384 ? 0.841 -20.282 -16.042 1.00 31.48 384 SER A C 1
ATOM 3103 O O . SER A 1 384 ? 0.492 -19.522 -15.141 1.00 31.48 384 SER A O 1
ATOM 3105 N N . VAL A 1 385 ? -0.031 -20.754 -16.940 1.00 33.97 385 VAL A N 1
ATOM 3106 C CA . VAL A 1 385 ? -1.457 -20.371 -16.983 1.00 33.97 385 VAL A CA 1
ATOM 3107 C C . VAL A 1 385 ? -2.325 -21.237 -16.055 1.00 33.97 385 VAL A C 1
ATOM 3109 O O . VAL A 1 385 ? -3.384 -20.796 -15.619 1.00 33.97 385 VAL A O 1
ATOM 3112 N N . ILE A 1 386 ? -1.853 -22.425 -15.661 1.00 27.80 386 ILE A N 1
ATOM 3113 C CA . ILE A 1 386 ? -2.594 -23.336 -14.767 1.00 27.80 386 ILE A CA 1
ATOM 3114 C C . ILE A 1 386 ? -2.471 -22.934 -13.280 1.00 27.80 386 ILE A C 1
ATOM 3116 O O . ILE A 1 386 ? -3.226 -23.423 -12.452 1.00 27.80 386 ILE A O 1
ATOM 3120 N N . SER A 1 387 ? -1.593 -21.991 -12.912 1.00 26.92 387 SER A N 1
ATOM 3121 C CA . SER A 1 387 ? -1.489 -21.510 -11.518 1.00 26.92 387 SER A CA 1
ATOM 3122 C C . SER A 1 387 ? -2.287 -20.237 -11.205 1.00 26.92 387 SER A C 1
ATOM 3124 O O . SER A 1 387 ? -2.223 -19.764 -10.074 1.00 26.92 387 SER A O 1
ATOM 3126 N N . PHE A 1 388 ? -3.035 -19.681 -12.165 1.00 31.14 388 PHE A N 1
ATOM 3127 C CA . PHE A 1 388 ? -3.852 -18.471 -11.964 1.00 31.14 388 PHE A CA 1
ATOM 3128 C C . PHE A 1 388 ? -5.367 -18.685 -12.137 1.00 31.14 388 PHE A C 1
ATOM 3130 O O . PHE A 1 388 ? -6.115 -17.705 -12.193 1.00 31.14 388 PHE A O 1
ATOM 3137 N N . TYR A 1 389 ? -5.820 -19.942 -12.160 1.00 29.48 389 TYR A N 1
ATOM 3138 C CA . TYR A 1 389 ? -7.233 -20.319 -12.085 1.00 29.48 389 TYR A CA 1
ATOM 3139 C C . TYR A 1 389 ? -7.480 -21.343 -10.985 1.00 29.48 389 TYR A C 1
ATOM 3141 O O . TYR A 1 389 ? -6.686 -22.306 -10.901 1.00 29.48 389 TYR A O 1
#

Organism: Mesocestoides corti (NCBI:txid53468)

Radius of gyration: 25.73 Å; chains: 1; bounding box: 60×59×73 Å

Foldseek 3Di:
DVVVVVQVPDPDHDDPLVVLLVCQQPDPPPPDQDAGFAFDVVQSVCVVVVVQAWAPPDAQEIATPDDDDPQFDWDKDAPVVLVVLVVVLVVLVCCLVPPLVVDPLVVQLVVLVVCLLVVNHDPVSVVSNVVSLVSVLVSVLSVNQSSLSVSQSSSSVSCVCSDLLVDPPSVVRYYYDPVNSVSSVPDDPVRSRHRHIYTGRGSRHDTADRLVPDLALVNNLCRRRVRLSCCLVVVQLVVLLVVLQCVPPNPDPPCPPPDDPVSNVVSNLVSLVRSLVVVCVSLDVDPLSVQLSVLSSVRVVVVVVVVVCCVVVVVLVVCCVPPNNVVSVVVSSVVSVVSSVSNSLSVCSVVDPPVVSVCVVQPPPPDRDDNDDVVPPVVPVVPVVVSPD

Sequence (389 aa):
MMVCCDYAKLQEPTGWGQLLSESIGFQAMAGVFMPASFVVFTDWQRWRNGEFKFVWSKPFHLAPEKRVGSATVLRTLSFWRLSGHAAKIAFWTAVHKYLLCSIDIIGVVIGPTQRILTDHGTPMDWVIICFTCYTFLVRFTLFYVIFYELSRLVGDFQQFLLSPAFSPNTLELVRGDPLAAKFWKQASLVERWIRVEVTVECLMPEGPCCTMIAFTSSEIWRFFDTGLYNVLKHYIYIPWMEVVTMVTYGNKDNLRGQTSPVVQNIAAVFGAVFTFLFVLTFHGWNKGNYVWVTISFVLWMIERFVAKANRTYALSDNLSKRLGAAWEQRIRCAACSGLQMINLLSFSFFVTSYDSAWFLVDSTPARPCKLSNLGKFLSLNLSSVISFY

pLDDT: mean 80.85, std 16.2, range [26.92, 97.0]